Protein AF-A0A7J4DVR3-F1 (afdb_monomer)

pLDDT: mean 87.58, std 15.78, range [26.73, 98.62]

Secondary structure (DSSP, 8-state):
-----TTSSSGGG--S---------------SSBGGGS-THHHHTT-HHHHHHHHH-SSHHHHHHHHHHHHHHHHHHHHTTSS---HHHHHHHHHHHHHHHHHT-HHHHHHHT--HHHHHHHHHTT-TGGGTSSBHHHHHHHHHHHHHHTT--S-SS-TTTTTS----TTT--HHHHHHHHHHHHHHHHHHHHHHHTTS--TTSHHHHHHHHHHHHHHHHHHT--HHHHH-HHHHHHT-B-HHHHHHHHHHHS---HHHHHHHHHHHHHT----B-HHHHHTS-SSSTTTS-HHHHTTTS--HHHHHHHHHTGGGHHHHS-TT-TTTT-SBTTEEEEETTEEEE-S-S--SS--TT-TTGGG-SSTT-GGGS--TTSGGGGT--

Sequence (384 aa):
MVSNEYALSIELIHGSREMLDIPRTEVPLQIVEPATNYKLEELWKEEPTIYRILRESGDVEEARIKIYEYLCRLEWEYRCGRRKVHPLIEAVALDAIRVFKNIISPRNEALTGYSALWYLWRLAKGDESARQEVDVGFILEFKHLFKAINGNPDIYPARYAEGLGEIDFSKIRGREAGKARSDYLDELTRRIWKYISRYPCGLDPKVVEKRKENRKKILEYFGATIDDWVDYRWHYRNVIKGKRGVKILVDLARLSEEEAKALILATEHQVPFGITPYYLHLFDLENPWKEDYQVRAQVLPPLHTVVEMAKHKANRNIVFDFMGEHDTSPHDLITRRYPMVAIIKVSHTCPQICVYCQRNWEIETALDPKGIPTIKGPLKYYLK

Solvent-accessible surface area (backbone atoms only — not comparable to full-atom values): 22112 Å² total; per-residue (Å²): 142,86,77,87,68,84,71,67,76,66,62,85,72,71,76,87,63,90,70,77,83,68,88,69,84,85,71,78,91,76,71,85,50,48,25,69,85,55,68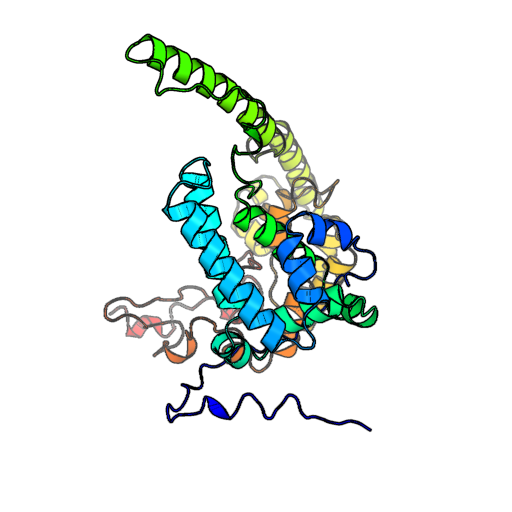,63,65,65,39,38,67,48,37,55,66,58,43,48,44,32,48,72,33,92,47,64,66,59,25,44,52,55,48,48,53,49,47,53,52,52,50,47,34,46,77,71,57,73,53,86,66,56,71,72,42,46,52,46,14,51,50,34,42,52,49,51,52,49,60,61,27,68,69,48,22,65,71,67,75,51,58,65,54,52,52,53,31,38,49,50,65,64,41,69,69,48,28,65,75,34,28,46,66,59,52,50,52,52,28,51,43,32,21,15,50,70,56,53,63,79,61,72,64,45,80,63,46,59,91,56,82,85,78,66,65,89,82,44,62,70,70,62,35,52,50,58,49,49,57,50,48,52,54,38,48,56,39,46,48,64,57,53,71,72,57,86,51,84,81,37,70,68,49,44,50,52,32,53,52,38,44,50,56,51,27,61,74,69,75,50,52,74,70,46,69,72,35,66,66,49,36,58,75,51,39,36,39,52,73,69,20,50,52,52,39,62,76,62,34,69,66,52,75,59,52,52,51,18,52,50,52,17,46,76,58,46,47,52,40,12,40,24,54,69,62,57,26,68,50,44,54,85,55,60,66,71,87,20,39,75,64,46,56,38,42,53,55,52,46,68,58,36,52,54,53,47,75,37,58,94,47,31,77,69,76,54,38,85,80,45,53,71,88,24,30,92,45,90,56,34,34,52,83,48,99,90,50,70,47,73,55,76,50,50,48,36,55,51,32,48,53,82,44,82,60,47,75,76,27,60,38,43,59,34,70,88,29,47,73,56,92,87,41,80,66,68,76,74,79,114

Radius of gyration: 28.46 Å; Cα contacts (8 Å, |Δi|>4): 373; chains: 1; bounding box: 72×56×75 Å

Nearest PDB structures (foldseek):
  7zly-assembly1_A  TM=3.834E-01  e=4.468E+00  Homo sapiens
  5v54-assembly1_B  TM=3.168E-01  e=2.532E+00  Homo sapiens

Mean predicted aligned error: 9.81 Å

Structure (mmCIF, N/CA/C/O backbone):
data_AF-A0A7J4DVR3-F1
#
_entry.id   AF-A0A7J4DVR3-F1
#
loop_
_atom_site.group_PDB
_atom_site.id
_atom_site.type_symbol
_atom_site.label_atom_id
_atom_site.label_alt_id
_atom_site.label_comp_id
_atom_site.label_asym_id
_atom_site.label_entity_id
_atom_site.label_seq_id
_atom_site.pdbx_PDB_ins_code
_atom_site.Cartn_x
_atom_site.Cartn_y
_atom_site.Cartn_z
_atom_site.occupancy
_atom_site.B_iso_or_equiv
_atom_site.auth_seq_id
_atom_site.auth_comp_id
_atom_site.auth_asym_id
_atom_site.auth_atom_id
_atom_site.pdbx_PDB_model_num
ATOM 1 N N . MET A 1 1 ? 12.355 17.477 37.151 1.00 32.62 1 MET A N 1
ATOM 2 C CA . MET A 1 1 ? 12.951 16.183 37.545 1.00 32.62 1 MET A CA 1
ATOM 3 C C . MET A 1 1 ? 11.900 15.352 38.267 1.00 32.62 1 MET A C 1
ATOM 5 O O . MET A 1 1 ? 11.961 15.203 39.477 1.00 32.62 1 MET A O 1
ATOM 9 N N . VAL A 1 2 ? 10.917 14.852 37.520 1.00 26.73 2 VAL A N 1
ATOM 10 C CA . VAL A 1 2 ? 10.082 13.727 37.950 1.00 26.73 2 VAL A CA 1
ATOM 11 C C . VAL A 1 2 ? 10.239 12.713 36.832 1.00 26.73 2 VAL A C 1
ATOM 13 O O . VAL A 1 2 ? 9.819 12.938 35.701 1.00 26.73 2 VAL A O 1
ATOM 16 N N . SER A 1 3 ? 11.050 11.714 37.134 1.00 29.62 3 SER A N 1
ATOM 17 C CA . SER A 1 3 ? 11.554 10.682 36.249 1.00 29.62 3 SER A CA 1
ATOM 18 C C . SER A 1 3 ? 10.750 9.404 36.456 1.00 29.62 3 SER A C 1
ATOM 20 O O . SER A 1 3 ? 10.630 8.945 37.582 1.00 29.62 3 SER A O 1
ATOM 22 N N . ASN A 1 4 ? 10.319 8.800 35.352 1.00 35.47 4 ASN A N 1
ATOM 23 C CA . ASN A 1 4 ? 10.452 7.360 35.130 1.00 35.47 4 ASN A CA 1
ATOM 24 C C . ASN A 1 4 ? 9.737 6.379 36.093 1.00 35.47 4 ASN A C 1
ATOM 26 O O . ASN A 1 4 ? 10.316 5.357 36.442 1.00 35.47 4 ASN A O 1
ATOM 30 N N . GLU A 1 5 ? 8.480 6.628 36.476 1.00 33.16 5 GLU A N 1
ATOM 31 C CA . GLU A 1 5 ? 7.682 5.654 37.259 1.00 33.16 5 GLU A CA 1
ATOM 32 C C . GLU A 1 5 ? 6.703 4.794 36.433 1.00 33.16 5 GLU A C 1
ATOM 34 O O . GLU A 1 5 ? 6.187 3.802 36.939 1.00 33.16 5 GLU A O 1
ATOM 39 N N . TYR A 1 6 ? 6.510 5.061 35.135 1.00 35.94 6 TYR A N 1
ATOM 40 C CA . TYR A 1 6 ? 5.647 4.223 34.278 1.00 35.94 6 TYR A CA 1
ATOM 41 C C . TYR A 1 6 ? 6.279 2.879 33.860 1.00 35.94 6 TYR A C 1
ATOM 43 O O . TYR A 1 6 ? 5.604 2.045 33.262 1.00 35.94 6 TYR A O 1
ATOM 51 N N . ALA A 1 7 ? 7.550 2.636 34.197 1.00 35.31 7 ALA A N 1
ATOM 52 C CA . ALA A 1 7 ? 8.230 1.368 33.920 1.00 35.31 7 ALA A CA 1
ATOM 53 C C . ALA A 1 7 ? 7.899 0.253 34.938 1.00 35.31 7 ALA A C 1
ATOM 55 O O . ALA A 1 7 ? 8.104 -0.920 34.645 1.00 35.31 7 ALA A O 1
ATOM 56 N N . LEU A 1 8 ? 7.365 0.593 36.118 1.00 32.31 8 LEU A N 1
ATOM 57 C CA . LEU A 1 8 ? 7.276 -0.336 37.256 1.00 32.31 8 LEU A CA 1
ATOM 58 C C . LEU A 1 8 ? 5.942 -1.091 37.391 1.00 32.31 8 LEU A C 1
ATOM 60 O O . LEU A 1 8 ? 5.853 -2.024 38.183 1.00 32.31 8 LEU A O 1
ATOM 64 N N . SER A 1 9 ? 4.910 -0.769 36.605 1.00 33.84 9 SER A N 1
ATOM 65 C CA . SER A 1 9 ? 3.632 -1.505 36.643 1.00 33.84 9 SER A CA 1
ATOM 66 C C . SER A 1 9 ? 3.530 -2.653 35.625 1.00 33.84 9 SER A C 1
ATOM 68 O O . SER A 1 9 ? 2.567 -3.418 35.665 1.00 33.84 9 SER A O 1
ATOM 70 N N . ILE A 1 10 ? 4.536 -2.838 34.758 1.00 37.66 10 ILE A N 1
ATOM 71 C CA . ILE A 1 10 ? 4.590 -3.927 33.759 1.00 37.66 10 ILE A CA 1
ATOM 72 C C . ILE A 1 10 ? 5.288 -5.194 34.309 1.00 37.66 10 ILE A C 1
ATOM 74 O O . ILE A 1 10 ? 5.086 -6.301 33.799 1.00 37.66 10 ILE A O 1
ATOM 78 N N . GLU A 1 11 ? 6.053 -5.092 35.399 1.00 35.22 11 GLU A N 1
ATOM 79 C CA . GLU A 1 11 ? 6.801 -6.232 35.958 1.00 35.22 11 GLU A CA 1
ATOM 80 C C . GLU A 1 11 ? 5.909 -7.302 36.618 1.00 35.22 11 GLU A C 1
ATOM 82 O O . GLU A 1 11 ? 6.276 -8.475 36.657 1.00 35.22 11 GLU A O 1
ATOM 87 N N . LEU A 1 12 ? 4.687 -6.966 37.042 1.00 35.22 12 LEU A N 1
ATOM 88 C CA . LEU A 1 12 ? 3.816 -7.886 37.794 1.00 35.22 12 LEU A CA 1
ATOM 89 C C . LEU A 1 12 ? 3.135 -8.989 36.954 1.00 35.22 12 LEU A C 1
ATOM 91 O O . LEU A 1 12 ? 2.470 -9.855 37.518 1.00 35.22 12 LEU A O 1
ATOM 95 N N . ILE A 1 13 ? 3.325 -9.013 35.628 1.00 41.53 13 ILE A N 1
ATOM 96 C CA . ILE A 1 13 ? 2.809 -10.076 34.732 1.00 41.53 13 ILE A CA 1
ATOM 97 C C . ILE A 1 13 ? 3.934 -11.036 34.273 1.00 41.53 13 ILE A C 1
ATOM 99 O O . ILE A 1 13 ? 3.699 -11.965 33.502 1.00 41.53 13 ILE A O 1
ATOM 103 N N . HIS A 1 14 ? 5.160 -10.893 34.788 1.00 38.97 14 HIS A N 1
ATOM 104 C CA . HIS A 1 14 ? 6.309 -11.733 34.413 1.00 38.97 14 HIS A CA 1
ATOM 105 C C . HIS A 1 14 ? 6.371 -13.069 35.179 1.00 38.97 14 HIS A C 1
ATOM 107 O O . HIS A 1 14 ? 7.400 -13.476 35.715 1.00 38.97 14 HIS A O 1
ATOM 113 N N . GLY A 1 15 ? 5.259 -13.807 35.179 1.00 35.12 15 GLY A N 1
ATOM 114 C CA . GLY A 1 15 ? 5.266 -15.239 35.464 1.00 35.12 15 GLY A CA 1
ATOM 115 C C . GLY A 1 15 ? 5.881 -16.011 34.293 1.00 35.12 15 GLY A C 1
ATOM 116 O O . GLY A 1 15 ? 5.176 -16.360 33.350 1.00 35.12 15 GLY A O 1
ATOM 117 N N . SER A 1 16 ? 7.200 -16.219 34.347 1.00 38.34 16 SER A N 1
ATOM 118 C CA . SER A 1 16 ? 7.947 -17.342 33.748 1.00 38.34 16 SER A CA 1
ATOM 119 C C . SER A 1 16 ? 7.409 -17.941 32.437 1.00 38.34 16 SER A C 1
ATOM 121 O O . SER A 1 16 ? 7.063 -19.121 32.341 1.00 38.34 16 SER A O 1
ATOM 123 N N . ARG A 1 17 ? 7.454 -17.156 31.363 1.00 40.44 17 ARG A N 1
ATOM 124 C CA . ARG A 1 17 ? 7.581 -17.702 30.012 1.00 40.44 17 ARG A CA 1
ATOM 125 C C . ARG A 1 17 ? 8.637 -16.865 29.316 1.00 40.44 17 ARG A C 1
ATOM 127 O O . ARG A 1 17 ? 8.375 -15.695 29.063 1.00 40.44 17 ARG A O 1
ATOM 134 N N . GLU A 1 18 ? 9.821 -17.437 29.078 1.00 44.25 18 GLU A N 1
ATOM 135 C CA . GLU A 1 18 ? 10.807 -16.857 28.161 1.00 44.25 18 GLU A CA 1
ATOM 136 C C . GLU A 1 18 ? 10.054 -16.483 26.889 1.00 44.25 18 GLU A C 1
ATOM 138 O O . GLU A 1 18 ? 9.528 -17.332 26.159 1.00 44.25 18 GLU A O 1
ATOM 143 N N . MET A 1 19 ? 9.848 -15.182 26.735 1.00 48.84 19 MET A N 1
ATOM 144 C CA . MET A 1 19 ? 9.083 -14.622 25.649 1.00 48.84 19 MET A CA 1
ATOM 145 C C . MET A 1 19 ? 9.971 -14.837 24.434 1.00 48.84 19 MET A C 1
ATOM 147 O O . MET A 1 19 ? 11.046 -14.253 24.373 1.00 48.84 19 MET A O 1
ATOM 151 N N . LEU A 1 20 ? 9.571 -15.756 23.547 1.00 43.94 20 LEU A N 1
ATOM 152 C CA . LEU A 1 20 ? 10.253 -16.006 22.280 1.00 43.94 20 LEU A CA 1
ATOM 153 C C . LEU A 1 20 ? 10.658 -14.654 21.697 1.00 43.94 20 LEU A C 1
ATOM 155 O O . LEU A 1 20 ? 9.788 -13.812 21.454 1.00 43.94 20 LEU A O 1
ATOM 159 N N . ASP A 1 21 ? 11.964 -14.451 21.556 1.00 48.44 21 ASP A N 1
ATOM 160 C CA . ASP A 1 21 ? 12.568 -13.232 21.038 1.00 48.44 21 ASP A CA 1
ATOM 161 C C . ASP A 1 21 ? 12.284 -13.200 19.532 1.00 48.44 21 ASP A C 1
ATOM 163 O O . ASP A 1 21 ? 13.095 -13.584 18.692 1.00 48.44 21 ASP A O 1
ATOM 167 N N . ILE A 1 22 ? 11.023 -12.921 19.191 1.00 51.97 22 ILE A N 1
ATOM 168 C CA . ILE A 1 22 ? 10.569 -12.786 17.815 1.00 51.97 22 ILE A CA 1
ATOM 169 C C . ILE A 1 22 ? 11.266 -11.528 17.305 1.00 51.97 22 ILE A C 1
ATOM 171 O O . ILE A 1 22 ? 10.975 -10.456 17.846 1.00 51.97 22 ILE A O 1
ATOM 175 N N . PRO A 1 23 ? 12.144 -11.622 16.289 1.00 50.75 23 PRO A N 1
ATOM 176 C CA . PRO A 1 23 ? 12.810 -10.457 15.733 1.00 50.75 23 PRO A CA 1
ATOM 177 C C . PRO A 1 23 ? 11.748 -9.442 15.323 1.00 50.75 23 PRO A C 1
ATOM 179 O O . PRO A 1 23 ? 10.912 -9.714 14.456 1.00 50.75 23 PRO A O 1
ATOM 182 N N . ARG A 1 24 ? 11.731 -8.291 15.993 1.00 54.16 24 ARG A N 1
ATOM 183 C CA . ARG A 1 24 ? 10.802 -7.212 15.672 1.00 54.16 24 ARG A CA 1
ATOM 184 C C . ARG A 1 24 ? 11.478 -6.319 14.655 1.00 54.16 24 ARG A C 1
ATOM 186 O O . ARG A 1 24 ? 12.590 -5.852 14.877 1.00 54.16 24 ARG A O 1
ATOM 193 N N . THR A 1 25 ? 10.805 -6.061 13.541 1.00 50.72 25 THR A N 1
ATOM 194 C CA . THR A 1 25 ? 11.182 -4.931 12.700 1.00 50.72 25 THR A CA 1
ATOM 195 C C . THR A 1 25 ? 10.923 -3.668 13.514 1.00 50.72 25 THR A C 1
ATOM 197 O O . THR A 1 25 ? 9.770 -3.304 13.741 1.00 50.72 25 THR A O 1
ATOM 200 N N . GLU A 1 26 ? 11.983 -3.022 13.992 1.00 51.78 26 GLU A N 1
ATOM 201 C CA . GLU A 1 26 ? 11.882 -1.698 14.597 1.00 51.78 26 GLU A CA 1
ATOM 202 C C . GLU A 1 26 ? 11.589 -0.689 13.488 1.00 51.78 26 GLU A C 1
ATOM 204 O O . GLU A 1 26 ? 12.484 -0.183 12.813 1.00 51.78 26 GLU A O 1
ATOM 209 N N . VAL A 1 27 ? 10.304 -0.434 13.255 1.00 56.81 27 VAL A N 1
ATOM 210 C CA . VAL A 1 27 ? 9.877 0.699 12.438 1.00 56.81 27 VAL A CA 1
ATOM 211 C C . VAL A 1 27 ? 9.767 1.887 13.390 1.00 56.81 27 VAL A C 1
ATOM 213 O O . VAL A 1 27 ? 8.889 1.869 14.257 1.00 56.81 27 VAL A O 1
ATOM 216 N N . PRO A 1 28 ? 10.647 2.900 13.295 1.00 63.50 28 PRO A N 1
ATOM 217 C CA . PRO A 1 28 ? 10.530 4.071 14.149 1.00 63.50 28 PRO A CA 1
ATOM 218 C C . PRO A 1 28 ? 9.168 4.723 13.910 1.00 63.50 28 PRO A C 1
ATOM 220 O O . PRO A 1 28 ? 8.754 4.895 12.762 1.00 63.50 28 PRO A O 1
ATOM 223 N N . LEU A 1 29 ? 8.475 5.089 14.989 1.00 68.12 29 LEU A N 1
ATOM 224 C CA . LEU A 1 29 ? 7.245 5.869 14.891 1.00 68.12 29 LEU A CA 1
ATOM 225 C C . LEU A 1 29 ? 7.580 7.212 14.236 1.00 68.12 29 LEU A C 1
ATOM 227 O O . LEU A 1 29 ? 8.300 8.032 14.804 1.00 68.12 29 LEU A O 1
ATOM 231 N N . GLN A 1 30 ? 7.086 7.412 13.018 1.00 77.12 30 GLN A N 1
ATOM 232 C CA . GLN A 1 30 ? 7.229 8.655 12.272 1.00 77.12 30 GLN A CA 1
ATOM 233 C C . GLN A 1 30 ? 5.880 9.358 12.248 1.00 77.12 30 GLN A C 1
ATOM 235 O O . GLN A 1 30 ? 4.899 8.809 11.752 1.00 77.12 30 GLN A O 1
ATOM 240 N N . ILE A 1 31 ? 5.843 10.576 12.781 1.00 83.44 31 ILE A N 1
ATOM 241 C CA . ILE A 1 31 ? 4.676 11.450 12.682 1.00 83.44 31 ILE A CA 1
ATOM 242 C C . ILE A 1 31 ? 4.890 12.316 11.452 1.00 83.44 31 ILE A C 1
ATOM 244 O O . ILE A 1 31 ? 5.784 13.163 11.435 1.00 83.44 31 ILE A O 1
ATOM 248 N N . VAL A 1 32 ? 4.111 12.050 10.408 1.00 83.44 32 VAL A N 1
ATOM 249 C CA . VAL A 1 32 ? 4.246 12.722 9.111 1.00 83.44 32 VAL A CA 1
ATOM 250 C C . VAL A 1 32 ? 3.299 13.915 9.051 1.00 83.44 32 VAL A C 1
ATOM 252 O O . VAL A 1 32 ? 3.698 15.001 8.634 1.00 83.44 32 VAL A O 1
ATOM 255 N N . GLU A 1 33 ? 2.070 13.734 9.532 1.00 89.38 33 GLU A N 1
ATOM 256 C CA . GLU A 1 33 ? 1.028 14.750 9.603 1.00 89.38 33 GLU A CA 1
ATOM 257 C C . GLU A 1 33 ? 0.480 14.826 11.040 1.00 89.38 33 GLU A C 1
ATOM 259 O O . GLU A 1 33 ? -0.499 14.155 11.379 1.00 89.38 33 GLU A O 1
ATOM 264 N N . PRO A 1 34 ? 1.105 15.630 11.925 1.00 92.50 34 PRO A N 1
ATOM 265 C CA . PRO A 1 34 ? 0.655 15.768 13.306 1.00 92.50 34 PRO A CA 1
ATOM 266 C C . PRO A 1 34 ? -0.805 16.227 13.408 1.00 92.50 34 PRO A C 1
ATOM 268 O O . PRO A 1 34 ? -1.248 17.123 12.684 1.00 92.50 34 PRO A O 1
ATOM 271 N N . ALA A 1 35 ? -1.541 15.692 14.380 1.00 91.75 35 ALA A N 1
ATOM 272 C CA . ALA A 1 35 ? -2.961 15.981 14.586 1.00 91.75 35 ALA A CA 1
ATOM 273 C C . ALA A 1 35 ? -3.262 17.385 15.157 1.00 91.75 35 ALA A C 1
ATOM 275 O O . ALA A 1 35 ? -4.405 17.671 15.517 1.00 91.75 35 ALA A O 1
ATOM 276 N N . THR A 1 36 ? -2.278 18.287 15.227 1.00 91.44 36 THR A N 1
ATOM 277 C CA . THR A 1 36 ? -2.388 19.643 15.797 1.00 91.44 36 THR A CA 1
ATOM 278 C C . THR A 1 36 ? -3.589 20.430 15.263 1.00 91.44 36 THR A C 1
ATOM 280 O O . THR A 1 36 ? -4.292 21.082 16.034 1.00 91.44 36 THR A O 1
ATOM 283 N N . ASN A 1 37 ? -3.859 20.335 13.956 1.00 89.38 37 ASN A N 1
ATOM 284 C CA . ASN A 1 37 ? -4.946 21.062 13.286 1.00 89.38 37 ASN A CA 1
ATOM 285 C C . ASN A 1 37 ? -6.252 20.257 13.172 1.00 89.38 37 ASN A C 1
ATOM 287 O O . ASN A 1 37 ? -7.236 20.755 12.618 1.00 89.38 37 ASN A O 1
ATOM 291 N N . TYR A 1 38 ? -6.279 19.016 13.661 1.00 91.44 38 TYR A N 1
ATOM 292 C CA . TYR A 1 38 ? -7.458 18.168 13.568 1.00 91.44 38 TYR A CA 1
ATOM 293 C C . TYR A 1 38 ? -8.495 18.549 14.634 1.00 91.44 38 TYR A C 1
ATOM 295 O O . TYR A 1 38 ? -8.173 18.796 15.798 1.00 91.44 38 TYR A O 1
ATOM 303 N N . LYS A 1 39 ? -9.774 18.564 14.247 1.00 93.75 39 LYS A N 1
ATOM 304 C CA . LYS A 1 39 ? -10.897 18.843 15.153 1.00 93.75 39 LYS A CA 1
ATOM 305 C C . LYS A 1 39 ? -11.240 17.597 15.964 1.00 93.75 39 LYS A C 1
ATOM 307 O O . LYS A 1 39 ? -12.033 16.764 15.523 1.00 93.75 39 LYS A O 1
ATOM 312 N N . LEU A 1 40 ? -10.641 17.450 17.146 1.00 93.69 40 LEU A N 1
ATOM 313 C CA . LEU A 1 40 ? -10.860 16.295 18.031 1.00 93.69 40 LEU A CA 1
ATOM 314 C C . LEU A 1 40 ? -12.336 16.101 18.415 1.00 93.69 40 LEU A C 1
ATOM 316 O O . LEU A 1 40 ? -12.754 14.985 18.717 1.00 93.69 40 LEU A O 1
ATOM 320 N N . GLU A 1 41 ? -13.162 17.145 18.338 1.00 94.44 41 GLU A N 1
ATOM 321 C CA . GLU A 1 41 ? -14.608 17.040 18.539 1.00 94.44 41 GLU A CA 1
ATOM 322 C C . GLU A 1 41 ? -15.249 16.055 17.557 1.00 94.44 41 GLU A C 1
ATOM 324 O O . GLU A 1 41 ? -16.250 15.430 17.891 1.00 94.44 41 GLU A O 1
ATOM 329 N N . GLU A 1 42 ? -14.690 15.891 16.355 1.00 94.25 42 GLU A N 1
ATOM 330 C CA . GLU A 1 42 ? -15.163 14.896 15.394 1.00 94.25 42 GLU A CA 1
ATOM 331 C C . GLU A 1 42 ? -14.878 13.459 15.823 1.00 94.25 42 GLU A C 1
ATOM 333 O O . GLU A 1 42 ? -15.646 12.580 15.462 1.00 94.25 42 GLU A O 1
ATOM 338 N N . LEU A 1 43 ? -13.808 13.210 16.583 1.00 95.75 43 LEU A N 1
ATOM 339 C CA . LEU A 1 43 ? -13.530 11.897 17.167 1.00 95.75 43 LEU A CA 1
ATOM 340 C C . LEU A 1 43 ? -14.505 11.620 18.318 1.00 95.75 43 LEU A C 1
ATOM 342 O O . LEU A 1 43 ? -15.164 10.583 18.360 1.00 95.75 43 LEU A O 1
ATOM 346 N N . TRP A 1 44 ? -14.629 12.574 19.244 1.00 96.94 44 TRP A N 1
ATOM 347 C CA . TRP A 1 44 ? -15.412 12.396 20.471 1.00 96.94 44 TRP A CA 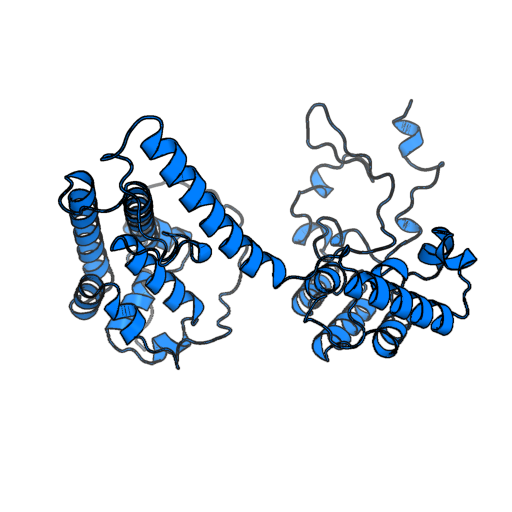1
ATOM 348 C C . TRP A 1 44 ? -16.924 12.361 20.243 1.00 96.94 44 TRP A C 1
ATOM 350 O O . TRP A 1 44 ? -17.647 11.775 21.048 1.00 96.94 44 TRP A O 1
ATOM 360 N N . LYS A 1 45 ? -17.411 12.948 19.143 1.00 96.44 45 LYS A N 1
ATOM 361 C CA . LYS A 1 45 ? -18.816 12.834 18.724 1.00 96.44 45 LYS A CA 1
ATOM 362 C C . LYS A 1 45 ? -19.217 11.407 18.364 1.00 96.44 45 LYS A C 1
ATOM 364 O O . LYS A 1 45 ? -20.375 11.063 18.578 1.00 96.44 45 LYS A O 1
ATOM 369 N N . GLU A 1 46 ? -18.295 10.600 17.840 1.00 96.19 46 GLU A N 1
ATOM 370 C CA . GLU A 1 46 ? -18.612 9.233 17.410 1.00 96.19 46 GLU A CA 1
ATOM 371 C C . GLU A 1 46 ? -18.799 8.280 18.592 1.00 96.19 46 GLU A C 1
ATOM 373 O O . GLU A 1 46 ? -19.539 7.309 18.471 1.00 96.19 46 GLU A O 1
ATOM 378 N N . GLU A 1 47 ? -18.172 8.556 19.743 1.00 96.81 47 GLU A N 1
ATOM 379 C CA . GLU A 1 47 ? -18.402 7.801 20.979 1.00 96.81 47 GLU A CA 1
ATOM 380 C C . GLU A 1 47 ? -18.223 8.664 22.248 1.00 96.81 47 GLU A C 1
ATOM 382 O O . GLU A 1 47 ? -17.166 8.667 22.896 1.00 96.81 47 GLU A O 1
ATOM 387 N N . PRO A 1 48 ? -19.287 9.386 22.649 1.00 97.38 48 PRO A N 1
ATOM 388 C CA . PRO A 1 48 ? -19.248 10.284 23.799 1.00 97.38 48 PRO A CA 1
ATOM 389 C C . PRO A 1 48 ? -19.028 9.575 25.142 1.00 97.38 48 PRO A C 1
ATOM 391 O O . PRO A 1 48 ? -18.515 10.187 26.081 1.00 97.38 48 PRO A O 1
ATOM 394 N N . THR A 1 49 ? -19.409 8.298 25.266 1.00 97.88 49 THR A N 1
ATOM 395 C CA . THR A 1 49 ? -19.249 7.537 26.515 1.00 97.88 49 THR A CA 1
ATOM 396 C C . THR A 1 49 ? -17.781 7.251 26.780 1.00 97.88 49 THR A C 1
ATOM 398 O O . THR A 1 49 ? -17.327 7.448 27.907 1.00 97.88 49 THR A O 1
ATOM 401 N N . ILE A 1 50 ? -17.030 6.837 25.755 1.00 98.12 50 ILE A N 1
ATOM 402 C CA . ILE A 1 50 ? -15.585 6.597 25.879 1.00 98.12 50 ILE A CA 1
ATOM 403 C C . ILE A 1 50 ? -14.864 7.913 26.156 1.00 98.12 50 ILE A C 1
ATOM 405 O O . ILE A 1 50 ? -14.047 7.960 27.073 1.00 98.12 50 ILE A O 1
ATOM 409 N N . TYR A 1 51 ? -15.227 9.001 25.465 1.00 98.38 51 TYR A N 1
ATOM 410 C CA . TYR A 1 51 ? -14.676 10.327 25.761 1.00 98.38 51 TYR A CA 1
ATOM 411 C C . TYR A 1 51 ? -14.890 10.732 27.228 1.00 98.38 51 TYR A C 1
ATOM 413 O O . TYR A 1 51 ? -13.947 11.153 27.900 1.00 98.38 51 TYR A O 1
ATOM 421 N N . ARG A 1 52 ? -16.107 10.548 27.758 1.00 98.44 52 ARG A N 1
ATOM 422 C CA . ARG A 1 52 ? -16.411 10.824 29.169 1.00 98.44 52 ARG A CA 1
ATOM 423 C C . ARG A 1 52 ? -15.568 9.963 30.111 1.00 98.44 52 ARG A C 1
ATOM 425 O O . ARG A 1 52 ? -14.971 10.510 31.031 1.00 98.44 52 ARG A O 1
ATOM 432 N N . ILE A 1 53 ? -15.475 8.653 29.862 1.00 98.56 53 ILE A N 1
ATOM 433 C CA . ILE A 1 53 ? -14.661 7.741 30.680 1.00 98.56 53 ILE A CA 1
ATOM 434 C C . ILE A 1 53 ? -13.199 8.203 30.709 1.00 98.56 53 ILE A C 1
ATOM 436 O O . ILE A 1 53 ? -12.623 8.319 31.790 1.00 98.56 53 ILE A O 1
ATOM 440 N N . LEU A 1 54 ? -12.608 8.511 29.551 1.00 98.38 54 LEU A N 1
ATOM 441 C CA . LEU A 1 54 ? -11.226 8.991 29.458 1.00 98.38 54 LEU A CA 1
ATOM 442 C C . LEU A 1 54 ? -11.032 10.307 30.229 1.00 98.38 54 LEU A C 1
ATOM 444 O O . LEU A 1 54 ? -10.073 10.456 30.984 1.00 98.38 54 LEU A O 1
ATOM 448 N N . ARG A 1 55 ? -11.965 11.253 30.078 1.00 97.69 55 ARG A N 1
ATOM 449 C CA 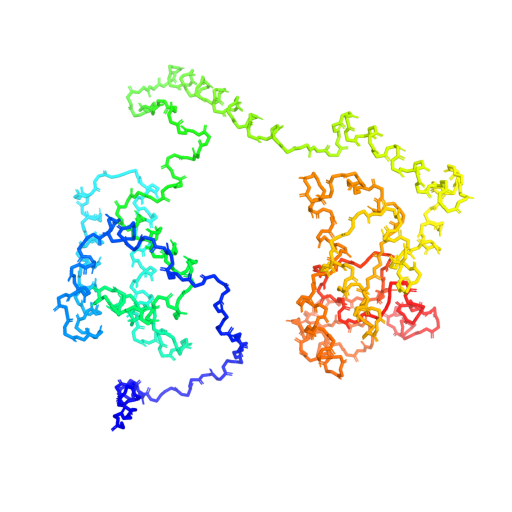. ARG A 1 55 ? -11.893 12.571 30.720 1.00 97.69 55 ARG A CA 1
ATOM 450 C C . ARG A 1 55 ? -12.062 12.506 32.239 1.00 97.69 55 ARG A C 1
ATOM 452 O O . ARG A 1 55 ? -11.403 13.268 32.945 1.00 97.69 55 ARG A O 1
ATOM 459 N N . GLU A 1 56 ? -12.921 11.627 32.743 1.00 97.69 56 GLU A N 1
ATOM 460 C CA . GLU A 1 56 ? -13.231 11.502 34.176 1.00 97.69 56 GLU A CA 1
ATOM 461 C C . GLU A 1 56 ? -12.244 10.608 34.937 1.00 97.69 56 GLU A C 1
ATOM 463 O O . GLU A 1 56 ? -12.093 10.775 36.142 1.00 97.69 56 GLU A O 1
ATOM 468 N N . SER A 1 57 ? -11.551 9.689 34.260 1.00 98.12 57 SER A N 1
ATOM 469 C CA . SER A 1 57 ? -10.596 8.781 34.914 1.00 98.12 57 SER A CA 1
ATOM 470 C C . SER A 1 57 ? -9.324 9.514 35.345 1.00 98.12 57 SER A C 1
ATOM 472 O O . SER A 1 57 ? -8.784 10.324 34.584 1.00 98.12 57 SER A O 1
ATOM 474 N N . GLY A 1 58 ? -8.852 9.253 36.561 1.00 95.94 58 GLY A N 1
ATOM 475 C CA . GLY A 1 58 ? -7.659 9.855 37.155 1.00 95.94 58 GLY A CA 1
ATOM 476 C C . GLY A 1 58 ? -6.363 9.402 36.491 1.00 95.94 58 GLY A C 1
ATOM 477 O O . GLY A 1 58 ? -5.439 10.203 36.372 1.00 95.94 58 GLY A O 1
ATOM 478 N N . ASP A 1 59 ? -6.335 8.171 35.986 1.00 96.75 59 ASP A N 1
ATOM 479 C CA . ASP A 1 59 ? -5.208 7.590 35.262 1.00 96.75 59 ASP A CA 1
ATOM 480 C C . ASP A 1 59 ? -5.666 6.664 34.117 1.00 96.75 59 ASP A C 1
ATOM 482 O O . ASP A 1 59 ? -6.863 6.459 33.872 1.00 96.75 59 ASP A O 1
ATOM 486 N N . VAL A 1 60 ? -4.688 6.145 33.370 1.00 96.50 60 VAL A N 1
ATOM 487 C CA . VAL A 1 60 ? -4.908 5.296 32.191 1.00 96.50 60 VAL A CA 1
ATOM 488 C C . VAL A 1 60 ? -5.455 3.918 32.559 1.00 96.50 60 VAL A C 1
ATOM 490 O O . VAL A 1 60 ? -6.243 3.370 31.791 1.00 96.50 60 VAL A O 1
ATOM 493 N N . GLU A 1 61 ? -5.105 3.363 33.720 1.00 97.19 61 GLU A N 1
ATOM 494 C CA . GLU A 1 61 ? -5.572 2.034 34.129 1.00 97.19 61 GLU A CA 1
ATOM 495 C C . GLU A 1 61 ? -7.024 2.071 34.613 1.00 97.19 61 GLU A C 1
ATOM 497 O O . GLU A 1 61 ? -7.826 1.207 34.249 1.00 97.19 61 GLU A O 1
ATOM 502 N N . GLU A 1 62 ? -7.416 3.127 35.324 1.00 98.00 62 GLU A N 1
ATOM 503 C CA . GLU A 1 62 ? -8.819 3.387 35.640 1.00 98.00 62 GLU A CA 1
ATOM 504 C C . GLU A 1 62 ? -9.646 3.546 34.353 1.00 98.00 62 GLU A C 1
ATOM 506 O O . GLU A 1 62 ? -10.715 2.937 34.215 1.00 98.00 62 GLU A O 1
ATOM 511 N N . ALA A 1 63 ? -9.137 4.308 33.376 1.00 98.25 63 ALA A N 1
ATOM 512 C CA . ALA A 1 63 ? -9.791 4.450 32.077 1.00 98.25 63 ALA A CA 1
ATOM 513 C C . ALA A 1 63 ? -9.905 3.102 31.350 1.00 98.25 63 ALA A C 1
ATOM 515 O O . ALA A 1 63 ? -10.960 2.791 30.792 1.00 98.25 63 ALA A O 1
ATOM 516 N N . ARG A 1 64 ? -8.848 2.284 31.387 1.00 98.31 64 ARG A N 1
ATOM 517 C CA . ARG A 1 64 ? -8.788 0.962 30.753 1.00 98.31 64 ARG A CA 1
ATOM 518 C C . ARG A 1 64 ? -9.882 0.043 31.272 1.00 98.31 64 ARG A C 1
ATOM 520 O O . ARG A 1 64 ? -10.627 -0.520 30.470 1.00 98.31 64 ARG A O 1
ATOM 527 N N . ILE A 1 65 ? -10.001 -0.079 32.593 1.00 98.19 65 ILE A N 1
ATOM 528 C CA . ILE A 1 65 ? -10.999 -0.941 33.240 1.00 98.19 65 ILE A CA 1
ATOM 529 C C . ILE A 1 65 ? -12.408 -0.474 32.868 1.00 98.19 65 ILE A C 1
ATOM 531 O O . ILE A 1 65 ? -13.202 -1.265 32.354 1.00 98.19 65 ILE A O 1
ATOM 535 N N . LYS A 1 66 ? -12.700 0.823 33.025 1.00 98.62 66 LYS A N 1
ATOM 536 C CA . LYS A 1 66 ? -14.025 1.384 32.717 1.00 98.62 66 LYS A CA 1
ATOM 537 C C . LYS A 1 66 ? -14.404 1.233 31.242 1.00 98.62 66 LYS A C 1
ATOM 539 O O . LYS A 1 66 ? -15.555 0.919 30.933 1.00 98.62 66 LYS A O 1
ATOM 544 N N . ILE A 1 67 ? -13.461 1.436 30.317 1.00 98.62 67 ILE A N 1
ATOM 545 C CA . ILE A 1 67 ? -13.696 1.206 28.883 1.00 98.62 67 ILE A CA 1
ATOM 546 C C . ILE A 1 67 ? -13.931 -0.282 28.622 1.00 98.62 67 ILE A C 1
ATOM 548 O O . ILE A 1 67 ? -14.864 -0.629 27.903 1.00 98.62 67 ILE A O 1
ATOM 552 N N . TYR A 1 68 ? -13.136 -1.177 29.209 1.00 98.62 68 TYR A N 1
ATOM 553 C CA . TYR A 1 68 ? -13.305 -2.616 29.016 1.00 98.62 68 TYR A CA 1
ATOM 554 C C . TYR A 1 68 ? -14.684 -3.104 29.490 1.00 98.62 68 TYR A C 1
ATOM 556 O O . TYR A 1 68 ? -15.364 -3.847 28.775 1.00 98.62 68 TYR A O 1
ATOM 564 N N . GLU A 1 69 ? -15.137 -2.647 30.657 1.00 98.56 69 GLU A N 1
ATOM 565 C CA . GLU A 1 69 ? -16.477 -2.926 31.183 1.00 98.56 69 GLU A CA 1
ATOM 566 C C . GLU A 1 69 ? -17.579 -2.353 30.283 1.00 98.56 69 GLU A C 1
ATOM 568 O O . GLU A 1 69 ? -18.548 -3.052 29.964 1.00 98.56 69 GLU A O 1
ATOM 573 N N . TYR A 1 70 ? -17.410 -1.112 29.809 1.00 98.62 70 TYR A N 1
ATOM 574 C CA . TYR A 1 70 ? -18.309 -0.496 28.832 1.00 98.62 70 TYR A CA 1
ATOM 575 C C . TYR A 1 70 ? -18.444 -1.350 27.567 1.00 98.62 70 TYR A C 1
ATOM 577 O O . TYR A 1 70 ? -19.561 -1.664 27.150 1.00 98.62 70 TYR A O 1
ATOM 585 N N . LEU A 1 71 ? -17.319 -1.781 26.995 1.00 98.62 71 LEU A N 1
ATOM 586 C CA . LEU A 1 71 ? -17.278 -2.607 25.791 1.00 98.62 71 LEU A CA 1
ATOM 587 C C . LEU A 1 71 ? -17.896 -3.991 26.018 1.00 98.62 71 LEU A C 1
ATOM 589 O O . LEU A 1 71 ? -18.583 -4.499 25.137 1.00 98.62 71 LEU A O 1
ATOM 593 N N . CYS A 1 72 ? -17.702 -4.607 27.188 1.00 98.50 72 CYS A N 1
ATOM 594 C CA . CYS A 1 72 ? -18.376 -5.858 27.553 1.00 98.50 72 CYS A CA 1
ATOM 595 C C . CYS A 1 72 ? -19.898 -5.700 27.622 1.00 98.50 72 CYS A C 1
ATOM 597 O O . CYS A 1 72 ? -20.629 -6.541 27.094 1.00 98.50 72 CYS A O 1
ATOM 599 N N . ARG A 1 73 ? -20.385 -4.609 28.220 1.00 98.25 73 ARG A N 1
ATOM 600 C CA . ARG A 1 73 ? -21.821 -4.310 28.253 1.00 98.25 73 ARG A CA 1
ATOM 601 C C . ARG A 1 73 ? -22.376 -4.069 26.851 1.00 98.25 73 ARG A C 1
ATOM 603 O O . ARG A 1 73 ? -23.429 -4.611 26.525 1.00 98.25 73 ARG A O 1
ATOM 610 N N . LEU A 1 74 ? -21.679 -3.287 26.031 1.00 97.56 74 LEU A N 1
ATOM 611 C CA . LEU A 1 74 ? -22.105 -2.987 24.666 1.00 97.56 74 LEU A CA 1
ATOM 612 C C . LEU A 1 74 ? -22.121 -4.244 23.784 1.00 97.56 74 LEU A C 1
ATOM 614 O O . LEU A 1 74 ? -23.075 -4.458 23.041 1.00 97.56 74 LEU A O 1
ATOM 618 N N . GLU A 1 75 ? -21.125 -5.124 23.923 1.00 98.19 75 GLU A N 1
ATOM 619 C CA . GLU A 1 75 ? -21.119 -6.434 23.260 1.00 98.19 75 GLU A CA 1
ATOM 620 C C . GLU A 1 75 ? -22.367 -7.243 23.624 1.00 98.19 75 GLU A C 1
ATOM 622 O O . GLU A 1 75 ? -23.038 -7.802 22.755 1.00 98.19 75 GLU A O 1
ATOM 627 N N . TRP A 1 76 ? -22.708 -7.275 24.915 1.00 98.00 76 TRP A N 1
ATOM 628 C CA . TRP A 1 76 ? -23.903 -7.960 25.384 1.00 98.00 76 TRP A CA 1
ATOM 629 C C . TRP A 1 76 ? -25.179 -7.338 24.808 1.00 98.00 76 TRP A C 1
ATOM 631 O O . TRP A 1 76 ? -26.082 -8.077 24.426 1.00 98.00 76 TRP A O 1
ATOM 641 N N . GLU A 1 77 ? -25.261 -6.007 24.688 1.00 97.38 77 GLU A N 1
ATOM 642 C CA . GLU A 1 77 ? -26.400 -5.308 24.069 1.00 97.38 77 GLU A CA 1
ATOM 643 C C . GLU A 1 77 ? -26.651 -5.730 22.615 1.00 97.38 77 GLU A C 1
ATOM 645 O O . GLU A 1 77 ? -27.815 -5.912 22.244 1.00 97.38 77 GLU A O 1
ATOM 650 N N . TYR A 1 78 ? -25.601 -5.925 21.813 1.00 96.88 78 TYR A N 1
ATOM 651 C CA . TYR A 1 78 ? -25.732 -6.510 20.474 1.00 96.88 78 TYR A CA 1
ATOM 652 C C . TYR A 1 78 ? -26.231 -7.953 20.553 1.00 96.88 78 TYR A C 1
ATOM 654 O O . TYR A 1 78 ? -27.299 -8.263 20.032 1.00 96.88 78 TYR A O 1
ATOM 662 N N . ARG A 1 79 ? -25.541 -8.807 21.319 1.00 95.25 79 ARG A N 1
ATOM 663 C CA . ARG A 1 79 ? -25.845 -10.249 21.401 1.00 95.25 79 ARG A CA 1
ATOM 664 C C . ARG A 1 79 ? -27.251 -10.567 21.907 1.00 95.25 79 ARG A C 1
ATOM 666 O O . ARG A 1 79 ? -27.827 -11.577 21.517 1.00 95.25 79 ARG A O 1
ATOM 673 N N . CYS A 1 80 ? -27.802 -9.738 22.792 1.00 96.06 80 CYS A N 1
ATOM 674 C CA . CYS A 1 80 ? -29.169 -9.902 23.296 1.00 96.06 80 CYS A CA 1
ATOM 675 C C . CYS A 1 80 ? -30.230 -9.179 22.445 1.00 96.06 80 CYS A C 1
ATOM 677 O O . CYS A 1 80 ? -31.395 -9.129 22.840 1.00 96.06 80 CYS A O 1
ATOM 679 N N . GLY A 1 81 ? -29.849 -8.603 21.300 1.00 91.62 81 GLY A N 1
ATOM 680 C CA . GLY A 1 81 ? -30.762 -7.955 20.359 1.00 91.62 81 GLY A CA 1
ATOM 681 C C . GLY A 1 81 ? -31.330 -6.616 20.839 1.00 91.62 81 GLY A C 1
ATOM 682 O O . GLY A 1 81 ? -32.327 -6.141 20.288 1.00 91.62 81 GLY A O 1
ATOM 683 N N . ARG A 1 82 ? -30.726 -5.986 21.860 1.00 93.88 82 ARG A N 1
ATOM 684 C CA . ARG A 1 82 ? -31.106 -4.626 22.294 1.00 93.88 82 ARG A CA 1
ATOM 685 C C . ARG A 1 82 ? -30.701 -3.584 21.253 1.00 93.88 82 ARG A C 1
ATOM 687 O O . ARG A 1 82 ? -31.409 -2.594 21.082 1.00 93.88 82 ARG A O 1
ATOM 694 N N . ARG A 1 83 ? -29.597 -3.818 20.538 1.00 90.62 83 ARG A N 1
ATOM 695 C CA . ARG A 1 83 ? -29.185 -3.043 19.360 1.00 90.62 83 ARG A CA 1
ATOM 696 C C . ARG A 1 83 ? -29.731 -3.726 18.108 1.00 90.62 83 ARG A C 1
ATOM 698 O O . ARG A 1 83 ? -29.265 -4.796 17.737 1.00 90.62 83 ARG A O 1
ATOM 705 N N . LYS A 1 84 ? -30.723 -3.118 17.456 1.00 88.44 84 LYS A N 1
ATOM 706 C CA . LYS A 1 84 ? -31.291 -3.638 16.204 1.00 88.44 84 LYS A CA 1
ATOM 707 C C . LYS A 1 84 ? -30.573 -3.013 15.014 1.00 88.44 84 LYS A C 1
ATOM 709 O O . LYS A 1 84 ? -30.869 -1.878 14.652 1.00 88.44 84 LYS A O 1
ATOM 714 N N . VAL A 1 85 ? -29.645 -3.756 14.423 1.00 88.75 85 VAL A N 1
ATOM 715 C CA . VAL A 1 85 ? -28.920 -3.381 13.200 1.00 88.75 85 VAL A CA 1
ATOM 716 C C . VAL A 1 85 ? -28.920 -4.551 12.214 1.00 88.75 85 VAL A C 1
ATOM 718 O O . VAL A 1 85 ? -29.325 -5.662 12.554 1.00 88.75 85 VAL A O 1
ATOM 721 N N . HIS A 1 86 ? -28.488 -4.313 10.976 1.00 86.88 86 HIS A N 1
ATOM 722 C CA . HIS A 1 86 ? -28.327 -5.382 9.990 1.00 86.88 86 HIS A CA 1
ATOM 723 C C . HIS A 1 86 ? -27.260 -6.402 10.457 1.00 86.88 86 HIS A C 1
ATOM 725 O O . HIS A 1 86 ? -26.229 -5.969 10.972 1.00 86.88 86 HIS A O 1
ATOM 731 N N . PRO A 1 87 ? -27.409 -7.724 10.222 1.00 88.44 87 PRO A N 1
ATOM 732 C CA . PRO A 1 87 ? -26.455 -8.734 10.707 1.00 88.44 87 PRO A CA 1
ATOM 733 C C . PRO A 1 87 ? -24.991 -8.504 10.299 1.00 88.44 87 PRO A C 1
ATOM 735 O O . PRO A 1 87 ? -24.078 -8.781 11.069 1.00 88.44 87 PRO A O 1
ATOM 738 N N . LEU A 1 88 ? -24.747 -7.955 9.102 1.00 88.50 88 LEU A N 1
ATOM 739 C CA . LEU A 1 88 ? -23.387 -7.583 8.674 1.00 88.50 88 LEU A CA 1
ATOM 740 C C . LEU A 1 88 ? -22.811 -6.418 9.490 1.00 88.50 88 LEU A C 1
ATOM 742 O O . LEU A 1 88 ? -21.621 -6.406 9.778 1.00 88.50 88 LEU A O 1
ATOM 746 N N . ILE A 1 89 ? -23.650 -5.451 9.869 1.00 91.56 89 ILE A N 1
ATOM 747 C CA . ILE A 1 89 ? -23.249 -4.327 10.722 1.00 91.56 89 ILE A CA 1
ATOM 748 C C . ILE A 1 89 ? -22.996 -4.829 12.145 1.00 91.56 89 ILE A C 1
ATOM 750 O O . ILE A 1 89 ? -22.009 -4.436 12.756 1.00 91.56 89 ILE A O 1
ATOM 754 N N . GLU A 1 90 ? -23.841 -5.732 12.651 1.00 94.50 90 GLU A N 1
ATOM 755 C CA . GLU A 1 90 ? -23.646 -6.369 13.957 1.00 94.50 90 GLU A CA 1
ATOM 756 C C . GLU A 1 90 ? -22.316 -7.129 14.019 1.00 94.50 90 GLU A C 1
ATOM 758 O O . GLU A 1 90 ? -21.548 -6.941 14.960 1.00 94.50 90 GLU A O 1
ATOM 763 N N . ALA A 1 91 ? -22.002 -7.934 12.997 1.00 94.75 91 ALA A N 1
ATOM 764 C CA . ALA A 1 91 ? -20.732 -8.654 12.919 1.00 94.75 91 ALA A CA 1
ATOM 765 C C . ALA A 1 91 ? -19.528 -7.697 12.968 1.00 94.75 91 ALA A C 1
ATOM 767 O O . ALA A 1 91 ? -18.597 -7.917 13.742 1.00 94.75 91 ALA A O 1
ATOM 768 N N . VAL A 1 92 ? -19.585 -6.599 12.206 1.00 95.69 92 VAL A N 1
ATOM 769 C CA . VAL A 1 92 ? -18.538 -5.566 12.193 1.00 95.69 92 VAL A CA 1
ATOM 770 C C . VAL A 1 92 ? -18.420 -4.869 13.549 1.00 95.69 92 VAL A C 1
ATOM 772 O O . VAL A 1 92 ? -17.306 -4.651 14.018 1.00 95.69 92 VAL A O 1
ATOM 775 N N . ALA A 1 93 ? -19.536 -4.553 14.207 1.00 96.94 93 ALA A N 1
ATOM 776 C CA . ALA A 1 93 ? -19.524 -3.937 15.531 1.00 96.94 93 ALA A CA 1
ATOM 777 C C . ALA A 1 93 ? -18.900 -4.863 16.586 1.00 96.94 93 ALA A C 1
ATOM 779 O O . ALA A 1 93 ? -18.062 -4.425 17.373 1.00 96.94 93 ALA A O 1
ATOM 780 N N . LEU A 1 94 ? -19.249 -6.154 16.577 1.00 97.94 94 LEU A N 1
ATOM 781 C CA . LEU A 1 94 ? -18.667 -7.153 17.479 1.00 97.94 94 LEU A CA 1
ATOM 782 C C . LEU A 1 94 ? -17.161 -7.338 17.234 1.00 97.94 94 LEU A C 1
ATOM 784 O O . LEU A 1 94 ? -16.387 -7.410 18.193 1.00 97.94 94 LEU A O 1
ATOM 788 N N . ASP A 1 95 ? -16.732 -7.362 15.971 1.00 98.00 95 ASP A N 1
ATOM 789 C CA . ASP A 1 95 ? -15.312 -7.405 15.619 1.00 98.00 95 ASP A CA 1
ATOM 790 C C . ASP A 1 95 ? -14.577 -6.135 16.068 1.00 98.00 95 ASP A C 1
ATOM 792 O O . ASP A 1 95 ? -13.503 -6.241 16.662 1.00 98.00 95 ASP A O 1
ATOM 796 N N . ALA A 1 96 ? -15.162 -4.950 15.869 1.00 98.06 96 ALA A N 1
ATOM 797 C CA . ALA A 1 96 ? -14.601 -3.672 16.307 1.00 98.06 96 ALA A CA 1
ATOM 798 C C . ALA A 1 96 ? -14.473 -3.591 17.838 1.00 98.06 96 ALA A C 1
ATOM 800 O O . ALA A 1 96 ? -13.437 -3.174 18.354 1.00 98.06 96 ALA A O 1
ATOM 801 N N . ILE A 1 97 ? -15.477 -4.071 18.579 1.00 98.56 97 ILE A N 1
ATOM 802 C CA . ILE A 1 97 ? -15.426 -4.195 20.043 1.00 98.56 97 ILE A CA 1
ATOM 803 C C . ILE A 1 97 ? -14.268 -5.106 20.463 1.00 98.56 97 ILE A C 1
ATOM 805 O O . ILE A 1 97 ? -13.485 -4.743 21.344 1.00 98.56 97 ILE A O 1
ATOM 809 N N . ARG A 1 98 ? -14.129 -6.282 19.835 1.00 98.62 98 ARG A N 1
ATOM 810 C CA . ARG A 1 98 ? -13.019 -7.209 20.107 1.00 98.62 98 ARG A CA 1
ATOM 811 C C . ARG A 1 98 ? -11.667 -6.559 19.810 1.00 98.62 98 ARG A C 1
ATOM 813 O O . ARG A 1 98 ? -10.747 -6.686 20.615 1.00 98.62 98 ARG A O 1
ATOM 820 N N . VAL A 1 99 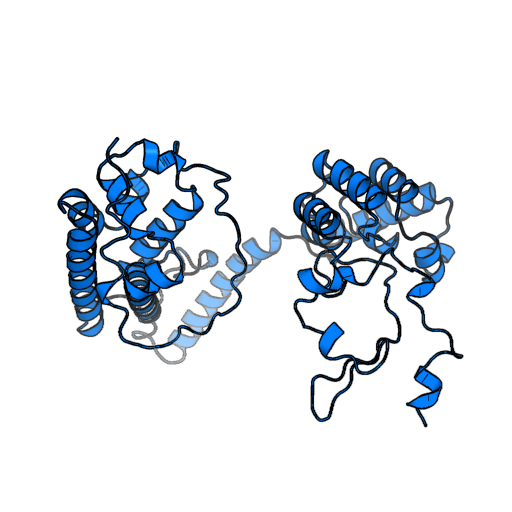? -11.543 -5.870 18.675 1.00 98.38 99 VAL A N 1
ATOM 821 C CA . VAL A 1 99 ? -10.325 -5.142 18.294 1.00 98.38 99 VAL A CA 1
ATOM 822 C C . VAL A 1 99 ? -9.994 -4.085 19.339 1.00 98.38 99 VAL A C 1
ATOM 824 O O . VAL A 1 99 ? -8.861 -4.055 19.812 1.00 98.38 99 VAL A O 1
ATOM 827 N N . PHE A 1 100 ? -10.964 -3.284 19.786 1.00 98.50 100 PHE A N 1
ATOM 828 C CA . PHE A 1 100 ? -10.673 -2.241 20.765 1.00 98.50 100 PHE A CA 1
ATOM 829 C C . PHE A 1 100 ? -10.277 -2.813 22.132 1.00 98.50 100 PHE A C 1
ATOM 831 O O . PHE A 1 100 ? -9.313 -2.337 22.728 1.00 98.50 100 PHE A O 1
ATOM 838 N N . LYS A 1 101 ? -10.915 -3.906 22.580 1.00 98.56 101 LYS A N 1
ATOM 839 C CA . LYS A 1 101 ? -10.479 -4.665 23.770 1.00 98.56 101 LYS A CA 1
ATOM 840 C C . LYS A 1 101 ? -9.033 -5.161 23.649 1.00 98.56 101 LYS A C 1
ATOM 842 O O . LYS A 1 101 ? -8.297 -5.126 24.630 1.00 98.56 101 LYS A O 1
ATOM 847 N N . ASN A 1 102 ? -8.621 -5.605 22.459 1.00 98.00 102 ASN A N 1
ATOM 848 C CA . ASN A 1 102 ? -7.244 -6.027 22.203 1.00 98.00 102 ASN A CA 1
ATOM 849 C C . ASN A 1 102 ? -6.266 -4.846 22.204 1.00 98.00 102 ASN A C 1
ATOM 851 O O . ASN A 1 102 ? -5.177 -4.993 22.753 1.00 98.00 102 ASN A O 1
ATOM 855 N N . ILE A 1 103 ? -6.639 -3.702 21.622 1.00 97.44 103 ILE A N 1
ATOM 856 C CA . ILE A 1 103 ? -5.817 -2.481 21.612 1.00 97.44 103 ILE A CA 1
ATOM 857 C C . ILE A 1 103 ? -5.518 -2.028 23.044 1.00 97.44 103 ILE A C 1
ATOM 859 O O . ILE A 1 103 ? -4.371 -1.736 23.357 1.00 97.44 103 ILE A O 1
ATOM 863 N N . ILE A 1 104 ? -6.525 -2.029 23.923 1.00 97.50 104 ILE A N 1
ATOM 864 C CA . ILE A 1 104 ? -6.373 -1.605 25.323 1.00 97.50 104 ILE A CA 1
ATOM 865 C C . ILE A 1 104 ? -5.904 -2.734 26.255 1.00 97.50 104 ILE A C 1
ATOM 867 O O . ILE A 1 104 ? -5.979 -2.588 27.473 1.00 97.50 104 ILE A O 1
ATOM 871 N N . SER A 1 105 ? -5.468 -3.884 25.740 1.00 96.44 105 SER A N 1
ATOM 872 C CA . SER A 1 105 ? -5.014 -4.986 26.593 1.00 96.44 105 SER A CA 1
ATOM 873 C C . SER A 1 105 ? -3.601 -4.708 27.125 1.00 96.44 105 SER A C 1
ATOM 875 O O . SER A 1 105 ? -2.699 -4.524 26.305 1.00 96.44 105 SER A O 1
ATOM 877 N N . PRO A 1 106 ? -3.347 -4.780 28.451 1.00 95.12 106 PRO A N 1
ATOM 878 C CA . PRO A 1 106 ? -2.011 -4.539 29.012 1.00 95.12 106 PRO A CA 1
ATOM 879 C C . PRO A 1 106 ? -0.937 -5.448 28.408 1.00 95.12 106 PRO A C 1
ATOM 881 O O . PRO A 1 106 ? 0.175 -5.016 28.118 1.00 95.12 106 PRO A O 1
ATOM 884 N N . ARG A 1 107 ? -1.292 -6.713 28.142 1.00 94.00 107 ARG A N 1
ATOM 885 C CA . ARG A 1 107 ? -0.395 -7.675 27.495 1.00 94.00 107 ARG A CA 1
ATOM 886 C C . ARG A 1 107 ? -0.001 -7.228 26.088 1.00 94.00 107 ARG A C 1
ATOM 888 O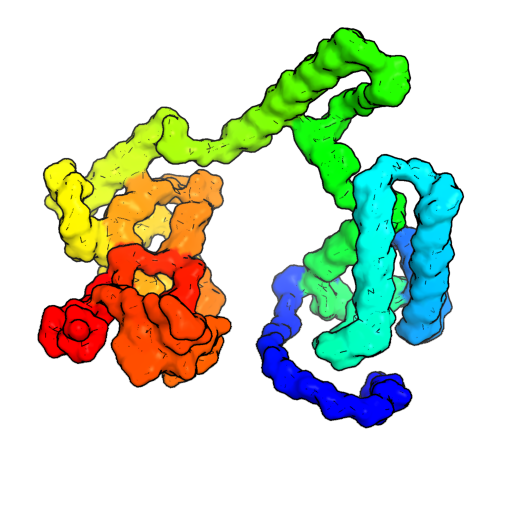 O . ARG A 1 107 ? 1.152 -7.394 25.711 1.00 94.00 107 ARG A O 1
ATOM 895 N N . ASN A 1 108 ? -0.946 -6.710 25.306 1.00 93.12 108 ASN A N 1
ATOM 896 C CA . ASN A 1 108 ? -0.668 -6.302 23.932 1.00 93.12 108 ASN A CA 1
ATOM 897 C C . ASN A 1 108 ? 0.143 -5.007 23.896 1.00 93.12 108 ASN A C 1
ATOM 899 O O . ASN A 1 108 ? 1.085 -4.942 23.120 1.00 93.12 108 ASN A O 1
ATOM 903 N N . GLU A 1 109 ? -0.147 -4.038 24.769 1.00 92.94 109 GLU A N 1
ATOM 904 C CA . GLU A 1 109 ? 0.660 -2.814 24.890 1.00 92.94 109 GLU A CA 1
ATOM 905 C C . GLU A 1 109 ? 2.100 -3.120 25.330 1.00 92.94 109 GLU A C 1
ATOM 907 O O . GLU A 1 109 ? 3.045 -2.569 24.771 1.00 92.94 109 GLU A O 1
ATOM 912 N N . ALA A 1 110 ? 2.293 -4.061 26.263 1.00 89.50 110 ALA A N 1
ATOM 913 C CA . ALA A 1 110 ? 3.627 -4.529 26.644 1.00 89.50 110 ALA A CA 1
ATOM 914 C C . ALA A 1 110 ? 4.352 -5.223 25.474 1.00 89.50 110 ALA A C 1
ATOM 916 O O . ALA A 1 110 ? 5.552 -5.036 25.271 1.00 89.50 110 ALA A O 1
ATOM 917 N N . LEU A 1 111 ? 3.626 -6.007 24.668 1.00 85.94 111 LEU A N 1
ATOM 918 C CA . LEU A 1 111 ? 4.179 -6.652 23.478 1.00 85.94 111 LEU A CA 1
ATOM 919 C C . LEU A 1 111 ? 4.492 -5.664 22.353 1.00 85.94 111 LEU A C 1
ATOM 921 O O . LEU A 1 111 ? 5.420 -5.919 21.600 1.00 85.94 111 LEU A O 1
ATOM 925 N N . THR A 1 112 ? 3.764 -4.563 22.203 1.00 86.00 112 THR A N 1
ATOM 926 C CA . THR A 1 112 ? 4.045 -3.561 21.162 1.00 86.00 112 THR A CA 1
ATOM 927 C C . THR A 1 112 ? 5.011 -2.478 21.631 1.00 86.00 112 THR A C 1
ATOM 929 O O . THR A 1 112 ? 5.597 -1.799 20.795 1.00 86.00 112 THR A O 1
ATOM 932 N N . GLY A 1 113 ? 5.182 -2.301 22.945 1.00 87.19 113 GLY A N 1
ATOM 933 C CA . GLY A 1 113 ? 5.896 -1.157 23.517 1.00 87.19 113 GLY A CA 1
ATOM 934 C C . GLY A 1 113 ? 5.163 0.174 23.307 1.00 87.19 113 GLY A C 1
ATOM 935 O O . GLY A 1 113 ? 5.777 1.230 23.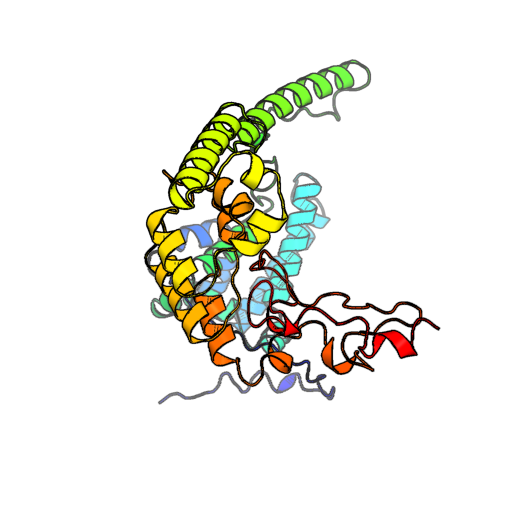428 1.00 87.19 113 GLY A O 1
ATOM 936 N N . TYR A 1 114 ? 3.870 0.141 22.961 1.00 88.62 114 TYR A N 1
ATOM 937 C CA . TYR A 1 114 ? 3.079 1.321 22.613 1.00 88.62 114 TYR A CA 1
ATOM 938 C C . TYR A 1 114 ? 1.667 1.236 23.198 1.00 88.62 114 TYR A C 1
ATOM 940 O O . TYR A 1 114 ? 0.960 0.249 22.985 1.00 88.62 114 TYR A O 1
ATOM 948 N N . SER A 1 115 ? 1.233 2.300 23.883 1.00 94.44 115 SER A N 1
ATOM 949 C CA . SER A 1 115 ? -0.104 2.411 24.475 1.00 94.44 115 SER A CA 1
ATOM 950 C C . SER A 1 115 ? -0.954 3.430 23.723 1.00 94.44 115 SER A C 1
ATOM 952 O O . SER A 1 115 ? -0.874 4.633 23.967 1.00 94.44 115 SER A O 1
ATOM 954 N N . ALA A 1 116 ? -1.819 2.956 22.826 1.00 96.00 116 ALA A N 1
ATOM 955 C CA . ALA A 1 116 ? -2.772 3.837 22.152 1.00 96.00 116 ALA A CA 1
ATOM 956 C C . ALA A 1 116 ? -3.773 4.457 23.145 1.00 96.00 116 ALA A C 1
ATOM 958 O O . ALA A 1 116 ? -4.198 5.601 22.973 1.00 96.00 116 ALA A O 1
ATOM 959 N N . LEU A 1 117 ? -4.116 3.727 24.214 1.00 97.81 117 LEU A N 1
ATOM 960 C CA . LEU A 1 117 ? -5.006 4.227 25.256 1.00 97.81 117 LEU A CA 1
ATOM 961 C C . LEU A 1 117 ? -4.407 5.431 25.992 1.00 97.81 117 LEU A C 1
ATOM 963 O O . LEU A 1 117 ? -5.135 6.380 26.281 1.00 97.81 117 LEU A O 1
ATOM 967 N N . TRP A 1 118 ? -3.098 5.423 26.256 1.00 97.44 118 TRP A N 1
ATOM 968 C CA . TRP A 1 118 ? -2.408 6.543 26.898 1.00 97.44 118 TRP A CA 1
ATOM 969 C C . TRP A 1 118 ? -2.547 7.841 26.096 1.00 97.44 118 TRP A C 1
ATOM 971 O O . TRP A 1 118 ? -2.914 8.878 26.654 1.00 97.44 118 TRP A O 1
ATOM 981 N N . TYR A 1 119 ? -2.348 7.779 24.775 1.00 96.75 119 TYR A N 1
ATOM 982 C CA . TYR A 1 119 ? -2.536 8.934 23.895 1.00 96.75 119 TYR A CA 1
ATOM 983 C C . TYR A 1 119 ? -3.997 9.392 23.849 1.00 96.75 119 TYR A C 1
ATOM 985 O O . TYR A 1 119 ? -4.264 10.585 23.984 1.00 96.75 119 TYR A O 1
ATOM 993 N N . LEU A 1 120 ? -4.960 8.469 23.737 1.00 97.75 120 LEU A N 1
ATOM 994 C CA . LEU A 1 120 ? -6.387 8.815 23.790 1.00 97.75 120 LEU A CA 1
ATOM 995 C C . LEU A 1 120 ? -6.771 9.498 25.108 1.00 97.75 120 LEU A C 1
ATOM 997 O O . LEU A 1 120 ? -7.528 10.469 25.099 1.00 97.75 120 LEU A O 1
ATOM 1001 N N . TRP A 1 121 ? -6.240 9.016 26.233 1.00 98.38 121 TRP A N 1
ATOM 1002 C CA . TRP A 1 121 ? -6.473 9.600 27.551 1.00 98.38 121 TRP A CA 1
ATOM 1003 C C . TRP A 1 121 ? -5.899 11.017 27.645 1.00 98.38 121 TRP A C 1
ATOM 1005 O O . TRP A 1 121 ? -6.627 11.937 28.021 1.00 98.38 121 TRP A O 1
ATOM 1015 N N . ARG A 1 122 ? -4.652 11.239 27.207 1.00 97.50 122 ARG A N 1
ATOM 1016 C CA . ARG A 1 122 ? -4.038 12.580 27.159 1.00 97.50 122 ARG A CA 1
ATOM 1017 C C . ARG A 1 122 ? -4.820 13.552 26.276 1.00 97.50 122 ARG A C 1
ATOM 1019 O O . ARG A 1 122 ? -5.126 14.664 26.710 1.00 97.50 122 ARG A O 1
ATOM 1026 N N . LEU A 1 123 ? -5.219 13.119 25.079 1.00 97.12 123 LEU A N 1
ATOM 1027 C CA . LEU A 1 123 ? -6.045 13.924 24.173 1.00 97.12 123 LEU A CA 1
ATOM 1028 C C . LEU A 1 123 ? -7.394 14.283 24.815 1.00 97.12 123 LEU A C 1
ATOM 1030 O O . LEU A 1 123 ? -7.842 15.424 24.718 1.00 97.12 123 LEU A O 1
ATOM 1034 N N . ALA A 1 124 ? -8.032 13.343 25.519 1.00 97.19 124 ALA A N 1
ATOM 1035 C CA . ALA A 1 124 ? -9.293 13.596 26.216 1.00 97.19 124 ALA A CA 1
ATOM 1036 C C . ALA A 1 124 ? -9.144 14.547 27.420 1.00 97.19 124 ALA A C 1
ATOM 1038 O O . ALA A 1 124 ? -10.087 15.280 27.741 1.00 97.19 124 ALA A O 1
ATOM 1039 N N . LYS A 1 125 ? -7.968 14.568 28.063 1.00 96.38 125 LYS A N 1
ATOM 1040 C CA . LYS A 1 125 ? -7.599 15.515 29.131 1.00 96.38 125 LYS A CA 1
ATOM 1041 C C . LYS A 1 125 ? -7.252 16.916 28.618 1.00 96.38 125 LYS A C 1
ATOM 1043 O O . LYS A 1 125 ? -7.105 17.822 29.435 1.00 96.38 125 LYS A O 1
ATOM 1048 N N . GLY A 1 126 ? -7.180 17.113 27.301 1.00 93.62 126 GLY A N 1
ATOM 1049 C CA . GLY A 1 126 ? -6.831 18.399 26.695 1.00 93.62 126 GLY A CA 1
ATOM 1050 C C . GLY A 1 126 ? -5.333 18.697 26.725 1.00 93.62 126 GLY A C 1
ATOM 1051 O O . GLY A 1 126 ? -4.947 19.862 26.748 1.00 93.62 126 GLY A O 1
ATOM 1052 N N . ASP A 1 127 ? -4.488 17.664 26.753 1.00 93.44 127 ASP A N 1
ATOM 1053 C CA . ASP A 1 127 ? -3.046 17.836 26.610 1.00 93.44 127 ASP A CA 1
ATOM 1054 C C . ASP A 1 127 ? -2.696 18.207 25.159 1.00 93.44 127 ASP A C 1
ATOM 1056 O O . ASP A 1 127 ? -2.726 17.372 24.253 1.00 93.44 127 ASP A O 1
ATOM 1060 N N . GLU A 1 128 ? -2.354 19.475 24.938 1.00 89.50 128 GLU A N 1
ATOM 1061 C CA . GLU A 1 128 ? -1.990 19.995 23.617 1.00 89.50 128 GLU A CA 1
ATOM 1062 C C . GLU A 1 128 ? -0.690 19.386 23.071 1.00 89.50 128 GLU A C 1
ATOM 1064 O O . GLU A 1 128 ? -0.542 19.258 21.855 1.00 89.50 128 GLU A O 1
ATOM 1069 N N . SER A 1 129 ? 0.232 18.945 23.937 1.00 92.88 129 SER A N 1
ATOM 1070 C CA . SER A 1 129 ? 1.468 18.292 23.482 1.00 92.88 129 SER A CA 1
ATOM 1071 C C . SER A 1 129 ? 1.190 16.925 22.853 1.00 92.88 129 SER A C 1
ATOM 1073 O O . SER A 1 129 ? 1.799 16.579 21.841 1.00 92.88 129 SER A O 1
ATOM 1075 N N . ALA A 1 130 ? 0.165 16.211 23.332 1.00 92.19 130 ALA A N 1
ATOM 1076 C CA . ALA A 1 130 ? -0.245 14.929 22.763 1.00 92.19 130 ALA A CA 1
ATOM 1077 C C . ALA A 1 130 ? -0.695 15.044 21.296 1.00 92.19 130 ALA A C 1
ATOM 1079 O O . ALA A 1 130 ? -0.554 14.085 20.541 1.00 92.19 130 ALA A O 1
ATOM 1080 N N . ARG A 1 131 ? -1.182 16.215 20.854 1.00 91.88 131 ARG A N 1
ATOM 1081 C CA . ARG A 1 131 ? -1.568 16.442 19.448 1.00 91.88 131 ARG A CA 1
ATOM 1082 C C . ARG A 1 131 ? -0.380 16.453 18.488 1.00 91.88 131 ARG A C 1
ATOM 1084 O O . ARG A 1 131 ? -0.565 16.202 17.302 1.00 91.88 131 ARG A O 1
ATOM 1091 N N . GLN A 1 132 ? 0.815 16.758 18.990 1.00 92.56 132 GLN A N 1
ATOM 1092 C CA . GLN A 1 132 ? 2.056 16.711 18.216 1.00 92.56 132 GLN A CA 1
ATOM 1093 C C . GLN A 1 132 ? 2.669 15.308 18.204 1.00 92.56 132 GLN A C 1
ATOM 1095 O O . GLN A 1 132 ? 3.503 15.017 17.354 1.00 92.56 132 GLN A O 1
ATOM 1100 N N . GLU A 1 133 ? 2.250 14.448 19.135 1.00 92.25 133 GLU A N 1
ATOM 1101 C CA . GLU A 1 133 ? 2.761 13.088 19.317 1.00 92.25 133 GLU A CA 1
ATOM 1102 C C . GLU A 1 133 ? 1.889 12.010 18.646 1.00 92.25 133 GLU A C 1
ATOM 1104 O O . GLU A 1 133 ? 2.213 10.823 18.712 1.00 92.25 133 GLU A O 1
ATOM 1109 N N . VAL A 1 134 ? 0.806 12.404 17.969 1.00 92.69 134 VAL A N 1
ATOM 1110 C CA . VAL A 1 134 ? -0.020 11.503 17.156 1.00 92.69 134 VAL A CA 1
ATOM 1111 C C . VAL A 1 134 ? -0.261 12.076 15.764 1.00 92.69 134 VAL A C 1
ATOM 1113 O O . VAL A 1 134 ? -0.372 13.288 15.577 1.00 92.69 134 VAL A O 1
ATOM 1116 N N . ASP A 1 135 ? -0.370 11.183 14.786 1.00 93.06 135 ASP A N 1
ATOM 1117 C CA . ASP A 1 135 ? -0.685 11.523 13.399 1.00 93.06 135 ASP A CA 1
ATOM 1118 C C . ASP A 1 135 ? -2.205 11.673 13.192 1.00 93.06 135 ASP A C 1
ATOM 1120 O O . ASP A 1 135 ? -3.007 11.073 13.918 1.00 93.06 135 ASP A O 1
ATOM 1124 N N . VAL A 1 136 ? -2.631 12.424 12.176 1.00 94.75 136 VAL A N 1
ATOM 1125 C CA . VAL A 1 136 ? -4.041 12.477 11.749 1.00 94.75 136 VAL A CA 1
ATOM 1126 C C . VAL A 1 136 ? -4.593 11.069 11.490 1.00 94.75 136 VAL A C 1
ATOM 1128 O O . VAL A 1 136 ? -5.737 10.784 11.857 1.00 94.75 136 VAL A O 1
ATOM 1131 N N . GLY A 1 137 ? -3.779 10.157 10.947 1.00 93.88 137 GLY A N 1
ATOM 1132 C CA . GLY A 1 137 ? -4.147 8.754 10.747 1.00 93.88 137 GLY A CA 1
ATOM 1133 C C . GLY A 1 137 ? -4.544 8.033 12.040 1.00 93.88 137 GLY A C 1
ATOM 1134 O O . GLY A 1 137 ? -5.529 7.296 12.044 1.00 93.88 137 GLY A O 1
ATOM 1135 N N . PHE A 1 138 ? -3.863 8.307 13.159 1.00 95.00 138 PHE A N 1
ATOM 1136 C CA . PHE A 1 138 ? -4.223 7.750 14.471 1.00 95.00 138 PHE A CA 1
ATOM 1137 C C . PHE A 1 138 ? -5.630 8.194 14.892 1.00 95.00 138 PHE A C 1
ATOM 1139 O O . PHE A 1 138 ? -6.439 7.385 15.345 1.00 95.00 138 PHE A O 1
ATOM 1146 N N . ILE A 1 139 ? -5.954 9.478 14.708 1.00 96.12 139 ILE A N 1
ATOM 1147 C CA . ILE A 1 139 ? -7.275 10.018 15.054 1.00 96.12 139 ILE A CA 1
ATOM 1148 C C . ILE A 1 139 ? -8.370 9.398 14.179 1.00 96.12 139 ILE A C 1
ATOM 1150 O O . ILE A 1 139 ? -9.439 9.047 14.683 1.00 96.12 139 ILE A O 1
ATOM 1154 N N . LEU A 1 140 ? -8.107 9.244 12.879 1.00 95.88 140 LEU A N 1
ATOM 1155 C CA . LEU A 1 140 ? -9.048 8.633 11.940 1.00 95.88 140 LEU A CA 1
ATOM 1156 C C . LEU A 1 140 ? -9.298 7.153 12.251 1.00 95.88 140 LEU A C 1
ATOM 1158 O O . LEU A 1 140 ? -10.454 6.729 12.204 1.00 95.88 140 LEU A O 1
ATOM 1162 N N . GLU A 1 141 ? -8.264 6.398 12.633 1.00 95.81 141 GLU A N 1
ATOM 1163 C CA . GLU A 1 141 ? -8.386 4.996 13.055 1.00 95.81 141 GLU A CA 1
ATOM 1164 C C . GLU A 1 141 ? -9.403 4.863 14.198 1.00 95.81 141 GLU A C 1
ATOM 1166 O O . GLU A 1 141 ? -10.388 4.132 14.084 1.00 95.81 141 GLU A O 1
ATOM 1171 N N . PHE A 1 142 ? -9.244 5.649 15.271 1.00 97.75 142 PHE A N 1
ATOM 1172 C CA . PHE A 1 142 ? -10.170 5.597 16.406 1.00 97.75 142 PHE A CA 1
ATOM 1173 C C . PHE A 1 142 ? -11.547 6.178 16.093 1.00 97.75 142 PHE A C 1
ATOM 1175 O O . PHE A 1 142 ? -12.543 5.643 16.578 1.00 97.75 142 PHE A O 1
ATOM 1182 N N . LYS A 1 143 ? -11.641 7.209 15.244 1.00 97.12 143 LYS A N 1
ATOM 1183 C CA . LYS A 1 143 ? -12.931 7.745 14.783 1.00 97.12 143 LYS A CA 1
ATOM 1184 C C . LYS A 1 143 ? -13.738 6.648 14.095 1.00 97.12 143 LYS A C 1
ATOM 1186 O O . LYS A 1 143 ? -14.882 6.402 14.470 1.00 97.12 143 LYS A O 1
ATOM 1191 N N . HIS A 1 144 ? -13.141 5.942 13.138 1.00 96.31 144 HIS A N 1
ATOM 1192 C CA . HIS A 1 144 ? -13.821 4.865 12.418 1.00 96.31 144 HIS A CA 1
ATOM 1193 C C . HIS A 1 144 ? -14.046 3.615 13.280 1.00 96.31 144 HIS A C 1
ATOM 1195 O O . HIS A 1 144 ? -15.090 2.972 13.148 1.00 96.31 144 HIS A O 1
ATOM 1201 N N . LEU A 1 145 ? -13.146 3.308 14.218 1.00 97.69 145 LEU A N 1
ATOM 1202 C CA . LEU A 1 145 ? -13.349 2.237 15.194 1.00 97.69 145 LEU A CA 1
ATOM 1203 C C . LEU A 1 145 ? -14.559 2.521 16.098 1.00 97.69 145 LEU A C 1
ATOM 1205 O O . LEU A 1 145 ? -15.402 1.645 16.290 1.00 97.69 145 LEU A O 1
ATOM 1209 N N . PHE A 1 146 ? -14.695 3.749 16.605 1.00 98.00 146 PHE A N 1
ATOM 1210 C CA . PHE A 1 146 ? -15.837 4.181 17.419 1.00 98.00 146 PHE A CA 1
ATOM 1211 C C . PHE A 1 146 ? -17.149 4.129 16.636 1.00 98.00 146 PHE A C 1
ATOM 1213 O O . PHE A 1 146 ? -18.146 3.593 17.127 1.00 98.00 146 PHE A O 1
ATOM 1220 N N . LYS A 1 147 ? -17.131 4.576 15.379 1.00 95.62 147 LYS A N 1
ATOM 1221 C CA . LYS A 1 147 ? -18.262 4.428 14.456 1.00 95.62 147 LYS A CA 1
ATOM 1222 C C . LYS A 1 147 ? -18.687 2.974 14.277 1.00 95.62 147 LYS A C 1
ATOM 1224 O O . LYS A 1 147 ? -19.876 2.664 14.362 1.00 95.62 147 LYS A O 1
ATOM 1229 N N . ALA A 1 148 ? -17.729 2.072 14.069 1.00 96.06 148 ALA A N 1
ATOM 1230 C CA . ALA A 1 148 ? -17.998 0.647 13.914 1.00 96.06 148 ALA A CA 1
ATOM 1231 C C . ALA A 1 148 ? -18.569 0.021 15.196 1.00 96.06 148 ALA A C 1
ATOM 1233 O O . ALA A 1 148 ? -19.575 -0.682 15.121 1.00 96.06 148 ALA A O 1
ATOM 1234 N N . ILE A 1 149 ? -18.005 0.337 16.368 1.00 96.75 149 ILE A N 1
ATOM 1235 C CA . ILE A 1 149 ? -18.513 -0.098 17.683 1.00 96.75 149 ILE A CA 1
ATOM 1236 C C . ILE A 1 149 ? -19.980 0.326 17.881 1.00 96.75 149 ILE A C 1
ATOM 1238 O O . ILE A 1 149 ? -20.795 -0.449 18.391 1.00 96.75 149 ILE A O 1
ATOM 1242 N N . ASN A 1 150 ? -20.347 1.517 17.405 1.00 94.81 150 ASN A N 1
ATOM 1243 C CA . ASN A 1 150 ? -21.713 2.043 17.461 1.00 94.81 150 ASN A CA 1
ATOM 1244 C C . ASN A 1 150 ? -22.638 1.576 16.327 1.00 94.81 150 ASN A C 1
ATOM 1246 O O . ASN A 1 150 ? -23.784 2.022 16.252 1.00 94.81 150 ASN A O 1
ATOM 1250 N N . GLY A 1 151 ? -22.186 0.647 15.479 1.00 92.50 151 GLY A N 1
ATOM 1251 C CA . GLY A 1 151 ? -23.012 0.057 14.427 1.00 92.50 151 GLY A CA 1
ATOM 1252 C C . GLY A 1 151 ? -23.211 0.985 13.229 1.00 92.50 151 GLY A C 1
ATOM 1253 O O . GLY A 1 151 ? -24.207 0.868 12.522 1.00 92.50 151 GLY A O 1
ATOM 1254 N N . ASN A 1 152 ? -22.272 1.901 12.990 1.00 91.00 152 ASN A N 1
ATOM 1255 C CA . ASN A 1 152 ? -22.278 2.808 11.844 1.00 91.00 152 ASN A CA 1
ATOM 1256 C C . ASN A 1 152 ? -20.924 2.815 11.103 1.00 91.00 152 ASN A C 1
ATOM 1258 O O . ASN A 1 152 ? -20.275 3.855 11.014 1.00 91.00 152 ASN A O 1
ATOM 1262 N N . PRO A 1 153 ? -20.440 1.674 10.582 1.00 87.62 153 PRO A N 1
ATOM 1263 C CA . PRO A 1 153 ? -19.063 1.550 10.104 1.00 87.62 153 PRO A CA 1
ATOM 1264 C C . PRO A 1 153 ? -18.768 2.252 8.758 1.00 87.62 153 PRO A C 1
ATOM 1266 O O . PRO A 1 153 ? -17.694 2.039 8.211 1.00 87.62 153 PRO A O 1
ATOM 1269 N N . ASP A 1 154 ? -19.692 3.037 8.185 1.00 82.88 154 ASP A N 1
ATOM 1270 C CA . ASP A 1 154 ? -19.590 3.697 6.859 1.00 82.88 154 ASP A CA 1
ATOM 1271 C C . ASP A 1 154 ? -19.271 2.777 5.655 1.00 82.88 154 ASP A C 1
ATOM 1273 O O . ASP A 1 154 ? -18.996 3.249 4.552 1.00 82.88 154 ASP A O 1
ATOM 1277 N N . ILE A 1 155 ? -19.304 1.456 5.834 1.00 79.62 155 ILE A N 1
ATOM 1278 C CA . ILE A 1 155 ? -19.031 0.468 4.773 1.00 79.62 155 ILE A CA 1
ATOM 1279 C C . ILE A 1 155 ? -20.307 -0.170 4.210 1.00 79.62 155 ILE A C 1
ATOM 1281 O O . ILE A 1 155 ? -20.270 -0.765 3.131 1.00 79.62 155 ILE A O 1
ATOM 1285 N N . TYR A 1 156 ? -21.434 -0.026 4.918 1.00 74.44 156 TYR A N 1
ATOM 1286 C CA . TYR A 1 156 ? -22.748 -0.513 4.505 1.00 74.44 156 TYR A CA 1
ATOM 1287 C C . TYR A 1 156 ? -23.822 0.582 4.654 1.00 74.44 156 TYR A C 1
ATOM 1289 O O . TYR A 1 156 ? -23.860 1.227 5.701 1.00 74.44 156 TYR A O 1
ATOM 1297 N N . PRO A 1 157 ? -24.718 0.751 3.661 1.00 71.38 157 PRO A N 1
ATOM 1298 C CA . PRO A 1 157 ? -24.609 0.175 2.322 1.00 71.38 157 PRO A CA 1
ATOM 1299 C C . PRO A 1 157 ? -23.333 0.677 1.630 1.00 71.38 157 PRO A C 1
ATOM 1301 O O . PRO A 1 157 ? -22.830 1.754 1.941 1.00 71.38 157 PRO A O 1
ATOM 1304 N N . ALA A 1 158 ? -22.783 -0.112 0.703 1.00 71.44 158 ALA A N 1
ATOM 1305 C CA . ALA A 1 158 ? -21.626 0.337 -0.065 1.00 71.44 158 ALA A CA 1
ATOM 1306 C C . ALA A 1 158 ? -21.938 1.699 -0.709 1.00 71.44 158 ALA A C 1
ATOM 1308 O O . ALA A 1 158 ? -23.070 1.940 -1.120 1.00 71.44 158 ALA A O 1
ATOM 1309 N N . ARG A 1 159 ? -20.952 2.589 -0.849 1.00 73.88 159 ARG A N 1
ATOM 1310 C CA . ARG A 1 159 ? -21.167 3.976 -1.315 1.00 73.88 159 ARG A CA 1
ATOM 1311 C C . ARG A 1 159 ? -21.954 4.098 -2.631 1.00 73.88 159 ARG A C 1
ATOM 1313 O O . ARG A 1 159 ? -22.672 5.063 -2.850 1.00 73.88 159 ARG A O 1
ATOM 1320 N N . TYR A 1 160 ? -21.834 3.119 -3.528 1.00 72.94 160 TYR A N 1
ATOM 1321 C CA . TYR A 1 160 ? -22.589 3.076 -4.788 1.00 72.94 160 TYR A CA 1
ATOM 1322 C C . TYR A 1 160 ? -24.049 2.603 -4.624 1.00 72.94 160 TYR A C 1
ATOM 1324 O O . TYR A 1 160 ? -24.858 2.815 -5.524 1.00 72.94 160 TYR A O 1
ATOM 1332 N N . ALA A 1 161 ? -24.396 2.012 -3.484 1.00 75.06 161 ALA A N 1
ATOM 1333 C CA . ALA A 1 161 ? -25.747 1.637 -3.077 1.00 75.06 161 ALA A CA 1
ATOM 1334 C C . ALA A 1 161 ? -26.418 2.674 -2.150 1.00 75.06 161 ALA A C 1
ATOM 1336 O O . ALA A 1 161 ? -27.611 2.567 -1.884 1.00 75.06 161 ALA A O 1
ATOM 1337 N N . GLU A 1 162 ? -25.692 3.695 -1.686 1.00 73.94 162 GLU A N 1
ATOM 1338 C CA . GLU A 1 162 ? -26.217 4.741 -0.801 1.00 73.94 162 GLU A CA 1
ATOM 1339 C C . GLU A 1 162 ? -27.405 5.487 -1.435 1.00 73.94 162 GLU A C 1
ATOM 1341 O O . GLU A 1 162 ? -27.341 5.950 -2.576 1.00 73.94 162 GLU A O 1
ATOM 1346 N N . GLY A 1 163 ? -28.528 5.580 -0.720 1.00 73.38 163 GLY A N 1
ATOM 1347 C CA . GLY A 1 163 ? -29.756 6.195 -1.237 1.00 73.38 163 GLY A CA 1
ATOM 1348 C C . GLY A 1 163 ? -30.491 5.367 -2.300 1.00 73.38 163 GLY A C 1
ATOM 1349 O O . GLY A 1 163 ? -31.422 5.877 -2.923 1.00 73.38 163 GLY A O 1
ATOM 1350 N N . LEU A 1 164 ? -30.096 4.111 -2.545 1.00 75.75 164 LEU A N 1
ATOM 1351 C CA . LEU A 1 164 ? -31.032 3.126 -3.092 1.00 75.75 164 LEU A CA 1
ATOM 1352 C C . LEU A 1 164 ? -31.983 2.723 -1.973 1.00 75.75 164 LEU A C 1
ATOM 1354 O O . LEU A 1 164 ? -31.534 2.399 -0.877 1.00 75.75 164 LEU A O 1
ATOM 1358 N N . GLY A 1 165 ? -33.290 2.767 -2.232 1.00 68.25 165 GLY A N 1
ATOM 1359 C CA . GLY A 1 165 ? -34.273 2.303 -1.257 1.00 68.25 165 GLY A CA 1
ATOM 1360 C C . GLY A 1 165 ? -33.986 0.853 -0.870 1.00 68.25 165 GLY A C 1
ATOM 1361 O O . GLY A 1 165 ? -33.796 0.004 -1.743 1.00 68.25 165 GLY A O 1
ATOM 1362 N N . GLU A 1 166 ? -33.933 0.569 0.429 1.00 68.12 166 GLU A N 1
ATOM 1363 C CA . GLU A 1 166 ? -33.818 -0.803 0.912 1.00 68.12 166 GLU A CA 1
ATOM 1364 C C . GLU A 1 166 ? -35.124 -1.543 0.614 1.00 68.12 166 GLU A C 1
ATOM 1366 O O . GLU A 1 166 ? -36.185 -1.226 1.155 1.00 68.12 166 GLU A O 1
ATOM 1371 N N . ILE A 1 167 ? -35.060 -2.530 -0.280 1.00 74.19 167 ILE A N 1
ATOM 1372 C CA . ILE A 1 167 ? -36.194 -3.415 -0.535 1.00 74.19 167 ILE A CA 1
ATOM 1373 C C . ILE A 1 167 ? -36.190 -4.488 0.549 1.00 74.19 167 ILE A C 1
ATOM 1375 O O . ILE A 1 167 ? -35.297 -5.335 0.607 1.00 74.19 167 ILE A O 1
ATOM 1379 N N . ASP A 1 168 ? -37.213 -4.475 1.399 1.00 77.56 168 ASP A N 1
ATOM 1380 C CA . ASP A 1 168 ? -37.407 -5.499 2.418 1.00 77.56 168 ASP A CA 1
ATOM 1381 C C . ASP A 1 168 ? -37.891 -6.809 1.774 1.00 77.56 168 ASP A C 1
ATOM 1383 O O . ASP A 1 168 ? -39.087 -7.104 1.688 1.00 77.56 168 ASP A O 1
ATOM 1387 N N . PHE A 1 169 ? -36.937 -7.619 1.312 1.00 81.25 169 PHE A N 1
ATOM 1388 C CA . PHE A 1 169 ? -37.201 -8.920 0.694 1.00 81.25 169 PHE A CA 1
ATOM 1389 C C . PHE A 1 169 ? -37.817 -9.950 1.654 1.00 81.25 169 PHE A C 1
ATOM 1391 O O . PHE A 1 169 ? -38.176 -11.038 1.208 1.00 81.25 169 PHE A O 1
ATOM 1398 N N . SER A 1 170 ? -37.969 -9.645 2.949 1.00 79.00 170 SER A N 1
ATOM 1399 C CA . SER A 1 170 ? -38.744 -10.502 3.854 1.00 79.00 170 SER A CA 1
ATOM 1400 C C . SER A 1 170 ? -40.255 -10.389 3.603 1.00 79.00 170 SER A C 1
ATOM 1402 O O . SER A 1 170 ? -40.990 -11.348 3.858 1.00 79.00 170 SER A O 1
ATOM 1404 N N . LYS A 1 171 ? -40.710 -9.255 3.045 1.00 86.56 171 LYS A N 1
ATOM 1405 C CA . LYS A 1 171 ? -42.127 -8.932 2.804 1.00 86.56 171 LYS A CA 1
ATOM 1406 C C . LYS A 1 171 ? -42.649 -9.355 1.431 1.00 86.56 171 LYS A C 1
ATOM 1408 O O . LYS A 1 171 ? -43.857 -9.477 1.265 1.00 86.56 171 LYS A O 1
ATOM 1413 N N . ILE A 1 172 ? -41.765 -9.600 0.465 1.00 88.81 172 ILE A N 1
ATOM 1414 C CA . ILE A 1 172 ? -42.118 -10.003 -0.905 1.00 88.81 172 ILE A CA 1
ATOM 1415 C C . ILE A 1 172 ? -41.509 -11.368 -1.235 1.00 88.81 172 ILE A C 1
ATOM 1417 O O . ILE A 1 172 ? -40.394 -11.677 -0.818 1.00 88.81 172 ILE A O 1
ATOM 1421 N N . ARG A 1 173 ? -42.221 -12.214 -1.992 1.00 90.31 173 ARG A N 1
ATOM 1422 C CA . ARG A 1 173 ? -41.754 -13.568 -2.360 1.00 90.31 173 ARG A CA 1
ATOM 1423 C C . ARG A 1 173 ? -42.053 -13.913 -3.820 1.00 90.31 173 ARG A C 1
ATOM 1425 O O . ARG A 1 173 ? -42.814 -13.237 -4.504 1.00 90.31 173 ARG A O 1
ATOM 1432 N N . GLY A 1 174 ? -41.435 -14.989 -4.307 1.00 92.62 174 GLY A N 1
ATOM 1433 C CA . GLY A 1 174 ? -41.682 -15.515 -5.649 1.00 92.62 174 GLY A CA 1
ATOM 1434 C C . GLY A 1 174 ? -41.287 -14.538 -6.761 1.00 92.62 174 GLY A C 1
ATOM 1435 O O . GLY A 1 174 ? -40.245 -13.887 -6.697 1.00 92.62 174 GLY A O 1
ATOM 1436 N N . ARG A 1 175 ? -42.111 -14.453 -7.811 1.00 93.94 175 ARG A N 1
ATOM 1437 C CA . ARG A 1 175 ? -41.797 -13.680 -9.025 1.00 93.94 175 ARG A CA 1
ATOM 1438 C C . ARG A 1 175 ? -41.725 -12.172 -8.783 1.00 93.94 175 ARG A C 1
ATOM 1440 O O . ARG A 1 175 ? -40.916 -11.509 -9.421 1.00 93.94 175 ARG A O 1
ATOM 1447 N N . GLU A 1 176 ? -42.535 -11.651 -7.869 1.00 91.06 176 GLU A N 1
ATOM 1448 C CA . GLU A 1 176 ? -42.501 -10.240 -7.476 1.00 91.06 176 GLU A CA 1
ATOM 1449 C C . GLU A 1 176 ? -41.154 -9.879 -6.841 1.00 91.06 176 GLU A C 1
ATOM 1451 O O . GLU A 1 176 ? -40.487 -8.955 -7.302 1.00 91.06 176 GLU A O 1
ATOM 1456 N N . ALA A 1 177 ? -40.687 -10.686 -5.880 1.00 90.38 177 ALA A N 1
ATOM 1457 C CA . ALA A 1 177 ? -39.357 -10.525 -5.290 1.00 90.38 177 ALA A CA 1
ATOM 1458 C C . ALA A 1 177 ? -38.234 -10.643 -6.330 1.00 90.38 177 ALA A C 1
ATOM 1460 O O . ALA A 1 177 ? -37.256 -9.901 -6.268 1.00 90.38 177 ALA A O 1
ATOM 1461 N N . GLY A 1 178 ? -38.380 -11.559 -7.294 1.00 91.38 178 GLY A N 1
ATOM 1462 C CA . GLY A 1 178 ? -37.436 -11.714 -8.400 1.00 91.38 178 GLY A CA 1
ATOM 1463 C C . GLY A 1 178 ? -37.314 -10.450 -9.255 1.00 91.38 178 GLY A C 1
ATOM 1464 O O . GLY A 1 178 ? -36.199 -10.003 -9.508 1.00 91.38 178 GLY A O 1
ATOM 1465 N N . LYS A 1 179 ? -38.444 -9.845 -9.646 1.00 93.50 179 LYS A N 1
ATOM 1466 C CA . LYS A 1 179 ? -38.465 -8.590 -10.417 1.00 93.50 179 LYS A CA 1
ATOM 1467 C C . LYS A 1 179 ? -37.862 -7.432 -9.629 1.00 93.50 179 LYS A C 1
ATOM 1469 O O . LYS A 1 179 ? -36.908 -6.828 -10.097 1.00 93.50 179 LYS A O 1
ATOM 1474 N N . ALA A 1 180 ? -38.326 -7.220 -8.396 1.00 89.44 180 ALA A N 1
ATOM 1475 C CA . ALA A 1 180 ? -37.821 -6.159 -7.526 1.00 89.44 180 ALA A CA 1
ATOM 1476 C C . ALA A 1 180 ? -36.301 -6.258 -7.301 1.00 89.44 180 ALA A C 1
ATOM 1478 O O . ALA A 1 180 ? -35.599 -5.249 -7.274 1.00 89.44 180 ALA A O 1
ATOM 1479 N N . ARG A 1 181 ? -35.768 -7.483 -7.179 1.00 89.12 181 ARG A N 1
ATOM 1480 C CA . ARG A 1 181 ? -34.322 -7.709 -7.081 1.00 89.12 181 ARG A CA 1
ATOM 1481 C C . ARG A 1 181 ? -33.596 -7.383 -8.380 1.00 89.12 181 ARG A C 1
ATOM 1483 O O . ARG A 1 181 ? -32.526 -6.792 -8.314 1.00 89.12 181 ARG A O 1
ATOM 1490 N N . SER A 1 182 ? -34.147 -7.775 -9.526 1.00 92.88 182 SER A N 1
ATOM 1491 C CA . SER A 1 182 ? -33.547 -7.473 -10.827 1.00 92.88 182 SER A CA 1
ATOM 1492 C C . SER A 1 182 ? -33.477 -5.962 -11.058 1.00 92.88 182 SER A C 1
ATOM 1494 O O . SER A 1 182 ? -32.397 -5.451 -11.330 1.00 92.88 182 SER A O 1
ATOM 1496 N N . ASP A 1 183 ? -34.576 -5.244 -10.812 1.00 91.25 183 ASP A N 1
ATOM 1497 C CA . ASP A 1 183 ? -34.645 -3.786 -10.973 1.00 91.25 183 ASP A CA 1
ATOM 1498 C C . ASP A 1 183 ? -33.645 -3.068 -10.045 1.00 91.25 183 ASP A C 1
ATOM 1500 O O . ASP A 1 183 ? -32.949 -2.135 -10.453 1.00 91.25 183 ASP A O 1
ATOM 1504 N N . TYR A 1 184 ? -33.516 -3.540 -8.797 1.00 89.62 184 TYR A N 1
ATOM 1505 C CA . TYR A 1 184 ? -32.503 -3.048 -7.861 1.00 89.62 184 TYR A CA 1
ATOM 1506 C C . TYR A 1 184 ? -31.073 -3.277 -8.378 1.00 89.62 184 TYR A C 1
ATOM 1508 O O . TYR A 1 184 ? -30.239 -2.375 -8.295 1.00 89.62 184 TYR A O 1
ATOM 1516 N N . LEU A 1 185 ? -30.776 -4.469 -8.908 1.00 91.00 185 LEU A N 1
ATOM 1517 C CA . LEU A 1 185 ? -29.452 -4.813 -9.433 1.00 91.00 185 LEU A CA 1
ATOM 1518 C C . LEU A 1 185 ? -29.101 -4.016 -10.692 1.00 91.00 185 LEU A C 1
ATOM 1520 O O . LEU A 1 185 ? -27.938 -3.642 -10.851 1.00 91.00 185 LEU A O 1
ATOM 1524 N N . ASP A 1 186 ? -30.072 -3.710 -11.548 1.00 93.38 186 ASP A N 1
ATOM 1525 C CA . ASP A 1 186 ? -29.864 -2.880 -12.738 1.00 93.38 186 ASP A CA 1
ATOM 1526 C C . ASP A 1 186 ? -29.491 -1.444 -12.346 1.00 93.38 186 ASP A C 1
ATOM 1528 O O . ASP A 1 186 ? -28.505 -0.883 -12.838 1.00 93.38 186 ASP A O 1
ATOM 1532 N N . GLU A 1 187 ? -30.210 -0.863 -11.386 1.00 90.69 187 GLU A N 1
ATOM 1533 C CA . GLU A 1 187 ? -29.906 0.472 -10.871 1.00 90.69 187 GLU A CA 1
ATOM 1534 C C . GLU A 1 187 ? -28.562 0.502 -10.117 1.00 90.69 187 GLU A C 1
ATOM 1536 O O . GLU A 1 187 ? -27.754 1.420 -10.308 1.00 90.69 187 GLU A O 1
ATOM 1541 N N . LEU A 1 188 ? -28.269 -0.525 -9.313 1.00 90.06 188 LEU A N 1
ATOM 1542 C CA . LEU A 1 188 ? -26.969 -0.692 -8.662 1.00 90.06 188 LEU A CA 1
ATOM 1543 C C . LEU A 1 188 ? -25.841 -0.762 -9.700 1.00 90.06 188 LEU A C 1
ATOM 1545 O O . LEU A 1 188 ? -24.829 -0.071 -9.572 1.00 90.06 188 LEU A O 1
ATOM 1549 N N . THR A 1 189 ? -26.037 -1.546 -10.759 1.00 92.19 189 THR A N 1
ATOM 1550 C CA . THR A 1 189 ? -25.083 -1.714 -11.860 1.00 92.19 189 THR A CA 1
ATOM 1551 C C . THR A 1 189 ? -24.837 -0.394 -12.579 1.00 92.19 189 THR A C 1
ATOM 1553 O O . THR A 1 189 ? -23.683 -0.020 -12.801 1.00 92.19 189 THR A O 1
ATOM 1556 N N . ARG A 1 190 ? -25.890 0.377 -12.872 1.00 92.12 190 ARG A N 1
ATOM 1557 C CA . ARG A 1 190 ? -25.776 1.720 -13.464 1.00 92.12 190 ARG A CA 1
ATOM 1558 C C . ARG A 1 190 ? -24.909 2.646 -12.608 1.00 92.12 190 ARG A C 1
ATOM 1560 O O . ARG A 1 190 ? -24.081 3.394 -13.137 1.00 92.12 190 ARG A O 1
ATOM 1567 N N . ARG A 1 191 ? -25.069 2.600 -11.282 1.00 90.88 191 ARG A N 1
ATOM 1568 C CA . ARG A 1 191 ? -24.244 3.380 -10.349 1.00 90.88 191 ARG A CA 1
ATOM 1569 C C . ARG A 1 191 ? -22.807 2.883 -10.315 1.00 90.88 191 ARG A C 1
ATOM 1571 O O . ARG A 1 191 ? -21.911 3.713 -10.431 1.00 90.88 191 ARG A O 1
ATOM 1578 N N . ILE A 1 192 ? -22.577 1.573 -10.228 1.00 90.44 192 ILE A N 1
ATOM 1579 C CA . ILE A 1 192 ? -21.233 0.978 -10.280 1.00 90.44 192 ILE A CA 1
ATOM 1580 C C . ILE A 1 192 ? -20.502 1.429 -11.549 1.00 90.44 192 ILE A C 1
ATOM 1582 O O . ILE A 1 192 ? -19.384 1.935 -11.457 1.00 90.44 192 ILE A O 1
ATOM 1586 N N . TRP A 1 193 ? -21.150 1.368 -12.716 1.00 91.88 193 TRP A N 1
ATOM 1587 C CA . TRP A 1 193 ? -20.552 1.825 -13.971 1.00 91.88 193 TRP A CA 1
ATOM 1588 C C . TRP A 1 193 ? -20.192 3.314 -13.965 1.00 91.88 193 TRP A C 1
ATOM 1590 O O . TRP A 1 193 ? -19.141 3.666 -14.489 1.00 91.88 193 TRP A O 1
ATOM 1600 N N . LYS A 1 194 ? -20.967 4.180 -13.294 1.00 91.06 194 LYS A N 1
ATOM 1601 C CA . LYS A 1 194 ? -20.613 5.603 -13.093 1.00 91.06 194 LYS A CA 1
ATOM 1602 C C . LYS A 1 194 ? -19.350 5.797 -12.237 1.00 91.06 194 LYS A C 1
ATOM 1604 O O . LYS A 1 194 ? -18.713 6.848 -12.315 1.00 91.06 194 LYS A O 1
ATOM 1609 N N . TYR A 1 195 ? -19.011 4.847 -11.364 1.00 88.44 195 TYR A N 1
ATOM 1610 C CA . TYR A 1 195 ? -17.749 4.867 -10.615 1.00 88.44 195 TYR A CA 1
ATOM 1611 C C . TYR A 1 195 ? -16.604 4.272 -11.436 1.00 88.44 195 TYR A C 1
ATOM 1613 O O . TYR A 1 195 ? -15.550 4.897 -11.511 1.00 88.44 195 TYR A O 1
ATOM 1621 N N . ILE A 1 196 ? -16.821 3.124 -12.087 1.00 88.88 196 ILE A N 1
ATOM 1622 C CA . ILE A 1 196 ? -15.819 2.472 -12.945 1.00 88.88 196 ILE A CA 1
ATOM 1623 C C . ILE A 1 196 ? -15.385 3.410 -14.075 1.00 88.88 196 ILE A C 1
ATOM 1625 O O . ILE A 1 196 ? -14.192 3.586 -14.290 1.00 88.88 196 ILE A O 1
ATOM 1629 N N . SER A 1 197 ? -16.327 4.101 -14.725 1.00 89.25 197 SER A N 1
ATOM 1630 C CA . SER A 1 197 ? -16.050 5.007 -15.849 1.00 89.25 197 SER A CA 1
ATOM 1631 C C . SER A 1 197 ? -15.201 6.231 -15.487 1.00 89.25 197 SER A C 1
ATOM 1633 O O . SER A 1 197 ? -14.852 7.010 -16.370 1.00 89.25 197 SER A O 1
ATOM 1635 N N . ARG A 1 198 ? -14.909 6.458 -14.199 1.00 88.38 198 ARG A N 1
ATOM 1636 C CA . ARG A 1 198 ? -13.985 7.514 -13.751 1.00 88.38 198 ARG A CA 1
ATOM 1637 C C . ARG A 1 198 ? -12.525 7.134 -13.985 1.00 88.38 198 ARG A C 1
ATOM 1639 O O . ARG A 1 198 ? -11.681 8.023 -13.992 1.00 88.38 198 ARG A O 1
ATOM 1646 N N . TYR A 1 199 ? -12.242 5.842 -14.143 1.00 87.50 199 TYR A N 1
ATOM 1647 C CA . TYR A 1 199 ? -10.900 5.305 -14.304 1.00 87.50 199 TYR A CA 1
ATOM 1648 C C . TYR A 1 199 ? -10.751 4.763 -15.725 1.00 87.50 199 TYR A C 1
ATOM 1650 O O . TYR A 1 199 ? -11.296 3.696 -16.021 1.00 87.50 199 TYR A O 1
ATOM 1658 N N . PRO A 1 200 ? -10.054 5.487 -16.617 1.00 87.94 200 PRO A N 1
ATOM 1659 C CA . PRO A 1 200 ? -9.839 5.002 -17.966 1.00 87.94 200 PRO A CA 1
ATOM 1660 C C . PRO A 1 200 ? -8.985 3.730 -17.948 1.00 87.94 200 PRO A C 1
ATOM 1662 O O . PRO A 1 200 ? -8.108 3.546 -17.101 1.00 87.94 200 PRO A O 1
ATOM 1665 N N . CYS A 1 201 ? -9.235 2.841 -18.899 1.00 88.62 201 CYS A N 1
ATOM 1666 C CA . CYS A 1 201 ? -8.501 1.602 -19.082 1.00 88.62 201 CYS A CA 1
ATOM 1667 C C . CYS A 1 201 ? -7.658 1.639 -20.362 1.00 88.62 201 CYS A C 1
ATOM 1669 O O . CYS A 1 201 ? -7.863 2.444 -21.269 1.00 88.62 201 CYS A O 1
ATOM 1671 N N . GLY A 1 202 ? -6.704 0.711 -20.474 1.00 87.00 202 GLY A N 1
ATOM 1672 C CA . GLY A 1 202 ? -5.822 0.624 -21.643 1.00 87.00 202 GLY A CA 1
ATOM 1673 C C . GLY A 1 202 ? -6.525 0.300 -22.968 1.00 87.00 202 GLY A C 1
ATOM 1674 O O . GLY A 1 202 ? -5.873 0.371 -24.007 1.00 87.00 202 GLY A O 1
ATOM 1675 N N . LEU A 1 203 ? -7.810 -0.067 -22.927 1.00 90.19 203 LEU A N 1
ATOM 1676 C CA . LEU A 1 203 ? -8.638 -0.360 -24.098 1.00 90.19 203 LEU A CA 1
ATOM 1677 C C . LEU A 1 203 ? -9.461 0.850 -24.561 1.00 90.19 203 LEU A C 1
ATOM 1679 O O . LEU A 1 203 ? -10.055 0.797 -25.637 1.00 90.19 203 LEU A O 1
ATOM 1683 N N . ASP A 1 204 ? -9.494 1.939 -23.787 1.00 92.75 204 ASP A N 1
ATOM 1684 C CA . ASP A 1 204 ? -10.262 3.121 -24.162 1.00 92.75 204 ASP A CA 1
ATOM 1685 C C . ASP A 1 204 ? -9.663 3.777 -25.414 1.00 92.75 204 ASP A C 1
ATOM 1687 O O . ASP A 1 204 ? -8.455 4.039 -25.443 1.00 92.75 204 ASP A O 1
ATOM 1691 N N . PRO A 1 205 ? -10.473 4.134 -26.431 1.00 94.69 205 PRO A N 1
ATOM 1692 C CA . PRO A 1 205 ? -9.964 4.679 -27.691 1.00 94.69 205 PRO A CA 1
ATOM 1693 C C . PRO A 1 205 ? -9.050 5.898 -27.519 1.00 94.69 205 PRO A C 1
ATOM 1695 O O . PRO A 1 205 ? -8.046 6.025 -28.215 1.00 94.69 205 PRO A O 1
ATOM 1698 N N . LYS A 1 206 ? -9.359 6.769 -26.547 1.00 92.75 206 LYS A N 1
ATOM 1699 C CA . LYS A 1 206 ? -8.537 7.946 -26.225 1.00 92.75 206 LYS A CA 1
ATOM 1700 C C . LYS A 1 206 ? -7.168 7.560 -25.659 1.00 92.75 206 LYS A C 1
ATOM 1702 O O . LYS A 1 206 ? -6.163 8.148 -26.047 1.00 92.75 206 LYS A O 1
ATOM 1707 N N . VAL A 1 207 ? -7.121 6.560 -24.777 1.00 93.19 207 VAL A N 1
ATOM 1708 C CA . VAL A 1 207 ? -5.869 6.053 -24.194 1.00 93.19 207 VAL A CA 1
ATOM 1709 C C . VAL A 1 207 ? -5.031 5.358 -25.264 1.00 93.19 207 VAL A C 1
ATOM 1711 O O . VAL A 1 207 ? -3.819 5.556 -25.323 1.00 93.19 207 VAL A O 1
ATOM 1714 N N . VAL A 1 208 ? -5.670 4.580 -26.141 1.00 95.12 208 VAL A N 1
ATOM 1715 C CA . VAL A 1 208 ? -5.004 3.927 -27.276 1.00 95.12 208 VAL A CA 1
ATOM 1716 C C . VAL A 1 208 ? -4.370 4.958 -28.208 1.00 95.12 208 VAL A C 1
ATOM 1718 O O . VAL A 1 208 ? -3.214 4.786 -28.593 1.00 95.12 208 VAL A O 1
ATOM 1721 N N . GLU A 1 209 ? -5.083 6.032 -28.552 1.00 96.12 209 GLU A N 1
ATOM 1722 C CA . GLU A 1 209 ? -4.547 7.064 -29.445 1.00 96.12 209 GLU A CA 1
ATOM 1723 C C . GLU A 1 209 ? -3.374 7.816 -28.807 1.00 96.12 209 GLU A C 1
ATOM 1725 O O . GLU A 1 209 ? -2.294 7.887 -29.392 1.00 96.12 209 GLU A O 1
ATOM 1730 N N . LYS A 1 210 ? -3.515 8.219 -27.542 1.00 94.81 210 LYS A N 1
ATOM 1731 C CA . LYS A 1 210 ? -2.428 8.821 -26.756 1.00 94.81 210 LYS A CA 1
ATOM 1732 C C . LYS A 1 210 ? -1.180 7.934 -26.706 1.00 94.81 210 LYS A C 1
ATOM 1734 O O . LYS A 1 210 ? -0.055 8.401 -26.860 1.00 94.81 210 LYS A O 1
ATOM 1739 N N . ARG A 1 211 ? -1.355 6.619 -26.557 1.00 95.25 211 ARG A N 1
ATOM 1740 C CA . ARG A 1 211 ? -0.247 5.650 -26.569 1.00 95.25 211 ARG A CA 1
ATOM 1741 C C . ARG A 1 211 ? 0.433 5.534 -27.934 1.00 95.25 211 ARG A C 1
ATOM 1743 O O . ARG A 1 211 ? 1.648 5.329 -27.980 1.00 95.25 211 ARG A O 1
ATOM 1750 N N . LYS A 1 212 ? -0.296 5.697 -29.044 1.00 96.94 212 LYS A N 1
ATOM 1751 C CA . LYS A 1 212 ? 0.312 5.777 -30.386 1.00 96.94 212 LYS A CA 1
ATOM 1752 C C . LYS A 1 212 ? 1.157 7.040 -30.536 1.00 96.94 212 LYS A C 1
ATOM 1754 O O . LYS A 1 212 ? 2.260 6.953 -31.078 1.00 96.94 212 LYS A O 1
ATOM 1759 N N . GLU A 1 213 ? 0.677 8.175 -30.033 1.00 97.00 213 GLU A N 1
ATOM 1760 C CA . GLU A 1 213 ? 1.425 9.439 -30.024 1.00 97.00 213 GLU A CA 1
ATOM 1761 C C . GLU A 1 213 ? 2.695 9.329 -29.175 1.00 97.00 213 GLU A C 1
ATOM 1763 O O . GLU A 1 213 ? 3.780 9.679 -29.640 1.00 97.00 213 GLU A O 1
ATOM 1768 N N . ASN A 1 214 ? 2.599 8.757 -27.972 1.00 97.19 214 ASN A N 1
ATOM 1769 C CA . ASN A 1 214 ? 3.757 8.492 -27.116 1.00 97.19 214 ASN A CA 1
ATOM 1770 C C . ASN A 1 214 ? 4.786 7.600 -27.811 1.00 97.19 214 ASN A C 1
ATOM 1772 O O . ASN A 1 214 ? 5.976 7.907 -27.803 1.00 97.19 214 ASN A O 1
ATOM 1776 N N . ARG A 1 215 ? 4.339 6.512 -28.455 1.00 98.06 215 ARG A N 1
ATOM 1777 C CA . ARG A 1 215 ? 5.223 5.640 -29.238 1.00 98.06 215 ARG A CA 1
ATOM 1778 C C . ARG A 1 215 ? 5.952 6.425 -30.326 1.00 98.06 215 ARG A C 1
ATOM 1780 O O . ARG A 1 215 ? 7.151 6.232 -30.489 1.00 98.06 215 ARG A O 1
ATOM 1787 N N . LYS A 1 216 ? 5.255 7.305 -31.050 1.00 98.12 216 LYS A N 1
ATOM 1788 C CA . LYS A 1 216 ? 5.867 8.154 -32.081 1.00 98.12 216 LYS A CA 1
ATOM 1789 C C . LYS A 1 216 ? 6.942 9.070 -31.483 1.00 98.12 216 LYS A C 1
ATOM 1791 O O . LYS A 1 216 ? 8.065 9.047 -31.971 1.00 98.12 216 LYS A O 1
ATOM 1796 N N . LYS A 1 217 ? 6.635 9.777 -30.387 1.00 97.56 217 LYS A N 1
ATOM 1797 C CA . LYS A 1 217 ? 7.592 10.640 -29.662 1.00 97.56 217 LYS A CA 1
ATOM 1798 C C . LYS A 1 217 ? 8.841 9.860 -29.218 1.00 97.56 217 LYS A C 1
ATOM 1800 O O . LYS A 1 217 ? 9.962 10.330 -29.384 1.00 97.56 217 LYS A O 1
ATOM 1805 N N . ILE A 1 218 ? 8.656 8.648 -28.689 1.00 98.12 218 ILE A N 1
ATOM 1806 C CA . ILE A 1 218 ? 9.758 7.774 -28.260 1.00 98.12 218 ILE A CA 1
ATOM 1807 C C . ILE A 1 218 ? 10.594 7.324 -29.466 1.00 98.12 218 ILE A C 1
ATOM 1809 O O . ILE A 1 218 ? 11.816 7.425 -29.426 1.00 98.12 218 ILE A O 1
ATOM 1813 N N . LEU A 1 219 ? 9.970 6.862 -30.551 1.00 98.44 219 LEU A N 1
ATOM 1814 C CA . LEU A 1 219 ? 10.693 6.460 -31.762 1.00 98.44 219 LEU A CA 1
ATOM 1815 C C . LEU A 1 219 ? 11.513 7.615 -32.350 1.00 98.44 219 LEU A C 1
ATOM 1817 O O . LEU A 1 219 ? 12.684 7.419 -32.662 1.00 98.44 219 LEU A O 1
ATOM 1821 N N . GLU A 1 220 ? 10.942 8.820 -32.422 1.00 98.06 220 GLU A N 1
ATOM 1822 C CA . GLU A 1 220 ? 11.642 10.027 -32.879 1.00 98.06 220 GLU A CA 1
ATOM 1823 C C . GLU A 1 220 ? 12.850 10.358 -31.994 1.00 98.06 220 GLU A C 1
ATOM 1825 O O . GLU A 1 220 ? 13.944 10.579 -32.512 1.00 98.06 220 GLU A O 1
ATOM 1830 N N . TYR A 1 221 ? 12.692 10.314 -30.667 1.00 97.75 221 TYR A N 1
ATOM 1831 C CA . TYR A 1 221 ? 13.785 10.575 -29.723 1.00 97.75 221 TYR A CA 1
ATOM 1832 C C . TYR A 1 221 ? 14.948 9.585 -29.874 1.00 97.75 221 TYR A C 1
ATOM 1834 O O . TYR A 1 221 ? 16.115 9.965 -29.787 1.00 97.75 221 TYR A O 1
ATOM 1842 N N . PHE A 1 222 ? 14.641 8.307 -30.106 1.00 97.25 222 PHE A N 1
ATOM 1843 C CA . PHE A 1 222 ? 15.650 7.263 -30.294 1.00 97.25 222 PHE A CA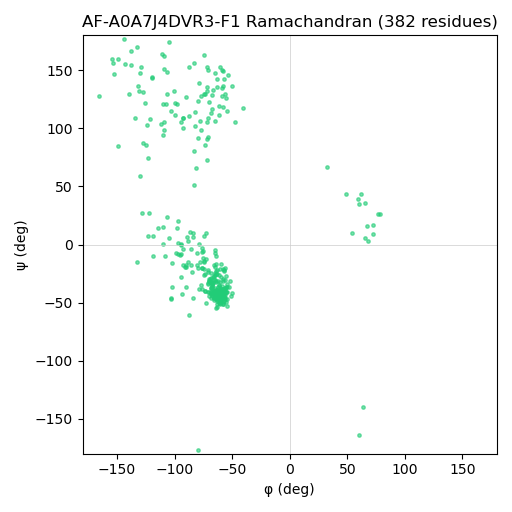 1
ATOM 1844 C C . PHE A 1 222 ? 16.147 7.137 -31.745 1.00 97.25 222 PHE A C 1
ATOM 1846 O O . PHE A 1 222 ? 17.045 6.333 -31.994 1.00 97.25 222 PHE A O 1
ATOM 1853 N N . GLY A 1 223 ? 15.592 7.904 -32.693 1.00 97.81 223 GLY A N 1
ATOM 1854 C CA . GLY A 1 223 ? 15.896 7.771 -34.121 1.00 97.81 223 GLY A CA 1
ATOM 1855 C C . GLY A 1 223 ? 15.549 6.387 -34.681 1.00 97.81 223 GLY A C 1
ATOM 1856 O O . GLY A 1 223 ? 16.281 5.861 -35.515 1.00 97.81 223 GLY A O 1
ATOM 1857 N N . ALA A 1 224 ? 14.479 5.774 -34.174 1.00 97.94 224 ALA A N 1
ATOM 1858 C CA . ALA A 1 224 ? 14.082 4.400 -34.454 1.00 97.94 224 ALA A CA 1
ATOM 1859 C C . ALA A 1 224 ? 12.814 4.322 -35.318 1.00 97.94 224 ALA A C 1
ATOM 1861 O O . ALA A 1 224 ? 12.041 5.274 -35.433 1.00 97.94 224 ALA A O 1
ATOM 1862 N N . THR A 1 225 ? 12.587 3.157 -35.915 1.00 98.19 225 THR A N 1
ATOM 1863 C CA . THR A 1 225 ? 11.474 2.885 -36.832 1.00 98.19 225 THR A CA 1
ATOM 1864 C C . THR A 1 225 ? 10.374 2.042 -36.184 1.00 98.19 225 THR A C 1
ATOM 1866 O O . THR A 1 225 ? 10.494 1.552 -35.061 1.00 98.19 225 THR A O 1
ATOM 1869 N N . ILE A 1 226 ? 9.263 1.837 -36.896 1.00 97.94 226 ILE A N 1
ATOM 1870 C CA . ILE A 1 226 ? 8.228 0.903 -36.436 1.00 97.94 226 ILE A CA 1
ATOM 1871 C C . ILE A 1 226 ? 8.724 -0.552 -36.423 1.00 97.94 226 ILE A C 1
ATOM 1873 O O . ILE A 1 226 ? 8.292 -1.325 -35.570 1.00 97.94 226 ILE A O 1
ATOM 1877 N N . ASP A 1 227 ? 9.659 -0.903 -37.310 1.00 98.12 227 ASP A N 1
ATOM 1878 C CA . ASP A 1 227 ? 10.265 -2.237 -37.362 1.00 98.12 227 ASP A CA 1
ATOM 1879 C C . ASP A 1 227 ? 11.141 -2.485 -36.127 1.00 98.12 227 ASP A C 1
ATOM 1881 O O . ASP A 1 227 ? 11.106 -3.561 -35.529 1.00 98.12 227 ASP A O 1
ATOM 1885 N N . ASP A 1 228 ? 11.840 -1.448 -35.661 1.00 98.19 228 ASP A N 1
ATOM 1886 C CA . ASP A 1 228 ? 12.528 -1.479 -34.370 1.00 98.19 228 ASP A CA 1
ATOM 1887 C C . ASP A 1 228 ? 11.543 -1.680 -33.212 1.00 98.19 228 ASP A C 1
ATOM 1889 O O . ASP A 1 228 ? 11.801 -2.460 -32.298 1.00 98.19 228 ASP A O 1
ATOM 1893 N N . TRP A 1 229 ? 10.385 -1.011 -33.249 1.00 98.25 229 TRP A N 1
ATOM 1894 C CA . TRP A 1 229 ? 9.385 -1.120 -32.186 1.00 98.25 229 TRP A CA 1
ATOM 1895 C C . TRP A 1 229 ? 8.847 -2.542 -32.009 1.00 98.25 229 TRP A C 1
ATOM 1897 O O . TRP A 1 229 ? 8.538 -2.941 -30.883 1.00 98.25 229 TRP A O 1
ATOM 1907 N N . VAL A 1 230 ? 8.688 -3.297 -33.098 1.00 97.69 230 VAL A N 1
ATOM 1908 C CA . VAL A 1 230 ? 8.194 -4.682 -33.037 1.00 97.69 230 VAL A CA 1
ATOM 1909 C C . VAL A 1 230 ? 9.289 -5.681 -32.641 1.00 97.69 230 VAL A C 1
ATOM 1911 O O . VAL A 1 230 ? 8.967 -6.753 -32.126 1.00 97.69 230 VAL A O 1
ATOM 1914 N N . ASP A 1 231 ? 10.574 -5.340 -32.798 1.00 98.06 231 ASP A N 1
ATOM 1915 C CA . ASP A 1 231 ? 11.690 -6.152 -32.300 1.00 98.06 231 ASP A CA 1
ATOM 1916 C C . ASP A 1 231 ? 11.882 -5.957 -30.788 1.00 98.06 231 ASP A C 1
ATOM 1918 O O . ASP A 1 231 ? 12.453 -4.972 -30.316 1.00 98.06 231 ASP A O 1
ATOM 1922 N N . TYR A 1 232 ? 11.492 -6.953 -29.988 1.00 96.88 232 TYR A N 1
ATOM 1923 C CA . TYR A 1 232 ? 11.703 -6.921 -28.535 1.00 96.88 232 TYR A CA 1
ATOM 1924 C C . TYR A 1 232 ? 13.178 -6.697 -28.144 1.00 96.88 232 TYR A C 1
ATOM 1926 O O . TYR A 1 232 ? 13.466 -6.140 -27.081 1.00 96.88 232 TYR A O 1
ATOM 1934 N N . ARG A 1 233 ? 14.137 -7.097 -28.993 1.00 97.12 233 ARG A N 1
ATOM 1935 C CA . ARG A 1 233 ? 15.567 -6.902 -28.716 1.00 97.12 233 ARG A CA 1
ATOM 1936 C C . ARG A 1 233 ? 15.954 -5.434 -28.795 1.00 97.12 233 ARG A C 1
ATOM 1938 O O . ARG A 1 233 ? 16.860 -5.021 -28.073 1.00 97.12 233 ARG A O 1
ATOM 1945 N N . TRP A 1 234 ? 15.276 -4.637 -29.618 1.00 98.19 234 TRP A N 1
ATOM 1946 C CA . TRP A 1 234 ? 15.467 -3.191 -29.636 1.00 98.19 234 TRP A CA 1
ATOM 1947 C C . TRP A 1 234 ? 15.065 -2.572 -28.297 1.00 98.19 234 TRP A C 1
ATOM 1949 O O . TRP A 1 234 ? 15.831 -1.780 -27.746 1.00 98.19 234 TRP A O 1
ATOM 1959 N N . HIS A 1 235 ? 13.947 -3.010 -27.707 1.00 98.19 235 HIS A N 1
ATOM 1960 C CA . HIS A 1 235 ? 13.545 -2.572 -26.364 1.00 98.19 235 HIS A CA 1
ATOM 1961 C C . HIS A 1 235 ? 14.578 -2.946 -25.302 1.00 98.19 235 HIS A C 1
ATOM 1963 O O . HIS A 1 235 ? 14.840 -2.149 -24.407 1.00 98.19 235 HIS A O 1
ATOM 1969 N N . TYR A 1 236 ? 15.203 -4.122 -25.413 1.00 96.00 236 TYR A N 1
ATOM 1970 C CA . TYR A 1 236 ? 16.255 -4.560 -24.485 1.00 96.00 236 TYR A CA 1
ATOM 1971 C C . TYR A 1 236 ? 17.534 -3.726 -24.633 1.00 96.00 236 TYR A C 1
ATOM 1973 O O . TYR A 1 236 ? 18.138 -3.331 -23.636 1.00 96.00 236 TYR A O 1
ATOM 1981 N N . ARG A 1 237 ? 17.936 -3.416 -25.872 1.00 96.00 237 ARG A N 1
ATOM 1982 C CA . ARG A 1 237 ? 19.091 -2.548 -26.160 1.00 96.00 237 ARG A CA 1
ATOM 1983 C C . ARG A 1 237 ? 18.873 -1.112 -25.676 1.00 96.00 237 ARG A C 1
ATOM 1985 O O . ARG A 1 237 ? 19.837 -0.455 -25.295 1.00 96.00 237 ARG A O 1
ATOM 1992 N N . ASN A 1 238 ? 17.623 -0.652 -25.661 1.00 97.62 238 ASN A N 1
ATOM 1993 C CA . ASN A 1 238 ? 17.236 0.711 -25.296 1.00 97.62 238 ASN A CA 1
ATOM 1994 C C . ASN A 1 238 ? 16.562 0.808 -23.919 1.00 97.62 238 ASN A C 1
ATOM 1996 O O . ASN A 1 238 ? 15.829 1.762 -23.664 1.00 97.62 238 ASN A O 1
ATOM 2000 N N . VAL A 1 239 ? 16.808 -0.151 -23.016 1.00 97.88 239 VAL A N 1
ATOM 2001 C CA . VAL A 1 239 ? 16.356 -0.032 -21.622 1.00 97.88 239 VAL A CA 1
ATOM 2002 C C . VAL A 1 239 ? 16.897 1.263 -21.019 1.00 97.88 239 VAL A C 1
ATOM 2004 O O . VAL A 1 239 ? 18.101 1.528 -21.012 1.00 97.88 239 VAL A O 1
ATOM 2007 N N . ILE A 1 240 ? 15.982 2.055 -20.477 1.00 97.88 240 ILE A N 1
ATOM 2008 C CA . ILE A 1 240 ? 16.231 3.349 -19.863 1.00 97.88 240 ILE A CA 1
ATOM 2009 C C . ILE A 1 240 ? 16.690 3.098 -18.426 1.00 97.88 240 ILE A C 1
ATOM 2011 O O . ILE A 1 240 ? 15.889 2.763 -17.552 1.00 97.88 240 ILE A O 1
ATOM 2015 N N . LYS A 1 241 ? 18.005 3.197 -18.203 1.00 95.69 241 LYS A N 1
ATOM 2016 C CA . LYS A 1 241 ? 18.676 2.926 -16.921 1.00 95.69 241 LYS A CA 1
ATOM 2017 C C . LYS A 1 241 ? 19.930 3.788 -16.734 1.00 95.69 241 LYS A C 1
ATOM 2019 O O . LYS A 1 241 ? 20.518 4.266 -17.709 1.00 95.69 241 LYS A O 1
ATOM 2024 N N . GLY A 1 242 ? 20.369 3.948 -15.485 1.00 95.19 242 GLY A N 1
ATOM 2025 C CA . GLY A 1 242 ? 21.572 4.706 -15.117 1.00 95.19 242 GLY A CA 1
ATOM 2026 C C . GLY A 1 242 ? 21.523 6.185 -15.528 1.00 95.19 242 GLY A C 1
ATOM 2027 O O . GLY A 1 242 ? 20.467 6.702 -15.885 1.00 95.19 242 GLY A O 1
ATOM 2028 N N . LYS A 1 243 ? 22.678 6.871 -15.531 1.00 94.88 243 LYS A N 1
ATOM 2029 C CA . LYS A 1 243 ? 22.750 8.339 -15.724 1.00 94.88 243 LYS A CA 1
ATOM 2030 C C . LYS A 1 243 ? 22.121 8.805 -17.040 1.00 94.88 243 LYS A C 1
ATOM 2032 O O . LYS A 1 243 ? 21.362 9.769 -17.058 1.00 94.88 243 LYS A O 1
ATOM 2037 N N . ARG A 1 244 ? 22.405 8.097 -18.142 1.00 94.94 244 ARG A N 1
ATOM 2038 C CA . ARG A 1 244 ? 21.788 8.381 -19.448 1.00 94.94 244 ARG A CA 1
ATOM 2039 C C . ARG A 1 244 ? 20.277 8.166 -19.393 1.00 94.94 244 ARG A C 1
ATOM 2041 O O . ARG A 1 244 ? 19.545 8.984 -19.931 1.00 94.94 244 ARG A O 1
ATOM 2048 N N . GLY A 1 245 ? 19.821 7.102 -18.731 1.00 95.31 245 GLY A N 1
ATOM 2049 C CA . GLY A 1 245 ? 18.402 6.825 -18.552 1.00 95.31 245 GLY A CA 1
ATOM 2050 C C . GLY A 1 245 ? 17.668 7.934 -17.803 1.00 95.31 245 GLY A C 1
ATOM 2051 O O . GLY A 1 245 ? 16.600 8.334 -18.244 1.00 95.31 245 GLY A O 1
ATOM 2052 N N . VAL A 1 246 ? 18.267 8.494 -16.745 1.00 95.75 246 VAL A N 1
ATOM 2053 C CA . VAL A 1 246 ? 17.686 9.643 -16.025 1.00 95.75 246 VAL A CA 1
ATOM 2054 C C . VAL A 1 246 ? 17.465 10.823 -16.967 1.00 95.75 246 VAL A C 1
ATOM 2056 O O . VAL A 1 246 ? 16.376 11.383 -16.980 1.00 95.75 246 VAL A O 1
ATOM 2059 N N . LYS A 1 247 ? 18.453 11.158 -17.809 1.00 95.31 247 LYS A N 1
ATOM 2060 C CA . LYS A 1 247 ? 18.303 12.231 -18.804 1.00 95.31 247 LYS A CA 1
ATOM 2061 C C . LYS A 1 247 ? 17.152 11.952 -19.775 1.00 95.31 247 LYS A C 1
ATOM 2063 O O . LYS A 1 247 ? 16.324 12.823 -19.991 1.00 95.31 247 LYS A O 1
ATOM 2068 N N . ILE A 1 248 ? 17.073 10.733 -20.309 1.00 96.44 248 ILE A N 1
ATOM 2069 C CA . ILE A 1 248 ? 15.985 10.331 -21.215 1.00 96.44 248 ILE A CA 1
ATOM 2070 C C . ILE A 1 248 ? 14.625 10.488 -20.530 1.00 96.44 248 ILE A C 1
ATOM 2072 O O . ILE A 1 248 ? 13.686 10.977 -21.150 1.00 96.44 248 ILE A O 1
ATOM 2076 N N . LEU A 1 249 ? 14.514 10.087 -19.260 1.00 95.62 249 LEU A N 1
ATOM 2077 C CA . LEU A 1 249 ? 13.276 10.249 -18.507 1.00 95.62 249 LEU A CA 1
ATOM 2078 C C . LEU A 1 249 ? 12.953 11.720 -18.298 1.00 95.62 249 LEU A C 1
ATOM 2080 O O . LEU A 1 249 ? 11.832 12.078 -18.581 1.00 95.62 249 LEU A O 1
ATOM 2084 N N . VAL A 1 250 ? 13.899 12.573 -17.908 1.00 93.44 250 VAL A N 1
ATOM 2085 C CA . VAL A 1 250 ? 13.656 14.023 -17.783 1.00 93.44 250 VAL A CA 1
ATOM 2086 C C . VAL A 1 250 ? 13.197 14.645 -19.109 1.00 93.44 250 VAL A C 1
ATOM 2088 O O . VAL A 1 250 ? 12.308 15.494 -19.107 1.00 93.44 250 VAL A O 1
ATOM 2091 N N . ASP A 1 251 ? 13.768 14.208 -20.235 1.00 93.50 251 ASP A N 1
ATOM 2092 C CA . ASP A 1 251 ? 13.433 14.733 -21.563 1.00 93.50 251 ASP A CA 1
ATOM 2093 C C . ASP A 1 251 ? 12.050 14.256 -22.059 1.00 93.50 251 ASP A C 1
ATOM 2095 O O . ASP A 1 251 ? 11.322 15.020 -22.692 1.00 93.50 251 ASP A O 1
ATOM 2099 N N . LEU A 1 252 ? 11.689 12.988 -21.812 1.00 94.25 252 LEU A N 1
ATOM 2100 C CA . LEU A 1 252 ? 10.482 12.355 -22.372 1.00 94.25 252 LEU A CA 1
ATOM 2101 C C . LEU A 1 252 ? 9.315 12.246 -21.390 1.00 94.25 252 LEU A C 1
ATOM 2103 O O . LEU A 1 252 ? 8.160 12.360 -21.798 1.00 94.25 252 LEU A O 1
ATOM 2107 N N . ALA A 1 253 ? 9.597 11.988 -20.118 1.00 89.25 253 ALA A N 1
ATOM 2108 C CA . ALA A 1 253 ? 8.624 11.844 -19.048 1.00 89.25 253 ALA A CA 1
ATOM 2109 C C . ALA A 1 253 ? 8.720 13.042 -18.101 1.00 89.25 253 ALA A C 1
ATOM 2111 O O . ALA A 1 253 ? 9.727 13.273 -17.445 1.00 89.25 253 ALA A O 1
ATOM 2112 N N . ARG A 1 254 ? 7.629 13.789 -17.939 1.00 88.81 254 ARG A N 1
ATOM 2113 C CA . ARG A 1 254 ? 7.555 14.764 -16.844 1.00 88.81 254 ARG A CA 1
ATOM 2114 C C . ARG A 1 254 ? 7.750 14.028 -15.513 1.00 88.81 254 ARG A C 1
ATOM 2116 O O . ARG A 1 254 ? 6.960 13.129 -15.211 1.00 88.81 254 ARG A O 1
ATOM 2123 N N . LEU A 1 255 ? 8.808 14.372 -14.780 1.00 92.38 255 LEU A N 1
ATOM 2124 C CA . LEU A 1 255 ? 9.135 13.841 -13.455 1.00 92.38 255 LEU A CA 1
ATOM 2125 C C . LEU A 1 255 ? 8.922 14.926 -12.398 1.00 92.38 255 LEU A C 1
ATOM 2127 O O . LEU A 1 255 ? 9.092 16.112 -12.687 1.00 92.38 255 LEU A O 1
ATOM 2131 N N . SER A 1 256 ? 8.592 14.528 -11.173 1.00 92.25 256 SER A N 1
ATOM 2132 C CA . SER A 1 256 ? 8.666 15.439 -10.027 1.00 92.25 256 SER A CA 1
ATOM 2133 C C . SER A 1 256 ? 10.124 15.649 -9.616 1.00 92.25 256 SER A C 1
ATOM 2135 O O . SER A 1 256 ? 11.008 14.857 -9.958 1.00 92.25 256 SER A O 1
ATOM 2137 N N . GLU A 1 257 ? 10.386 16.701 -8.840 1.00 92.25 257 GLU A N 1
ATOM 2138 C CA . GLU A 1 257 ? 11.713 16.924 -8.254 1.00 92.25 257 GLU A CA 1
ATOM 2139 C C . GLU A 1 257 ? 12.159 15.731 -7.394 1.00 92.25 257 GLU A C 1
ATOM 2141 O O . GLU A 1 257 ? 13.322 15.325 -7.439 1.00 92.25 257 GLU A O 1
ATOM 2146 N N . GLU A 1 258 ? 11.223 15.123 -6.659 1.00 94.19 258 GLU A N 1
ATOM 2147 C CA . GLU A 1 258 ? 11.490 13.952 -5.827 1.00 94.19 258 GLU A CA 1
ATOM 2148 C C . GLU A 1 258 ? 11.822 12.708 -6.664 1.00 94.19 258 GLU A C 1
ATOM 2150 O O . GLU A 1 258 ? 12.798 12.021 -6.363 1.00 94.19 258 GLU A O 1
ATOM 2155 N N . GLU A 1 259 ? 11.077 12.440 -7.742 1.00 95.69 259 GLU A N 1
ATOM 2156 C CA . GLU A 1 259 ? 11.355 11.323 -8.655 1.00 95.69 259 GLU A CA 1
ATOM 2157 C C . GLU A 1 259 ? 12.723 11.481 -9.327 1.00 95.69 259 GLU A C 1
ATOM 2159 O O . GLU A 1 259 ? 13.512 10.535 -9.373 1.00 95.69 259 GLU A O 1
ATOM 2164 N N . ALA A 1 260 ? 13.043 12.685 -9.812 1.00 95.25 260 ALA A N 1
ATOM 2165 C CA . ALA A 1 260 ? 14.343 12.965 -10.413 1.00 95.25 260 ALA A CA 1
ATOM 2166 C C . ALA A 1 260 ? 15.480 12.742 -9.402 1.00 95.25 260 ALA A C 1
ATOM 2168 O O . ALA A 1 260 ? 16.461 12.058 -9.710 1.00 95.25 260 ALA A O 1
ATOM 2169 N N . LYS A 1 261 ? 15.325 13.247 -8.172 1.00 96.56 261 LYS A N 1
ATOM 2170 C CA . LYS A 1 261 ? 16.280 13.033 -7.076 1.00 96.56 261 LYS A CA 1
ATOM 2171 C C . LYS A 1 261 ? 16.438 11.549 -6.737 1.00 96.56 261 LYS A C 1
ATOM 2173 O O . LYS A 1 261 ? 17.568 11.084 -6.582 1.00 96.56 261 LYS A O 1
ATOM 2178 N N . ALA A 1 262 ? 15.338 10.800 -6.659 1.00 97.56 262 ALA A N 1
ATOM 2179 C CA . ALA A 1 262 ? 15.355 9.365 -6.390 1.00 97.56 262 ALA A CA 1
ATOM 2180 C C . ALA A 1 262 ? 16.139 8.598 -7.466 1.00 97.56 262 ALA A C 1
ATOM 2182 O O . ALA A 1 262 ? 16.991 7.779 -7.133 1.00 97.56 262 ALA A O 1
ATOM 2183 N N . LEU A 1 263 ? 15.931 8.900 -8.750 1.00 97.38 263 LEU A N 1
ATOM 2184 C CA . LEU A 1 263 ? 16.647 8.248 -9.855 1.00 97.38 263 LEU A CA 1
ATOM 2185 C C . LEU A 1 263 ? 18.146 8.591 -9.898 1.00 97.38 263 LEU A C 1
ATOM 2187 O O . LEU A 1 263 ? 18.973 7.735 -10.242 1.00 97.38 263 LEU A O 1
ATOM 2191 N N . ILE A 1 264 ? 18.511 9.827 -9.543 1.00 96.50 264 ILE A N 1
ATOM 2192 C CA . ILE A 1 264 ? 19.914 10.249 -9.413 1.00 96.50 264 ILE A CA 1
ATOM 2193 C C . ILE A 1 264 ? 20.591 9.441 -8.303 1.00 96.50 264 ILE A C 1
ATOM 2195 O O . ILE A 1 264 ? 21.581 8.757 -8.573 1.00 96.50 264 ILE A O 1
ATOM 2199 N N . LEU A 1 265 ? 20.009 9.428 -7.100 1.00 97.06 265 LEU A N 1
ATOM 2200 C CA . LEU A 1 265 ? 20.533 8.662 -5.965 1.00 97.06 265 LEU A CA 1
ATOM 2201 C C . LEU A 1 265 ? 20.573 7.160 -6.258 1.00 97.06 265 LEU A C 1
ATOM 2203 O O . LEU A 1 265 ? 21.553 6.491 -5.932 1.00 97.06 265 LEU A O 1
ATOM 2207 N N . ALA A 1 266 ? 19.555 6.624 -6.934 1.00 96.31 266 ALA A N 1
ATOM 2208 C CA . ALA A 1 266 ? 19.529 5.221 -7.327 1.00 96.31 266 ALA A CA 1
ATOM 2209 C C . ALA A 1 266 ? 20.718 4.883 -8.231 1.00 96.31 266 ALA A C 1
ATOM 2211 O O . ALA A 1 266 ? 21.390 3.868 -8.043 1.00 96.31 266 ALA A O 1
ATOM 2212 N N . THR A 1 267 ? 21.042 5.778 -9.165 1.00 94.94 267 THR A N 1
ATOM 2213 C CA . THR A 1 267 ? 22.206 5.621 -10.036 1.00 94.94 267 THR A CA 1
ATOM 2214 C C . THR A 1 267 ? 23.528 5.699 -9.267 1.00 94.94 267 THR A C 1
ATOM 2216 O O . THR A 1 267 ? 24.430 4.908 -9.537 1.00 94.94 267 THR A O 1
ATOM 2219 N N . GLU A 1 268 ? 23.661 6.633 -8.325 1.00 94.88 268 GLU A N 1
ATOM 2220 C CA . GLU A 1 268 ? 24.875 6.816 -7.513 1.00 94.88 268 GLU A CA 1
ATOM 2221 C C . GLU A 1 268 ? 25.139 5.625 -6.589 1.00 94.88 268 GLU A C 1
ATOM 2223 O O . GLU A 1 268 ? 26.276 5.165 -6.461 1.00 94.88 268 GLU A O 1
ATOM 2228 N N . HIS A 1 269 ? 24.081 5.072 -5.999 1.00 93.94 269 HIS A N 1
ATOM 2229 C CA . HIS A 1 269 ? 24.181 3.978 -5.040 1.00 93.94 269 HIS A CA 1
ATOM 2230 C C . HIS A 1 269 ? 24.014 2.584 -5.656 1.00 93.94 269 HIS A C 1
ATOM 2232 O O . HIS A 1 269 ? 24.188 1.599 -4.941 1.00 93.94 269 HIS A O 1
ATOM 2238 N N . GLN A 1 270 ? 23.804 2.467 -6.972 1.00 91.81 270 GLN A N 1
ATOM 2239 C CA . GLN A 1 270 ? 23.514 1.200 -7.669 1.00 91.81 270 GLN A CA 1
ATOM 2240 C C . GLN A 1 270 ? 22.243 0.507 -7.146 1.00 91.81 270 GLN A C 1
ATOM 2242 O O . GLN A 1 270 ? 22.195 -0.716 -7.021 1.00 91.81 270 GLN A O 1
ATOM 2247 N N . VAL A 1 271 ? 21.211 1.295 -6.843 1.00 94.19 271 VAL A N 1
ATOM 2248 C CA . VAL A 1 271 ? 19.852 0.778 -6.658 1.00 94.19 271 VAL A CA 1
ATOM 2249 C C . VAL A 1 271 ? 19.256 0.565 -8.053 1.00 94.19 271 VAL A C 1
ATOM 2251 O O . VAL A 1 271 ? 19.245 1.499 -8.864 1.00 94.19 271 VAL A O 1
ATOM 2254 N N . PRO A 1 272 ? 18.797 -0.651 -8.390 1.00 93.69 272 PRO A N 1
ATOM 2255 C CA . PRO A 1 272 ? 18.417 -0.969 -9.754 1.00 93.69 272 PRO A CA 1
ATOM 2256 C C . PRO A 1 272 ? 17.117 -0.263 -10.142 1.00 93.69 272 PRO A C 1
ATOM 2258 O O . PRO A 1 272 ? 16.101 -0.356 -9.460 1.00 93.69 272 PRO A O 1
ATOM 2261 N N . PHE A 1 273 ? 17.126 0.365 -11.313 1.00 96.56 273 PHE A N 1
ATOM 2262 C CA . PHE A 1 273 ? 15.916 0.705 -12.050 1.00 96.56 273 PHE A CA 1
ATOM 2263 C C . PHE A 1 273 ? 16.138 0.415 -13.535 1.00 96.56 273 PHE A C 1
ATOM 2265 O O . PHE A 1 273 ? 17.271 0.386 -14.030 1.00 96.56 273 PHE A O 1
ATOM 2272 N N . GLY A 1 274 ? 15.048 0.171 -14.247 1.00 96.88 274 GLY A N 1
ATOM 2273 C CA . GLY A 1 274 ? 15.075 -0.072 -15.680 1.00 96.88 274 GLY A CA 1
ATOM 2274 C C . GLY A 1 274 ? 13.675 0.024 -16.241 1.00 96.88 274 GLY A C 1
ATOM 2275 O O . GLY A 1 274 ? 12.762 -0.620 -15.725 1.00 96.88 274 GLY A O 1
ATOM 2276 N N . ILE A 1 275 ? 13.516 0.832 -17.284 1.00 98.19 275 ILE A N 1
ATOM 2277 C CA . ILE A 1 275 ? 12.235 1.056 -17.952 1.00 98.19 275 ILE A CA 1
ATOM 2278 C C . ILE A 1 275 ? 12.438 0.766 -19.433 1.00 98.19 275 ILE A C 1
ATOM 2280 O O . ILE A 1 275 ? 13.303 1.358 -20.076 1.00 98.19 275 ILE A O 1
ATOM 2284 N N . THR A 1 276 ? 11.675 -0.170 -19.992 1.00 98.38 276 THR A N 1
ATOM 2285 C CA . THR A 1 276 ? 11.725 -0.413 -21.441 1.00 98.38 276 THR A CA 1
ATOM 2286 C C . THR A 1 276 ? 11.054 0.747 -22.187 1.00 98.38 276 THR A C 1
ATOM 2288 O O . THR A 1 276 ? 10.124 1.350 -21.643 1.00 98.38 276 THR A O 1
ATOM 2291 N N . PRO A 1 277 ? 11.438 1.046 -23.442 1.00 98.25 277 PRO A N 1
ATOM 2292 C CA . PRO A 1 277 ? 10.713 2.026 -24.254 1.00 98.25 277 PRO A CA 1
ATOM 2293 C C . PRO A 1 277 ? 9.224 1.677 -24.386 1.00 98.25 277 PRO A C 1
ATOM 2295 O O . PRO A 1 277 ? 8.367 2.559 -24.327 1.00 98.25 277 PRO A O 1
ATOM 2298 N N . TYR A 1 278 ? 8.899 0.382 -24.474 1.00 97.88 278 TYR A N 1
ATOM 2299 C CA . TYR A 1 278 ? 7.520 -0.081 -24.391 1.00 97.88 278 TYR A CA 1
ATOM 2300 C C . TYR A 1 278 ? 6.865 0.343 -23.074 1.00 97.88 278 TYR A C 1
ATOM 2302 O O . TYR A 1 278 ? 5.796 0.922 -23.092 1.00 97.88 278 TYR A O 1
ATOM 2310 N N . TYR A 1 279 ? 7.455 0.130 -21.909 1.00 97.81 279 TYR A N 1
ATOM 2311 C CA . TYR A 1 279 ? 6.761 0.531 -20.685 1.00 97.81 279 TYR A CA 1
ATOM 2312 C C . TYR A 1 279 ? 6.625 2.053 -20.545 1.00 97.81 279 TYR A C 1
ATOM 2314 O O . TYR A 1 279 ? 5.581 2.536 -20.111 1.00 97.81 279 TYR A O 1
ATOM 2322 N N . LEU A 1 280 ? 7.621 2.811 -21.015 1.00 97.50 280 LEU A N 1
ATOM 2323 C CA . LEU A 1 280 ? 7.553 4.272 -21.063 1.00 97.50 280 LEU A CA 1
ATOM 2324 C C . LEU A 1 280 ? 6.368 4.775 -21.908 1.00 97.50 280 LEU A C 1
ATOM 2326 O O . LEU A 1 280 ? 5.739 5.759 -21.532 1.00 97.50 280 LEU A O 1
ATOM 2330 N N . HIS A 1 281 ? 5.998 4.103 -23.007 1.00 96.75 281 HIS A N 1
ATOM 2331 C CA . HIS A 1 281 ? 4.867 4.560 -23.836 1.00 96.75 281 HIS A CA 1
ATOM 2332 C C . HIS A 1 281 ? 3.513 4.500 -23.116 1.00 96.75 281 HIS A C 1
ATOM 2334 O O . HIS A 1 281 ? 2.567 5.166 -23.545 1.00 96.75 281 HIS A O 1
ATOM 2340 N N . LEU A 1 282 ? 3.415 3.715 -22.036 1.00 96.06 282 LEU A N 1
ATOM 2341 C CA . LEU A 1 282 ? 2.212 3.609 -21.214 1.00 96.06 282 LEU A CA 1
ATOM 2342 C C . LEU A 1 282 ? 1.993 4.841 -20.328 1.00 96.06 282 LEU A C 1
ATOM 2344 O O . LEU A 1 282 ? 0.892 4.987 -19.798 1.00 96.06 282 LEU A O 1
ATOM 2348 N N . PHE A 1 283 ? 3.009 5.694 -20.164 1.00 95.44 283 PHE A N 1
ATOM 2349 C CA . PHE A 1 283 ? 2.934 6.887 -19.329 1.00 95.44 283 PHE A CA 1
ATOM 2350 C C . PHE A 1 283 ? 2.032 7.950 -19.962 1.00 95.44 283 PHE A C 1
ATOM 2352 O O . PHE A 1 283 ? 1.944 8.108 -21.178 1.00 95.44 283 PHE A O 1
ATOM 2359 N N . ASP A 1 284 ? 1.411 8.751 -19.116 1.00 92.88 284 ASP A N 1
ATOM 2360 C CA . ASP A 1 284 ? 0.930 10.074 -19.452 1.00 92.88 284 ASP A CA 1
ATOM 2361 C C . ASP A 1 284 ? 2.130 11.032 -19.469 1.00 92.88 284 ASP A C 1
ATOM 2363 O O . ASP A 1 284 ? 2.627 11.480 -18.431 1.00 92.88 284 ASP A O 1
ATOM 2367 N N . LEU A 1 285 ? 2.645 11.306 -20.671 1.00 92.44 285 LEU A N 1
ATOM 2368 C CA . LEU A 1 285 ? 3.792 12.199 -20.856 1.00 92.44 285 LEU A CA 1
ATOM 2369 C C . LEU A 1 285 ? 3.413 13.681 -20.676 1.00 92.44 285 LEU A C 1
ATOM 2371 O O . LEU A 1 285 ? 4.293 14.526 -20.518 1.00 92.44 285 LEU A O 1
ATOM 2375 N N . GLU A 1 286 ? 2.116 14.006 -20.677 1.00 88.12 286 GLU A N 1
ATOM 2376 C CA . GLU A 1 286 ? 1.612 15.381 -20.612 1.00 88.12 286 GLU A CA 1
ATOM 2377 C C . GLU A 1 286 ? 1.095 15.733 -19.215 1.00 88.12 286 GLU A C 1
ATOM 2379 O O . GLU A 1 286 ? 1.452 16.782 -18.675 1.00 88.12 286 GLU A O 1
ATOM 2384 N N . ASN A 1 287 ? 0.301 14.852 -18.606 1.00 90.19 287 ASN A N 1
ATOM 2385 C CA . ASN A 1 287 ? -0.318 15.048 -17.293 1.00 90.19 287 ASN A CA 1
ATOM 2386 C C . ASN A 1 287 ? 0.072 13.905 -16.336 1.00 90.19 287 ASN A C 1
ATOM 2388 O O . ASN A 1 287 ? -0.745 13.018 -16.070 1.00 90.19 287 ASN A O 1
ATOM 2392 N N . PRO A 1 288 ? 1.318 13.896 -15.827 1.00 88.31 288 PRO A N 1
ATOM 2393 C CA . PRO A 1 288 ? 1.804 12.820 -14.966 1.00 88.31 288 PRO A CA 1
ATOM 2394 C C . PRO A 1 288 ? 0.932 12.644 -13.711 1.00 88.31 288 PRO A C 1
ATOM 2396 O O . PRO A 1 288 ? 0.348 13.602 -13.202 1.00 88.31 288 PRO A O 1
ATOM 2399 N N . TRP A 1 289 ? 0.856 11.409 -13.212 1.00 88.50 289 TRP A N 1
ATOM 2400 C CA . TRP A 1 289 ? 0.166 10.995 -11.977 1.00 88.50 289 TRP A CA 1
ATOM 2401 C C . TRP A 1 289 ? -1.360 11.096 -11.990 1.00 88.50 289 TRP A C 1
ATOM 2403 O O . TRP A 1 289 ? -1.997 10.789 -10.983 1.00 88.50 289 TRP A O 1
ATOM 2413 N N . LYS A 1 290 ? -1.974 11.481 -13.113 1.00 88.56 290 LYS A N 1
ATOM 2414 C CA . LYS A 1 290 ? -3.436 11.542 -13.224 1.00 88.56 290 LYS A CA 1
ATOM 2415 C C . LYS A 1 290 ? -4.031 10.209 -13.667 1.00 88.56 290 LYS A C 1
ATOM 2417 O O . LYS A 1 290 ? -4.832 9.617 -12.952 1.00 88.56 290 LYS A O 1
ATOM 2422 N N . GLU A 1 291 ? -3.638 9.747 -14.849 1.00 87.44 291 GLU A N 1
ATOM 2423 C CA . GLU A 1 291 ? -4.168 8.521 -15.469 1.00 87.44 291 GLU A CA 1
ATOM 2424 C C . GLU A 1 291 ? -3.146 7.375 -15.472 1.00 87.44 291 GLU A C 1
ATOM 2426 O O . GLU A 1 291 ? -3.488 6.238 -15.788 1.00 87.44 291 GLU A O 1
ATOM 2431 N N . ASP A 1 292 ? -1.890 7.664 -15.126 1.00 91.56 292 ASP A N 1
ATOM 2432 C CA . ASP A 1 292 ? -0.758 6.747 -15.255 1.00 91.56 292 ASP A CA 1
ATOM 2433 C C . ASP A 1 292 ? -0.012 6.495 -13.935 1.00 91.56 292 ASP A C 1
ATOM 2435 O O . ASP A 1 292 ? 1.030 5.835 -13.928 1.00 91.56 292 ASP A O 1
ATOM 2439 N N . TYR A 1 293 ? -0.540 6.988 -12.810 1.00 91.69 293 TYR A N 1
ATOM 2440 C CA . TYR A 1 293 ? 0.088 6.844 -11.495 1.00 91.69 293 TYR A CA 1
ATOM 2441 C C . TYR A 1 293 ? 0.458 5.384 -11.197 1.00 91.69 293 TYR A C 1
ATOM 2443 O O . TYR A 1 293 ? 1.578 5.091 -10.780 1.00 91.69 293 TYR A O 1
ATOM 2451 N N . GLN A 1 294 ? -0.451 4.448 -11.492 1.00 91.38 294 GLN A N 1
ATOM 2452 C CA . GLN A 1 294 ? -0.246 3.024 -11.230 1.00 91.38 294 GLN A CA 1
ATOM 2453 C C . GLN A 1 294 ? 0.854 2.407 -12.096 1.00 91.38 294 GLN A C 1
ATOM 2455 O O . GLN A 1 294 ? 1.505 1.472 -11.639 1.00 91.38 294 GLN A O 1
ATOM 2460 N N . VAL A 1 295 ? 1.058 2.874 -13.335 1.00 93.81 295 VAL A N 1
ATOM 2461 C CA . VAL A 1 295 ? 2.151 2.361 -14.180 1.00 93.81 295 VAL A CA 1
ATOM 2462 C C . VAL A 1 295 ? 3.479 2.995 -13.776 1.00 93.81 295 VAL A C 1
ATOM 2464 O O . VAL A 1 295 ? 4.479 2.296 -13.668 1.00 93.81 295 VAL A O 1
ATOM 2467 N N . ARG A 1 296 ? 3.497 4.287 -13.433 1.00 95.12 296 ARG A N 1
ATOM 2468 C CA . ARG A 1 296 ? 4.698 4.975 -12.932 1.00 95.12 296 ARG A CA 1
ATOM 2469 C C . ARG A 1 296 ? 5.231 4.352 -11.648 1.00 95.12 296 ARG A C 1
ATOM 2471 O O . ARG A 1 296 ? 6.402 3.983 -11.596 1.00 95.12 296 ARG A O 1
ATOM 2478 N N . ALA A 1 297 ? 4.362 4.157 -10.655 1.00 95.31 297 ALA A N 1
ATOM 2479 C CA . ALA A 1 297 ? 4.729 3.615 -9.346 1.00 95.31 297 ALA A CA 1
ATOM 2480 C C . ALA A 1 297 ? 5.332 2.199 -9.415 1.00 95.31 297 ALA A C 1
ATOM 2482 O O . ALA A 1 297 ? 6.046 1.779 -8.509 1.00 95.31 297 ALA A O 1
ATOM 2483 N N . GLN A 1 298 ? 5.073 1.453 -10.493 1.00 96.62 298 GLN A N 1
ATOM 2484 C CA . GLN A 1 298 ? 5.654 0.126 -10.688 1.00 96.62 298 GLN A CA 1
ATOM 2485 C C . GLN A 1 298 ? 7.121 0.160 -11.115 1.00 96.62 298 GLN A C 1
ATOM 2487 O O . GLN A 1 298 ? 7.784 -0.859 -10.952 1.00 96.62 298 GLN A O 1
ATOM 2492 N N . VAL A 1 299 ? 7.635 1.266 -11.664 1.00 96.62 299 VAL A N 1
ATOM 2493 C CA . VAL A 1 299 ? 8.994 1.323 -12.247 1.00 96.62 299 VAL A CA 1
ATOM 2494 C C . VAL A 1 299 ? 9.829 2.533 -11.820 1.00 96.62 299 VAL A C 1
ATOM 2496 O O . VAL A 1 299 ? 11.044 2.520 -12.011 1.00 96.62 299 VAL A O 1
ATOM 2499 N N . LEU A 1 300 ? 9.207 3.565 -11.245 1.00 96.81 300 LEU A N 1
ATOM 2500 C CA . LEU A 1 300 ? 9.887 4.704 -10.631 1.00 96.81 300 LEU A CA 1
ATOM 2501 C C . LEU A 1 300 ? 10.025 4.441 -9.125 1.00 96.81 300 LEU A C 1
ATOM 2503 O O . LEU A 1 300 ? 9.019 4.501 -8.415 1.00 96.81 300 LEU A O 1
ATOM 2507 N N . PRO A 1 301 ? 11.228 4.107 -8.622 1.00 95.75 301 PRO A N 1
ATOM 2508 C CA . PRO A 1 301 ? 11.407 3.805 -7.210 1.00 95.75 301 PRO A CA 1
ATOM 2509 C C . PRO A 1 301 ? 11.192 5.072 -6.362 1.00 95.75 301 PRO A C 1
ATOM 2511 O O . PRO A 1 301 ? 11.819 6.096 -6.645 1.00 95.75 301 PRO A O 1
ATOM 2514 N N . PRO A 1 302 ? 10.344 5.023 -5.318 1.00 95.19 302 PRO A N 1
ATOM 2515 C CA . PRO A 1 302 ? 10.173 6.134 -4.390 1.00 95.19 302 PRO A CA 1
ATOM 2516 C C . PRO A 1 302 ? 11.488 6.515 -3.707 1.00 95.19 302 PRO A C 1
ATOM 2518 O O . PRO A 1 302 ? 12.326 5.651 -3.430 1.00 95.19 302 PRO A O 1
ATOM 2521 N N . LEU A 1 303 ? 11.645 7.794 -3.355 1.00 95.25 303 LEU A N 1
ATOM 2522 C CA . LEU A 1 303 ? 12.872 8.290 -2.729 1.00 95.25 303 LEU A CA 1
ATOM 2523 C C . LEU A 1 303 ? 13.215 7.535 -1.438 1.00 95.25 303 LEU A C 1
ATOM 2525 O O . LEU A 1 303 ? 14.368 7.150 -1.252 1.00 95.25 303 LEU A O 1
ATOM 2529 N N . HIS A 1 304 ? 12.224 7.274 -0.577 1.00 93.44 304 HIS A N 1
ATOM 2530 C CA . HIS A 1 304 ? 12.447 6.538 0.672 1.00 93.44 304 HIS A CA 1
ATOM 2531 C C . HIS A 1 304 ? 13.021 5.135 0.409 1.00 93.44 304 HIS A C 1
ATOM 2533 O O . HIS A 1 304 ? 13.979 4.734 1.062 1.00 93.44 304 HIS A O 1
ATOM 2539 N N . THR A 1 305 ? 12.503 4.416 -0.595 1.00 92.06 305 THR A N 1
ATOM 2540 C CA . THR A 1 305 ? 12.979 3.075 -0.959 1.00 92.06 305 THR A CA 1
ATOM 2541 C C . THR A 1 305 ? 14.429 3.128 -1.427 1.00 92.06 305 THR A C 1
ATOM 2543 O O . THR A 1 305 ? 15.249 2.323 -0.992 1.00 92.06 305 THR A O 1
ATOM 2546 N N . VAL A 1 306 ? 14.771 4.104 -2.275 1.00 95.69 306 VAL A N 1
ATOM 2547 C CA . VAL A 1 306 ? 16.148 4.294 -2.758 1.00 95.69 306 VAL A CA 1
ATOM 2548 C C . VAL A 1 306 ? 17.101 4.590 -1.601 1.00 95.69 306 VAL A C 1
ATOM 2550 O O . VAL A 1 306 ? 18.179 4.001 -1.538 1.00 95.69 306 VAL A O 1
ATOM 2553 N N . VAL A 1 307 ? 16.709 5.474 -0.681 1.00 95.25 307 VAL A N 1
ATOM 2554 C CA . VAL A 1 307 ? 17.515 5.839 0.491 1.00 95.25 307 VAL A CA 1
ATOM 2555 C C . VAL A 1 307 ? 17.754 4.630 1.395 1.00 95.25 307 VAL A C 1
ATOM 2557 O O . VAL A 1 307 ? 18.899 4.382 1.772 1.00 95.25 307 VAL A O 1
ATOM 2560 N N . GLU A 1 308 ? 16.721 3.845 1.706 1.00 93.25 308 GLU A N 1
ATOM 2561 C CA . GLU A 1 308 ? 16.868 2.646 2.542 1.00 93.25 308 GLU A CA 1
ATOM 2562 C C . GLU A 1 308 ? 17.732 1.573 1.869 1.00 93.25 308 GLU A C 1
ATOM 2564 O O . GLU A 1 308 ? 18.659 1.039 2.485 1.00 93.25 308 GLU A O 1
ATOM 2569 N N . MET A 1 309 ? 17.522 1.310 0.575 1.00 92.50 309 MET A N 1
ATOM 2570 C CA . MET A 1 309 ? 18.366 0.373 -0.174 1.00 92.50 309 MET A CA 1
ATOM 2571 C C . MET A 1 309 ? 19.827 0.832 -0.243 1.00 92.50 309 MET A C 1
ATOM 2573 O O . MET A 1 309 ? 20.737 0.007 -0.150 1.00 92.50 309 MET A O 1
ATOM 257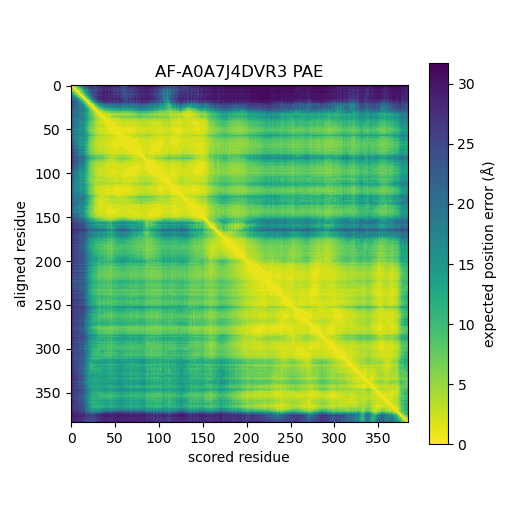7 N N . ALA A 1 310 ? 20.070 2.140 -0.367 1.00 93.56 310 ALA A N 1
ATOM 2578 C CA . ALA A 1 310 ? 21.413 2.709 -0.370 1.00 93.56 310 ALA A CA 1
ATOM 2579 C C . ALA A 1 310 ? 22.115 2.558 0.990 1.00 93.56 310 ALA A C 1
ATOM 2581 O O . ALA A 1 310 ? 23.287 2.172 1.021 1.00 93.56 310 ALA A O 1
ATOM 2582 N N . LYS A 1 311 ? 21.408 2.806 2.104 1.00 94.94 311 LYS A N 1
ATOM 2583 C CA . LYS A 1 311 ? 21.936 2.623 3.472 1.00 94.94 311 LYS A CA 1
ATOM 2584 C C . LYS A 1 311 ? 22.403 1.189 3.717 1.00 94.94 311 LYS A C 1
ATOM 2586 O O . LYS A 1 311 ? 23.471 0.976 4.283 1.00 94.94 311 LYS A O 1
ATOM 2591 N N . HIS A 1 312 ? 21.633 0.215 3.240 1.00 92.88 312 HIS A N 1
ATOM 2592 C CA . HIS A 1 312 ? 21.887 -1.211 3.448 1.00 92.88 312 HIS A CA 1
ATOM 2593 C C . HIS A 1 312 ? 22.612 -1.894 2.285 1.00 92.88 312 HIS A C 1
ATOM 2595 O O . HIS A 1 312 ? 22.593 -3.115 2.156 1.00 92.88 312 HIS A O 1
ATOM 2601 N N . LYS A 1 313 ? 23.300 -1.134 1.427 1.00 88.81 313 LYS A N 1
ATOM 2602 C CA . LYS A 1 313 ? 23.981 -1.688 0.249 1.00 88.81 313 LYS A CA 1
ATOM 2603 C C . LYS A 1 313 ? 24.961 -2.819 0.590 1.00 88.81 313 LYS A C 1
ATOM 2605 O O . LYS A 1 313 ? 25.017 -3.812 -0.133 1.00 88.81 313 LYS A O 1
ATOM 2610 N N . ALA A 1 314 ? 25.719 -2.676 1.679 1.00 89.75 314 ALA A N 1
ATOM 2611 C CA . ALA A 1 314 ? 26.732 -3.649 2.095 1.00 89.75 314 ALA A CA 1
ATOM 2612 C C . ALA A 1 314 ? 26.145 -4.934 2.711 1.00 89.75 314 ALA A C 1
ATOM 2614 O O . ALA A 1 314 ? 26.820 -5.957 2.719 1.00 89.75 314 ALA A O 1
ATOM 2615 N N . ASN A 1 315 ? 24.906 -4.892 3.209 1.00 90.25 315 ASN A N 1
ATOM 2616 C CA . ASN A 1 315 ? 24.232 -6.010 3.877 1.00 90.25 315 ASN A CA 1
ATOM 2617 C C . ASN A 1 315 ? 22.835 -6.301 3.298 1.00 90.25 315 ASN A C 1
ATOM 2619 O O . ASN A 1 315 ? 21.962 -6.836 3.983 1.00 90.25 315 ASN A O 1
ATOM 2623 N N . ARG A 1 316 ? 22.623 -5.970 2.017 1.00 87.62 316 ARG A N 1
ATOM 2624 C CA . ARG A 1 316 ? 21.328 -6.092 1.327 1.00 87.62 316 ARG A CA 1
ATOM 2625 C C . ARG A 1 316 ? 20.763 -7.514 1.328 1.00 87.62 316 ARG A C 1
ATOM 2627 O O . ARG A 1 316 ? 19.553 -7.676 1.385 1.00 87.62 316 ARG A O 1
ATOM 2634 N N . ASN A 1 317 ? 21.631 -8.527 1.312 1.00 84.31 317 ASN A N 1
ATOM 2635 C CA . ASN A 1 317 ? 21.267 -9.946 1.361 1.00 84.31 317 ASN A CA 1
ATOM 2636 C C . ASN A 1 317 ? 20.764 -10.417 2.730 1.00 84.31 317 ASN A C 1
ATOM 2638 O O . ASN A 1 317 ? 20.254 -11.522 2.826 1.00 84.31 317 ASN A O 1
ATOM 2642 N N . ILE A 1 318 ? 20.933 -9.607 3.773 1.00 85.94 318 ILE A N 1
ATOM 2643 C CA . ILE A 1 318 ? 20.431 -9.895 5.119 1.00 85.94 318 ILE A CA 1
ATOM 2644 C C . ILE A 1 318 ? 19.172 -9.065 5.372 1.00 85.94 318 ILE A C 1
ATOM 2646 O O . ILE A 1 318 ? 18.163 -9.580 5.834 1.00 85.94 318 ILE A O 1
ATOM 2650 N N . VAL A 1 319 ? 19.221 -7.772 5.041 1.00 89.12 319 VAL A N 1
ATOM 2651 C CA . VAL A 1 319 ? 18.147 -6.823 5.375 1.00 89.12 319 VAL A CA 1
ATOM 2652 C C . VAL A 1 319 ? 16.939 -6.951 4.446 1.00 89.12 319 VAL A C 1
ATOM 2654 O O . VAL A 1 319 ? 15.809 -6.772 4.892 1.00 89.12 319 VAL A O 1
ATOM 2657 N N . PHE A 1 320 ? 17.157 -7.260 3.164 1.00 90.38 320 PHE A N 1
ATOM 2658 C CA . PHE A 1 320 ? 16.089 -7.293 2.156 1.00 90.38 320 PHE A CA 1
ATOM 2659 C C . PHE A 1 320 ? 15.733 -8.699 1.668 1.00 90.38 320 PHE A C 1
ATOM 2661 O O . PHE A 1 320 ? 14.821 -8.847 0.854 1.00 90.38 320 PHE A O 1
ATOM 2668 N N . ASP A 1 321 ? 16.391 -9.742 2.180 1.00 89.94 321 ASP A N 1
ATOM 2669 C CA . ASP A 1 321 ? 16.009 -11.127 1.907 1.00 89.94 321 ASP A CA 1
ATOM 2670 C C . ASP A 1 321 ? 14.843 -11.560 2.806 1.00 89.94 321 ASP A C 1
ATOM 2672 O O . ASP A 1 321 ? 14.957 -12.437 3.660 1.00 89.94 321 ASP A O 1
ATOM 2676 N N . PHE A 1 322 ? 13.680 -10.942 2.597 1.00 86.69 322 PHE A N 1
ATOM 2677 C CA . PHE A 1 322 ? 12.460 -11.216 3.370 1.00 86.69 322 PHE A CA 1
ATOM 2678 C C . PHE A 1 322 ? 12.018 -12.677 3.309 1.00 86.69 322 PHE A C 1
ATOM 2680 O O . PHE A 1 322 ? 11.239 -13.141 4.140 1.00 86.69 322 PHE A O 1
ATOM 2687 N N . MET A 1 323 ? 12.475 -13.394 2.285 1.00 87.00 323 MET A N 1
ATOM 2688 C CA . MET A 1 323 ? 12.153 -14.790 2.102 1.00 87.00 323 MET A CA 1
ATOM 2689 C C . MET A 1 323 ? 13.212 -15.693 2.741 1.00 87.00 323 MET A C 1
ATOM 2691 O O . MET A 1 323 ? 12.890 -16.852 2.952 1.00 87.00 323 MET A O 1
ATOM 2695 N N . GLY A 1 324 ? 14.424 -15.246 3.059 1.00 88.00 324 GLY A N 1
ATOM 2696 C CA . GLY A 1 324 ? 15.518 -16.135 3.471 1.00 88.00 324 GLY A CA 1
ATOM 2697 C C . GLY A 1 324 ? 15.959 -17.061 2.332 1.00 88.00 324 GLY A C 1
ATOM 2698 O O . GLY A 1 324 ? 16.204 -18.253 2.535 1.00 88.00 324 GLY A O 1
ATOM 2699 N N . GLU A 1 325 ? 15.941 -16.571 1.088 1.00 88.69 325 GLU A N 1
ATOM 2700 C CA . GLU A 1 325 ? 16.460 -17.308 -0.067 1.00 88.69 325 GLU A CA 1
ATOM 2701 C C . GLU A 1 325 ? 17.959 -17.596 0.063 1.00 88.69 325 GLU A C 1
ATOM 2703 O O . GLU A 1 325 ? 18.387 -18.657 -0.388 1.00 88.69 325 GLU A O 1
ATOM 2708 N N . HIS A 1 326 ? 18.738 -16.734 0.718 1.00 85.00 326 HIS A N 1
ATOM 2709 C CA . HIS A 1 326 ? 20.166 -16.937 0.956 1.00 85.00 326 HIS A CA 1
ATOM 2710 C C . HIS A 1 326 ? 20.424 -18.213 1.772 1.00 85.00 326 HIS A C 1
ATOM 2712 O O . HIS A 1 326 ? 21.133 -19.106 1.310 1.00 85.00 326 HIS A O 1
ATOM 2718 N N . ASP A 1 327 ? 19.741 -18.366 2.909 1.00 88.81 327 ASP A N 1
ATOM 2719 C CA . ASP A 1 327 ? 19.899 -19.520 3.811 1.00 88.81 327 ASP A CA 1
ATOM 2720 C C . ASP A 1 327 ? 19.228 -20.799 3.291 1.00 88.81 327 ASP A C 1
ATOM 2722 O O . ASP A 1 327 ? 19.445 -21.896 3.807 1.00 88.81 327 ASP A O 1
ATOM 2726 N N . THR A 1 328 ? 18.397 -20.677 2.254 1.00 91.25 328 THR A N 1
ATOM 2727 C CA . THR A 1 328 ? 17.699 -21.808 1.628 1.00 91.25 328 THR A CA 1
ATOM 2728 C C . THR A 1 328 ? 18.213 -22.125 0.226 1.00 91.25 328 THR A C 1
ATOM 2730 O O . THR A 1 328 ? 17.563 -22.876 -0.505 1.00 91.25 328 THR A O 1
ATOM 2733 N N . SER A 1 329 ? 19.382 -21.600 -0.160 1.00 89.19 329 SER A N 1
ATOM 2734 C CA . SER A 1 329 ? 20.007 -21.872 -1.457 1.00 89.19 329 SER A CA 1
ATOM 2735 C C . SER A 1 329 ? 21.263 -22.739 -1.308 1.00 89.19 329 SER A C 1
ATOM 2737 O O . SER A 1 329 ? 22.344 -22.206 -1.078 1.00 89.19 329 SER A O 1
ATOM 2739 N N . PRO A 1 330 ? 21.168 -24.080 -1.449 1.00 88.75 330 PRO A N 1
ATOM 2740 C CA . PRO A 1 330 ? 22.334 -24.965 -1.321 1.00 88.75 330 PRO A CA 1
ATOM 2741 C C . PRO A 1 330 ? 23.414 -24.714 -2.385 1.00 88.75 330 PRO A C 1
ATOM 2743 O O . PRO A 1 330 ? 24.571 -25.078 -2.187 1.00 88.75 330 PRO A O 1
ATOM 2746 N N . HIS A 1 331 ? 23.034 -24.114 -3.514 1.00 84.44 331 HIS A N 1
ATOM 2747 C CA . HIS A 1 331 ? 23.922 -23.702 -4.595 1.00 84.44 331 HIS A CA 1
ATOM 2748 C C . HIS A 1 331 ? 23.426 -22.380 -5.181 1.00 84.44 331 HIS A C 1
ATOM 2750 O O . HIS A 1 331 ? 22.226 -22.091 -5.133 1.00 84.44 331 HIS A O 1
ATOM 2756 N N . ASP A 1 332 ? 24.329 -21.616 -5.799 1.00 80.00 332 ASP A N 1
ATOM 2757 C CA . ASP A 1 332 ? 23.967 -20.398 -6.522 1.00 80.00 332 ASP A CA 1
ATOM 2758 C C . ASP A 1 332 ? 22.816 -20.664 -7.498 1.00 80.00 332 ASP A C 1
ATOM 2760 O O . ASP A 1 332 ? 22.817 -21.655 -8.235 1.00 80.00 332 ASP A O 1
ATOM 2764 N N . LEU A 1 333 ? 21.846 -19.746 -7.520 1.00 81.88 333 LEU A N 1
ATOM 2765 C CA . LEU A 1 333 ? 20.668 -19.786 -8.395 1.00 81.88 333 LEU A CA 1
ATOM 2766 C C . LEU A 1 333 ? 19.701 -20.955 -8.138 1.00 81.88 333 LEU A C 1
ATOM 2768 O O . LEU A 1 333 ? 18.738 -21.103 -8.892 1.00 81.88 333 LEU A O 1
ATOM 2772 N N . ILE A 1 334 ? 19.909 -21.769 -7.102 1.00 87.81 334 ILE A N 1
ATOM 2773 C CA . ILE A 1 334 ? 19.002 -22.858 -6.733 1.00 87.81 334 ILE A CA 1
ATOM 2774 C C . ILE A 1 334 ? 18.518 -22.627 -5.310 1.00 87.81 334 ILE A C 1
ATOM 2776 O O . ILE A 1 334 ? 19.255 -22.869 -4.363 1.00 87.81 334 ILE A O 1
ATOM 2780 N N . THR A 1 335 ? 17.252 -22.244 -5.154 1.00 90.25 335 THR A N 1
ATOM 2781 C CA . THR A 1 335 ? 16.609 -22.129 -3.839 1.00 90.25 335 THR A CA 1
ATOM 2782 C C . THR A 1 335 ? 15.764 -23.370 -3.570 1.00 90.25 335 THR A C 1
ATOM 2784 O O . THR A 1 335 ? 14.843 -23.686 -4.326 1.00 90.25 335 THR A O 1
ATOM 2787 N N . ARG A 1 336 ? 16.049 -24.083 -2.479 1.00 91.75 336 ARG A N 1
ATOM 2788 C CA . ARG A 1 336 ? 15.349 -25.302 -2.053 1.00 91.75 336 ARG A CA 1
ATOM 2789 C C . ARG A 1 336 ? 14.830 -25.144 -0.625 1.00 91.75 336 ARG A C 1
ATOM 2791 O O . ARG A 1 336 ? 15.452 -25.579 0.337 1.00 91.75 336 ARG A O 1
ATOM 2798 N N . ARG A 1 337 ? 13.639 -24.559 -0.510 1.00 90.94 337 ARG A N 1
ATOM 2799 C CA . ARG A 1 337 ? 12.914 -24.414 0.763 1.00 90.94 337 ARG A CA 1
ATOM 2800 C C . ARG A 1 337 ? 11.909 -25.528 1.025 1.00 90.94 337 ARG A C 1
ATOM 2802 O O . ARG A 1 337 ? 11.595 -25.826 2.171 1.00 90.94 337 ARG A O 1
ATOM 2809 N N . TYR A 1 338 ? 11.376 -26.116 -0.040 1.00 90.50 338 TYR A N 1
ATOM 2810 C CA . TYR A 1 338 ? 10.282 -27.073 0.042 1.00 90.50 338 TYR A CA 1
ATOM 2811 C C . TYR A 1 338 ? 10.788 -28.498 -0.221 1.00 90.50 338 TYR A C 1
ATOM 2813 O O . TYR A 1 338 ? 11.709 -28.674 -1.023 1.00 90.50 338 TYR A O 1
ATOM 2821 N N . PRO A 1 339 ? 10.178 -29.532 0.391 1.00 92.25 339 PRO A N 1
ATOM 2822 C CA . PRO A 1 339 ? 10.661 -30.910 0.269 1.00 92.25 339 PRO A CA 1
ATOM 2823 C C . PRO A 1 339 ? 10.795 -31.415 -1.177 1.00 92.25 339 PRO A C 1
ATOM 2825 O O . PRO A 1 339 ? 11.783 -32.074 -1.503 1.00 92.25 339 PRO A O 1
ATOM 2828 N N . MET A 1 340 ? 9.828 -31.076 -2.041 1.00 94.50 340 MET A N 1
ATOM 2829 C CA . MET A 1 340 ? 9.712 -31.598 -3.414 1.00 94.50 340 MET A CA 1
ATOM 2830 C C . MET A 1 340 ? 9.804 -30.524 -4.510 1.00 94.50 340 MET A C 1
ATOM 2832 O O . MET A 1 340 ? 9.571 -30.825 -5.676 1.00 94.50 340 MET A O 1
ATOM 2836 N N . VAL A 1 341 ? 10.115 -29.270 -4.164 1.00 92.94 341 VAL A N 1
ATOM 2837 C CA . VAL A 1 341 ? 10.187 -28.160 -5.129 1.00 92.94 341 VAL A CA 1
ATOM 2838 C C . VAL A 1 341 ? 11.494 -27.401 -4.940 1.00 92.94 341 VAL A C 1
ATOM 2840 O O . VAL A 1 341 ? 11.844 -27.020 -3.823 1.00 92.94 341 VAL A O 1
ATOM 2843 N N . ALA A 1 342 ? 12.186 -27.145 -6.048 1.00 92.00 342 ALA A N 1
ATOM 2844 C CA . ALA A 1 342 ? 13.314 -26.227 -6.113 1.00 92.00 342 ALA A CA 1
ATOM 2845 C C . ALA A 1 342 ? 13.005 -25.098 -7.104 1.00 92.00 342 ALA A C 1
ATOM 2847 O O . ALA A 1 342 ? 12.363 -25.317 -8.132 1.00 92.00 342 ALA A O 1
ATOM 2848 N N . ILE A 1 343 ? 13.468 -23.892 -6.789 1.00 90.19 343 ILE A N 1
ATOM 2849 C CA . ILE A 1 343 ? 13.402 -22.727 -7.669 1.00 90.19 343 ILE A CA 1
ATOM 2850 C C . ILE A 1 343 ? 14.755 -22.602 -8.357 1.00 90.19 343 ILE A C 1
ATOM 2852 O O . ILE A 1 343 ? 15.774 -22.437 -7.690 1.00 90.19 343 ILE A O 1
ATOM 2856 N N . ILE A 1 344 ? 14.749 -22.652 -9.687 1.00 89.00 344 ILE A N 1
ATOM 2857 C CA . ILE A 1 344 ? 15.941 -22.454 -10.512 1.00 89.00 344 ILE A CA 1
ATOM 2858 C C . ILE A 1 344 ? 15.892 -21.042 -11.102 1.00 89.00 344 ILE A C 1
ATOM 2860 O O . ILE A 1 344 ? 15.024 -20.725 -11.920 1.00 89.00 344 ILE A O 1
ATOM 2864 N N . LYS A 1 345 ? 16.837 -20.189 -10.706 1.00 86.19 345 LYS A N 1
ATOM 2865 C CA . LYS A 1 345 ? 16.962 -18.806 -11.176 1.00 86.19 345 LYS A CA 1
ATOM 2866 C C . LYS A 1 345 ? 17.723 -18.777 -12.509 1.00 86.19 345 LYS A C 1
ATOM 2868 O O . LYS A 1 345 ? 18.921 -18.519 -12.567 1.00 86.19 345 LYS A O 1
ATOM 2873 N N . VAL A 1 346 ? 17.013 -19.065 -13.603 1.00 85.69 346 VAL A N 1
ATOM 2874 C CA . VAL A 1 346 ? 17.574 -19.085 -14.975 1.00 85.69 346 VAL A CA 1
ATOM 2875 C C . VAL A 1 346 ? 18.024 -17.712 -15.476 1.00 85.69 346 VAL A C 1
ATOM 2877 O O . VAL A 1 346 ? 18.773 -17.621 -16.441 1.00 85.69 346 VAL A O 1
ATOM 2880 N N . SER A 1 347 ? 17.555 -16.646 -14.836 1.00 85.50 347 SER A N 1
ATOM 2881 C CA . SER A 1 347 ? 18.055 -15.287 -14.970 1.00 85.50 347 SER A CA 1
ATOM 2882 C C . SER A 1 347 ? 17.765 -14.542 -13.673 1.00 85.50 347 SER A C 1
ATOM 2884 O O . SER A 1 347 ? 16.769 -14.802 -12.997 1.00 85.50 347 SER A O 1
ATOM 2886 N N . HIS A 1 348 ? 18.660 -13.631 -13.335 1.00 85.25 348 HIS A N 1
ATOM 2887 C CA . HIS A 1 348 ? 18.682 -12.855 -12.111 1.00 85.25 348 HIS A CA 1
ATOM 2888 C C . HIS A 1 348 ? 18.665 -11.353 -12.380 1.00 85.25 348 HIS A C 1
ATOM 2890 O O . HIS A 1 348 ? 19.200 -10.546 -11.629 1.00 85.25 348 HIS A O 1
ATOM 2896 N N . THR A 1 349 ? 18.095 -10.972 -13.516 1.00 90.44 349 THR A N 1
ATOM 2897 C CA . THR A 1 349 ? 17.903 -9.584 -13.906 1.00 90.44 349 THR A CA 1
ATOM 2898 C C . THR A 1 349 ? 16.725 -9.500 -14.868 1.00 90.44 349 THR A C 1
ATOM 2900 O O . THR A 1 349 ? 16.357 -10.485 -15.507 1.00 90.44 349 THR A O 1
ATOM 2903 N N . CYS A 1 350 ? 16.145 -8.313 -14.995 1.00 94.00 350 CYS A N 1
ATOM 2904 C CA . CYS A 1 350 ? 15.016 -8.061 -15.880 1.00 94.00 350 CYS A CA 1
ATOM 2905 C C . CYS A 1 350 ? 15.296 -6.837 -16.769 1.00 94.00 350 CYS A C 1
ATOM 2907 O O . CYS A 1 350 ? 16.037 -5.940 -16.357 1.00 94.00 350 CYS A O 1
ATOM 2909 N N . PRO A 1 351 ? 14.691 -6.754 -17.971 1.00 93.94 351 PRO A N 1
ATOM 2910 C CA . PRO A 1 351 ? 14.691 -5.540 -18.799 1.00 93.94 351 PRO A CA 1
ATOM 2911 C C . PRO A 1 351 ? 13.937 -4.381 -18.154 1.00 93.94 351 PRO A C 1
ATOM 2913 O O . PRO A 1 351 ? 14.220 -3.220 -18.435 1.00 93.94 351 PRO A O 1
ATOM 2916 N N . GLN A 1 352 ? 13.004 -4.704 -17.267 1.00 95.25 352 GLN A N 1
ATOM 2917 C CA . GLN A 1 352 ? 12.257 -3.757 -16.470 1.00 95.25 352 GLN A CA 1
ATOM 2918 C C . GLN A 1 352 ? 12.354 -4.150 -15.004 1.00 95.25 352 GLN A C 1
ATOM 2920 O O . GLN A 1 352 ? 12.124 -5.312 -14.667 1.00 95.25 352 GLN A O 1
ATOM 2925 N N . ILE A 1 353 ? 12.685 -3.193 -14.144 1.00 96.25 353 ILE A N 1
ATOM 2926 C CA . ILE A 1 353 ? 12.790 -3.434 -12.706 1.00 96.25 353 ILE A CA 1
ATOM 2927 C C . ILE A 1 353 ? 11.515 -2.944 -12.047 1.00 96.25 353 ILE A C 1
ATOM 2929 O O . ILE A 1 353 ? 11.249 -1.746 -12.005 1.00 96.25 353 ILE A O 1
ATOM 2933 N N . CYS A 1 354 ? 10.725 -3.891 -11.548 1.00 96.38 354 CYS A N 1
ATOM 2934 C CA . CYS A 1 354 ? 9.545 -3.567 -10.771 1.00 96.38 354 CYS A CA 1
ATOM 2935 C C . CYS A 1 354 ? 9.964 -3.076 -9.380 1.00 96.38 354 CYS A C 1
ATOM 2937 O O . CYS A 1 354 ? 10.712 -3.766 -8.685 1.00 96.38 354 CYS A O 1
ATOM 2939 N N . VAL A 1 355 ? 9.437 -1.934 -8.945 1.00 95.12 355 VAL A N 1
ATOM 2940 C CA . VAL A 1 355 ? 9.656 -1.375 -7.598 1.00 95.12 355 VAL A CA 1
ATOM 2941 C C . VAL A 1 355 ? 9.230 -2.371 -6.517 1.00 95.12 355 VAL A C 1
ATOM 2943 O O . VAL A 1 355 ? 9.928 -2.551 -5.528 1.00 95.12 355 VAL A O 1
ATOM 2946 N N . TYR A 1 356 ? 8.133 -3.091 -6.759 1.00 93.25 356 TYR A N 1
ATOM 2947 C CA . TYR A 1 356 ? 7.566 -4.103 -5.863 1.00 93.25 356 TYR A CA 1
ATOM 2948 C C . TYR A 1 356 ? 8.218 -5.497 -5.994 1.00 93.25 356 TYR A C 1
ATOM 2950 O O . TYR A 1 356 ? 7.684 -6.485 -5.488 1.00 93.25 356 TYR A O 1
ATOM 2958 N N . CYS A 1 357 ? 9.336 -5.629 -6.717 1.00 93.62 357 CYS A N 1
ATOM 2959 C CA . CYS A 1 357 ? 10.002 -6.918 -6.897 1.00 93.62 357 CYS A CA 1
ATOM 2960 C C . CYS A 1 357 ? 10.659 -7.393 -5.592 1.00 93.62 357 CYS A C 1
ATOM 2962 O O . CYS A 1 357 ? 11.568 -6.745 -5.083 1.00 93.62 357 CYS A O 1
ATOM 2964 N N . GLN A 1 358 ? 10.280 -8.586 -5.120 1.00 90.62 358 GLN A N 1
ATOM 2965 C CA . GLN A 1 358 ? 10.842 -9.212 -3.911 1.00 90.62 358 GLN A CA 1
ATOM 2966 C C . GLN A 1 358 ? 12.340 -9.556 -4.012 1.00 90.62 358 GLN A C 1
ATOM 2968 O O . GLN A 1 358 ? 12.978 -9.798 -2.995 1.00 90.62 358 GLN A O 1
ATOM 2973 N N . ARG A 1 359 ? 12.898 -9.589 -5.229 1.00 89.75 359 ARG A N 1
ATOM 2974 C CA . ARG A 1 359 ? 14.313 -9.897 -5.505 1.00 89.75 359 ARG A CA 1
ATOM 2975 C C . ARG A 1 359 ? 15.082 -8.715 -6.093 1.00 89.75 359 ARG A C 1
ATOM 2977 O O . ARG A 1 359 ? 16.164 -8.906 -6.639 1.00 89.75 359 ARG A O 1
ATOM 2984 N N . ASN A 1 360 ? 14.548 -7.489 -6.038 1.00 89.88 360 ASN A N 1
ATOM 2985 C CA . ASN A 1 360 ? 15.279 -6.326 -6.561 1.00 89.88 360 ASN A CA 1
ATOM 2986 C C . ASN A 1 360 ? 16.625 -6.114 -5.843 1.00 89.88 360 ASN A C 1
ATOM 2988 O O . ASN A 1 360 ? 17.568 -5.645 -6.470 1.00 89.88 360 ASN A O 1
ATOM 2992 N N . TRP A 1 361 ? 16.748 -6.529 -4.580 1.00 88.56 361 TRP A N 1
ATOM 2993 C CA . TRP A 1 361 ? 17.985 -6.472 -3.806 1.00 88.56 361 TRP A CA 1
ATOM 2994 C C . TRP A 1 361 ? 19.102 -7.336 -4.403 1.00 88.56 361 TRP A C 1
ATOM 2996 O O . TRP A 1 361 ? 20.277 -7.009 -4.235 1.00 88.56 361 TRP A O 1
ATOM 3006 N N . GLU A 1 362 ? 18.761 -8.383 -5.157 1.00 87.81 362 GLU A N 1
ATOM 3007 C CA . GLU A 1 362 ? 19.731 -9.237 -5.842 1.00 87.81 362 GLU A CA 1
ATOM 3008 C C . GLU A 1 362 ? 20.239 -8.641 -7.169 1.00 87.81 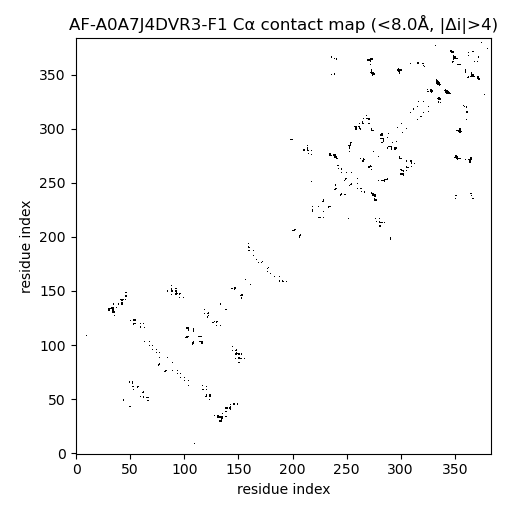362 GLU A C 1
ATOM 3010 O O . GLU A 1 362 ? 21.163 -9.179 -7.784 1.00 87.81 362 GLU A O 1
ATOM 3015 N N . ILE A 1 363 ? 19.652 -7.529 -7.624 1.00 89.69 363 ILE A N 1
ATOM 3016 C CA . ILE A 1 363 ? 19.921 -6.917 -8.927 1.00 89.69 363 ILE A CA 1
ATOM 3017 C C . ILE A 1 363 ? 20.747 -5.641 -8.725 1.00 89.69 363 ILE A C 1
ATOM 3019 O O . ILE A 1 363 ? 20.389 -4.772 -7.940 1.00 89.69 363 ILE A O 1
ATOM 3023 N N . GLU A 1 364 ? 21.858 -5.489 -9.449 1.00 87.12 364 GLU A N 1
ATOM 3024 C CA . GLU A 1 364 ? 22.629 -4.230 -9.457 1.00 87.12 364 GLU A CA 1
ATOM 3025 C C . GLU A 1 364 ? 22.155 -3.274 -10.555 1.00 87.12 364 GLU A C 1
ATOM 3027 O O . GLU A 1 364 ? 22.116 -2.057 -10.381 1.00 87.12 364 GLU A O 1
ATOM 3032 N N . THR A 1 365 ? 21.779 -3.819 -11.712 1.00 91.56 365 THR A N 1
ATOM 3033 C CA . THR A 1 365 ? 21.235 -3.045 -12.826 1.00 91.56 365 THR A CA 1
ATOM 3034 C C . THR A 1 365 ? 20.317 -3.898 -13.702 1.00 91.56 365 THR A C 1
ATOM 3036 O O . THR A 1 365 ? 20.421 -5.126 -13.741 1.00 91.56 365 THR A O 1
ATOM 3039 N N . ALA A 1 366 ? 19.397 -3.252 -14.419 1.00 93.81 366 ALA A N 1
ATOM 3040 C CA . ALA A 1 366 ? 18.522 -3.926 -15.375 1.00 93.81 366 ALA A CA 1
ATOM 3041 C C . ALA A 1 366 ? 19.334 -4.556 -16.517 1.00 93.81 366 ALA A C 1
ATOM 3043 O O . ALA A 1 366 ? 20.224 -3.904 -17.061 1.00 93.81 366 ALA A O 1
ATOM 3044 N N . LEU A 1 367 ? 19.025 -5.793 -16.911 1.00 92.25 367 LEU A N 1
ATOM 3045 C CA . LEU A 1 367 ? 19.818 -6.600 -17.857 1.00 92.25 367 LEU A CA 1
ATOM 3046 C C . LEU A 1 367 ? 21.314 -6.645 -17.517 1.00 92.25 367 LEU A C 1
ATOM 3048 O O . LEU A 1 367 ? 22.154 -6.487 -18.404 1.00 92.25 367 LEU A O 1
ATOM 3052 N N . ASP A 1 368 ? 21.659 -6.815 -16.241 1.00 89.50 368 ASP A N 1
ATOM 3053 C CA . ASP A 1 368 ? 23.043 -7.077 -15.849 1.00 89.50 368 ASP A CA 1
ATOM 3054 C C . ASP A 1 368 ? 23.531 -8.393 -16.488 1.00 89.50 368 ASP A C 1
ATOM 3056 O O . ASP A 1 368 ? 22.961 -9.450 -16.199 1.00 89.50 368 ASP A O 1
ATOM 3060 N N . PRO A 1 369 ? 24.586 -8.378 -17.326 1.00 86.00 369 PRO A N 1
ATOM 3061 C CA . PRO A 1 369 ? 25.140 -9.597 -17.907 1.00 86.00 369 PRO A CA 1
ATOM 3062 C C . PRO A 1 369 ? 25.553 -10.641 -16.862 1.00 86.00 369 PRO A C 1
ATOM 3064 O O . PRO A 1 369 ? 25.448 -11.834 -17.136 1.00 86.00 369 PRO A O 1
ATOM 3067 N N . LYS A 1 370 ? 25.977 -10.223 -15.659 1.00 83.50 370 LYS A N 1
ATOM 3068 C CA . LYS A 1 370 ? 26.316 -11.144 -14.558 1.00 83.50 370 LYS A CA 1
ATOM 3069 C C . LYS A 1 370 ? 25.094 -11.896 -14.032 1.00 83.50 370 LYS A C 1
ATOM 3071 O O . LYS A 1 370 ? 25.225 -13.017 -13.555 1.00 83.50 370 LYS A O 1
ATOM 3076 N N . GLY A 1 371 ? 23.912 -11.291 -14.145 1.00 81.62 371 GLY A N 1
ATOM 3077 C CA . GLY A 1 371 ? 22.638 -11.903 -13.787 1.00 81.62 371 GLY A CA 1
ATOM 3078 C C . GLY A 1 371 ? 22.109 -12.873 -14.845 1.00 81.62 371 GLY A C 1
ATOM 3079 O O . GLY A 1 371 ? 21.029 -13.424 -14.665 1.00 81.62 371 GLY A O 1
ATOM 3080 N N . ILE A 1 372 ? 22.809 -13.089 -15.961 1.00 82.00 372 ILE A N 1
ATOM 3081 C CA . ILE A 1 372 ? 22.404 -14.044 -16.997 1.00 82.00 372 ILE A CA 1
ATOM 3082 C C . ILE A 1 372 ? 23.373 -15.237 -16.955 1.00 82.00 372 ILE A C 1
ATOM 3084 O O . ILE A 1 372 ? 24.515 -15.120 -17.404 1.00 82.00 372 ILE A O 1
ATOM 3088 N N . PRO A 1 373 ? 22.945 -16.397 -16.422 1.00 70.06 373 PRO A N 1
ATOM 3089 C CA . PRO A 1 373 ? 23.766 -17.599 -16.354 1.00 70.06 373 PRO A CA 1
ATOM 3090 C C . PRO A 1 373 ? 24.238 -18.030 -17.744 1.00 70.06 373 PRO A C 1
ATOM 3092 O O . PRO A 1 373 ? 23.466 -18.070 -18.703 1.00 70.06 373 PRO A O 1
ATOM 3095 N N . THR A 1 374 ? 25.512 -18.399 -17.859 1.00 65.69 374 THR A N 1
ATOM 3096 C CA . THR A 1 374 ? 26.048 -18.972 -19.100 1.00 65.69 374 THR A CA 1
ATOM 3097 C C . THR A 1 374 ? 25.845 -20.489 -19.124 1.00 65.69 374 THR A C 1
ATOM 3099 O O . THR A 1 374 ? 25.844 -21.146 -18.084 1.00 65.69 374 THR A O 1
ATOM 3102 N N . ILE A 1 375 ? 25.739 -21.079 -20.322 1.00 58.97 375 ILE A N 1
ATOM 3103 C CA . ILE A 1 375 ? 25.557 -22.535 -20.539 1.00 58.97 375 ILE A CA 1
ATOM 3104 C C . ILE A 1 375 ? 26.672 -23.380 -19.879 1.00 58.97 375 ILE A C 1
ATOM 3106 O O . ILE A 1 375 ? 26.495 -24.566 -19.614 1.00 58.97 375 ILE A O 1
ATOM 3110 N N . LYS A 1 376 ? 27.830 -22.779 -19.580 1.00 56.28 376 LYS A N 1
ATOM 3111 C CA . LYS A 1 376 ? 28.963 -23.439 -18.911 1.00 56.28 376 LYS A CA 1
ATOM 3112 C C . LYS A 1 376 ? 28.902 -23.374 -17.374 1.00 56.28 376 LYS A C 1
ATOM 3114 O O . LYS A 1 376 ? 29.842 -23.825 -16.729 1.00 56.28 376 LYS A O 1
ATOM 3119 N N . GLY A 1 377 ? 27.836 -22.809 -16.805 1.00 58.62 377 GLY A N 1
ATOM 3120 C CA . GLY A 1 377 ? 27.657 -22.605 -15.368 1.00 58.62 377 GLY A CA 1
ATOM 3121 C C . GLY A 1 377 ? 27.193 -23.843 -14.576 1.00 58.62 377 GLY A C 1
ATOM 3122 O O . GLY A 1 377 ? 27.016 -24.928 -15.140 1.00 58.62 377 GLY A O 1
ATOM 3123 N N . PRO A 1 378 ? 26.959 -23.682 -13.258 1.00 51.97 378 PRO A N 1
ATOM 3124 C CA . PRO A 1 378 ? 26.676 -24.771 -12.309 1.00 51.97 378 PRO A CA 1
ATOM 3125 C C . PRO A 1 378 ? 25.425 -25.613 -12.633 1.00 51.97 378 PRO A C 1
ATOM 3127 O O . PRO A 1 378 ? 25.320 -26.752 -12.185 1.00 51.97 378 PRO A O 1
ATOM 3130 N N . LEU A 1 379 ? 24.528 -25.122 -13.496 1.00 53.44 379 LEU A N 1
ATOM 3131 C CA . LEU A 1 379 ? 23.361 -25.856 -14.013 1.00 53.44 379 LEU A CA 1
ATOM 3132 C C . LEU A 1 379 ? 23.706 -27.178 -14.721 1.00 53.44 379 LEU A C 1
ATOM 3134 O O . LEU A 1 379 ? 22.868 -28.079 -14.774 1.00 53.44 379 LEU A O 1
ATOM 3138 N N . LYS A 1 380 ? 24.937 -27.336 -15.227 1.00 50.19 380 LYS A N 1
ATOM 3139 C CA . LYS A 1 380 ? 25.385 -28.577 -15.882 1.00 50.19 380 LYS A CA 1
ATOM 3140 C C . LYS A 1 380 ? 25.417 -29.787 -14.933 1.00 50.19 380 LYS A C 1
ATOM 3142 O O . LYS A 1 380 ? 25.364 -30.917 -15.414 1.00 50.19 380 LYS A O 1
ATOM 3147 N N . TYR A 1 381 ? 25.508 -29.562 -13.620 1.00 49.28 381 TYR A N 1
ATOM 3148 C CA . TYR A 1 381 ? 25.619 -30.628 -12.620 1.00 49.28 381 TYR A CA 1
ATOM 3149 C C . TYR A 1 381 ? 24.270 -31.162 -12.108 1.00 49.28 381 TYR A C 1
ATOM 3151 O O . TYR A 1 381 ? 24.262 -32.243 -11.534 1.00 49.28 381 TYR A O 1
ATOM 3159 N N . TYR A 1 382 ? 23.149 -30.465 -12.348 1.00 50.53 382 TYR A N 1
ATOM 3160 C CA . TYR A 1 382 ? 21.834 -30.818 -11.771 1.00 50.53 382 TYR A CA 1
ATOM 3161 C C . TYR A 1 382 ? 20.743 -31.152 -12.799 1.00 50.53 382 TYR A C 1
ATOM 3163 O O . TYR A 1 382 ? 19.673 -31.613 -12.419 1.00 50.53 382 TYR A O 1
ATOM 3171 N N . LEU A 1 383 ? 20.989 -30.907 -14.091 1.00 50.97 383 LEU A N 1
ATOM 3172 C CA . LEU A 1 383 ? 20.078 -31.273 -15.189 1.00 50.97 383 LEU A CA 1
ATOM 3173 C C . LEU A 1 383 ? 20.467 -32.598 -15.878 1.00 50.97 383 LEU A C 1
ATOM 3175 O O . LEU A 1 383 ? 19.994 -32.881 -16.979 1.00 50.97 383 LEU A O 1
ATOM 3179 N N . LYS A 1 384 ? 21.345 -33.386 -15.251 1.00 41.03 384 LYS A N 1
ATOM 3180 C CA . LYS A 1 384 ? 21.591 -34.799 -15.564 1.00 41.03 384 LYS A CA 1
ATOM 3181 C C . LYS A 1 384 ? 20.987 -35.643 -14.460 1.00 41.03 384 LYS A C 1
ATOM 3183 O O . LYS A 1 384 ? 20.469 -36.724 -14.805 1.00 41.03 384 LYS A O 1
#

Foldseek 3Di:
DDDDPVVPPLVPVPPDDPPPPDPDDPDDDDAPAFQLVPDLVLQCVLPVPLLVLLQPDPDLVSSLVSLLVVLVVLLVCLVVCVDDADPVLSVQLNVLSVVVNLLSDSVNCVVVVHRLSRLSSCVSNVPSVSSRVDYPVSSVVSSLSSCSNVSRNVPPPNPLCPPPDDDPLVVDDDPVSVVVVVVSVVSSVVSVVVVVVQADDCPDPVLVVLLVVLLVVLCVVVVHDVVLVVPVVSQLVPWQAAPNSLVVCVVQAPDDPQLSVQRPLCNVQLQEATDGSSLSSSAPRPDGPPRCVVSCLFGRAGNVLSVVCSVCLVPLCPPLLPVPQVVQAPDPQWGHPDPPDIGGQQFLAANGHTNPDSSSSVDSYHVDVVRHDDPPDPVVVPVD